Protein AF-A0A0F9U1L2-F1 (afdb_monomer)

Sequence (483 aa):
MANQIILKKDKKVIKPEKSNFRLNKRNLYYIIDVGLVCSFSLLFITGILKLLNIYGNIFYPMEFMGDNLIVHNWSGLIFGIFAIFHTALHLKWFLPKIKKIFLRTRNFKPKHFGKRGRRNLILIINVTIVISLIIVIVTGILKISGVLAQLGLYYQYSFIVTLLHDWNGFIFGLLVFTHFILHWKWFTAVTRKIWTKLKYGKFIIVLSIILVIAFPIVPMVLNTVSPEKPKTEGISIQSVGRFYFNPEDVETIRPDIFTSGHFSIFDILVHLDKIGEIQMQYHFKADLNTYVIDSLNGMQNWWYYAYYDGGWNEENVYRMDHYPFKPKQMIVLFRKSGLEDIYNTYIQEYDRLNKNSGAVIILDVYIVMPSSSLLFHNVLVTVHNLRNDTFQDGIITAIDVILSMGDQGLLTYELKWYDSIGTAETTSYWVHSINGKESYGRCGFVYEEGDNDFISKQNHIHIPSDIRVINSPEYLVYFWVCV

Organism: NCBI:txid412755

pLDDT: mean 86.03, std 15.8, range [39.94, 98.88]

Solvent-accessible surface area (backbone atoms only — not comparable to full-atom values): 27476 Å² total; per-residue (Å²): 139,88,85,86,81,86,84,87,78,86,78,80,80,79,72,83,78,79,78,77,80,70,82,46,71,71,56,53,54,49,53,39,54,50,51,31,52,56,26,44,52,53,23,48,51,45,48,49,53,52,51,48,47,77,76,58,66,76,68,75,90,59,87,58,62,74,59,45,55,54,54,28,53,53,27,43,51,55,24,49,52,34,49,52,53,52,48,61,77,42,39,84,66,45,55,63,51,51,55,57,45,60,72,43,63,79,72,69,74,95,69,79,86,45,85,66,42,57,56,50,52,54,49,50,51,53,50,51,41,55,54,32,49,51,50,29,52,54,33,48,56,54,64,40,90,55,53,33,63,75,68,70,61,70,74,76,61,56,58,60,42,48,53,51,25,54,54,37,43,52,54,35,48,55,46,52,52,50,50,46,62,79,39,39,72,58,51,54,52,52,53,51,57,48,63,75,65,43,87,77,50,55,62,61,55,51,48,51,52,47,47,66,59,42,62,70,47,50,62,61,61,66,71,69,76,64,93,62,78,74,61,79,41,52,40,36,36,68,100,76,50,74,48,65,45,52,76,91,76,45,64,48,88,46,67,83,50,29,28,92,93,35,40,22,53,42,24,52,54,53,43,37,29,77,74,64,80,46,52,67,42,68,49,78,38,81,64,49,72,42,70,44,67,63,24,50,73,88,41,62,43,70,43,61,30,68,27,49,55,90,56,65,93,41,66,49,76,70,60,49,61,56,37,64,61,58,88,72,37,48,37,39,36,40,76,49,85,71,58,64,62,54,48,50,49,32,32,54,20,42,51,50,16,56,76,49,77,69,45,29,44,29,47,37,39,36,41,37,51,98,89,50,73,46,79,45,67,61,46,65,41,53,64,72,49,88,42,59,81,48,26,33,85,75,55,39,28,55,39,26,48,60,54,28,35,35,77,71,66,76,47,50,72,39,77,42,79,34,65,52,60,92,86,28,80,58,70,41,53,41,62,37,23,52,72,84,53,65,47,51,95,58,29,33,60,49,60,35,47,36,50,80,93,36,64,92,60,23,34,50,54,97,60,57,40,53,64,34,66,56,69,20,37,48,32,38,35,41,36,59,48,73,112

Secondary structure (DSSP, 8-state):
------------------------HHHHHHHHHHHHHHHHHHHHHHHHHHHHHHHH-TTTT--THHHHHHHHHHHHHHHHHHHHHHHHHHHHHHHHHHHHHHHHHTT------SHHHHHHHHHHHHHHHHHHHHHHHHHHHHTSTTHHHHTT--SHHHHHHHHHHHHHHHHHHHHHHHHHHHHHHHHHHHHHHHHHHTTSTHHHHHHHHHHHHHHHHHHHHHTT--------EEEEETTTEEEEE-GGGPPPS-TTTBPTT--BHHHHHHHHHHTTSS-EEEEEETTTTEEEEEEETTB--EEEEEE-TT-------S-GGGSB--TT-EEEEEE-S-HHHHHHHHHHHHHHHHHTTT-EEEEEEEEEETTEEEEEEEEEE----TTTTTB-TT--BTTHHHHHHHHTTS--EEEEEEEEETTEEEEEEEEEEETTEE-BTTEEEEEEEE-GGGTTTTS--S--GGG-B-S--SEEEEEEEE-

Foldseek 3Di:
DDDDDDDDDDPPPPDPPPPPPDPDPVNVLVLLVVLLVVLLVQLLVLLVVVVCCVPPVPDVPDPCVVVSLLSNLVSLVSNLVSVVVNCVVCVVVLVVVVVVVVVVVVPDDDDDCDPVVLVVVLSVLVVLLVVLSVLLSVLSVVQPPPPCVVVVNDDPVNVVSVVSNSVSSVVSVVSVVVNCVSCVVVVVVVVVVVVVVVPPCPVVVVVSVCCSVVVSVVVVVVVPPDPPPPLQDWAAEPPQGIDGHDLLQFDAPPVQWWDPSKFFQVSVVVSCCVVPVKPWDWDQDVLLRAIDTCDINNDDAKDKFKDFDVDDTAQALAGRRLHIDD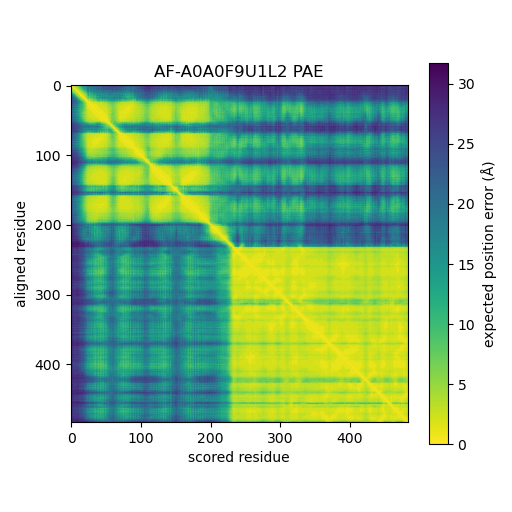GRIYMYIDHDPPVVVSSVQSNVLQVVCVVVVNWAWAQWEWEADPVDIDIDGRQTFFDDCPPVVTTPPRFDFQVSSVVSCVVVVVWDWDKDADCDDPPGRQRDIATQDIRRRGADDQKDKDKFFAEPVCPPGHRRDPHGRRSHTGRHGNYMYIHIDGD

Radius of gyration: 34.24 Å; Cα contacts (8 Å, |Δi|>4): 607; chains: 1; bounding box: 74×67×134 Å

Mean predicted aligned error: 11.82 Å

Nearest PDB structures (foldseek):
  6grj-assembly1_H  TM=2.776E-01  e=2.610E+00  Aeromonas hydrophila
  6grj-assembly1_C  TM=2.251E-01  e=2.471E+00  Aeromonas hydrophila
  7a0g-assembly1_HHH  TM=2.325E-01  e=3.622E+00  Serratia marcescens

Structure (mmCIF, N/CA/C/O backbone):
data_AF-A0A0F9U1L2-F1
#
_entry.id   AF-A0A0F9U1L2-F1
#
loop_
_atom_site.group_PDB
_atom_site.id
_atom_site.type_symbol
_atom_site.label_atom_id
_atom_site.label_alt_id
_atom_site.label_comp_id
_atom_site.label_asym_id
_atom_site.label_entity_id
_atom_site.label_seq_id
_atom_site.pdbx_PDB_ins_code
_atom_site.Cartn_x
_atom_site.Cartn_y
_atom_site.Cartn_z
_atom_site.occupancy
_atom_site.B_iso_or_equiv
_atom_site.auth_seq_id
_atom_site.auth_comp_id
_atom_site.auth_asym_id
_atom_site.auth_atom_id
_atom_site.pdbx_PDB_model_num
ATOM 1 N N . MET A 1 1 ? 0.966 -29.900 -102.099 1.00 41.62 1 MET A N 1
ATOM 2 C CA . MET A 1 1 ? 1.948 -28.794 -102.059 1.00 41.62 1 MET A CA 1
ATOM 3 C C . MET A 1 1 ? 1.850 -28.139 -100.694 1.00 41.62 1 MET A C 1
ATOM 5 O O . MET A 1 1 ? 0.821 -27.556 -100.385 1.00 41.62 1 MET A O 1
ATOM 9 N N . ALA A 1 2 ? 2.851 -28.368 -99.845 1.00 39.94 2 ALA A N 1
ATOM 10 C CA . ALA A 1 2 ? 2.886 -27.925 -98.456 1.00 39.94 2 ALA A CA 1
ATOM 11 C C . ALA A 1 2 ? 3.657 -26.602 -98.354 1.00 39.94 2 ALA A C 1
ATOM 13 O O . ALA A 1 2 ? 4.808 -26.544 -98.778 1.00 39.94 2 ALA A O 1
ATOM 14 N N . ASN A 1 3 ? 3.036 -25.567 -97.782 1.00 42.34 3 ASN A N 1
ATOM 15 C CA . ASN A 1 3 ? 3.690 -24.294 -97.483 1.00 42.34 3 ASN A CA 1
ATOM 16 C C . ASN A 1 3 ? 3.915 -24.169 -95.972 1.00 42.34 3 ASN A C 1
ATOM 18 O O . ASN A 1 3 ? 2.980 -23.956 -95.203 1.00 42.34 3 ASN A O 1
ATOM 22 N N . GLN A 1 4 ? 5.180 -24.292 -95.570 1.00 47.69 4 GLN A N 1
ATOM 23 C CA . GLN A 1 4 ? 5.705 -23.838 -94.285 1.00 47.69 4 GLN A CA 1
ATOM 24 C C . GLN A 1 4 ? 6.123 -22.367 -94.414 1.00 47.69 4 GLN A C 1
ATOM 26 O O . GLN A 1 4 ? 6.998 -22.066 -95.221 1.00 47.69 4 GLN A O 1
ATOM 31 N N . ILE A 1 5 ? 5.583 -21.465 -93.585 1.00 51.78 5 ILE A N 1
ATOM 32 C CA . ILE A 1 5 ? 6.200 -20.150 -93.327 1.00 51.78 5 ILE A CA 1
ATOM 33 C C . ILE A 1 5 ? 6.236 -19.874 -91.814 1.00 51.78 5 ILE A C 1
ATOM 35 O O . ILE A 1 5 ? 5.288 -19.419 -91.186 1.00 51.78 5 ILE A O 1
ATOM 39 N N . ILE A 1 6 ? 7.388 -20.256 -91.270 1.00 48.19 6 ILE A N 1
ATOM 40 C CA . ILE A 1 6 ? 8.218 -19.721 -90.180 1.00 48.19 6 ILE A CA 1
ATOM 41 C C . ILE A 1 6 ? 7.692 -18.459 -89.451 1.00 48.19 6 ILE A C 1
ATOM 43 O O . ILE A 1 6 ? 7.764 -17.340 -89.955 1.00 48.19 6 ILE A O 1
ATOM 47 N N . LEU A 1 7 ? 7.314 -18.642 -88.180 1.00 49.00 7 LEU A N 1
ATOM 48 C CA . LEU A 1 7 ? 7.147 -17.594 -87.162 1.00 49.00 7 LEU A CA 1
ATOM 49 C C . LEU A 1 7 ? 8.512 -17.208 -86.554 1.00 49.00 7 LEU A C 1
ATOM 51 O O . LEU A 1 7 ? 9.123 -17.998 -85.831 1.00 49.00 7 LEU A O 1
ATOM 55 N N . LYS A 1 8 ? 8.981 -15.975 -86.798 1.00 50.69 8 LYS A N 1
ATOM 56 C CA . LYS A 1 8 ? 10.123 -15.367 -86.085 1.00 50.69 8 LYS A CA 1
ATOM 57 C C . LYS A 1 8 ? 9.693 -14.948 -84.674 1.00 50.69 8 LYS A C 1
ATOM 59 O O . LYS A 1 8 ? 8.843 -14.080 -84.507 1.00 50.69 8 LYS A O 1
ATOM 64 N N . LYS A 1 9 ? 10.295 -15.569 -83.658 1.00 54.50 9 LYS A N 1
ATOM 65 C CA . LYS A 1 9 ? 10.053 -15.310 -82.233 1.00 54.50 9 LYS A CA 1
ATOM 66 C C . LYS A 1 9 ? 11.240 -14.534 -81.651 1.00 54.50 9 LYS A C 1
ATOM 68 O O . LYS A 1 9 ? 12.228 -15.140 -81.242 1.00 54.50 9 LYS A O 1
ATOM 73 N N . ASP A 1 10 ? 11.139 -13.207 -81.597 1.00 53.34 10 ASP A N 1
ATOM 74 C CA . ASP A 1 10 ? 12.132 -12.343 -80.945 1.00 53.34 10 ASP A CA 1
ATOM 75 C C . ASP A 1 10 ? 12.028 -12.457 -79.414 1.00 53.34 10 ASP A C 1
ATOM 77 O O . ASP A 1 10 ? 11.295 -11.731 -78.741 1.00 53.34 10 ASP A O 1
ATOM 81 N N . LYS A 1 11 ? 12.783 -13.394 -78.831 1.00 55.09 11 LYS A N 1
ATOM 82 C CA . LYS A 1 11 ? 13.034 -13.440 -77.383 1.00 55.09 11 LYS A CA 1
ATOM 83 C C . LYS A 1 11 ? 14.103 -12.404 -77.022 1.00 55.09 11 LYS A C 1
ATOM 85 O O . LYS A 1 11 ? 15.298 -12.692 -77.057 1.00 55.09 11 LYS A O 1
ATOM 90 N N . LYS A 1 12 ? 13.676 -11.208 -76.603 1.00 59.62 12 LYS A N 1
ATOM 91 C CA . LYS A 1 12 ? 14.534 -10.268 -75.862 1.00 59.62 12 LYS A CA 1
ATOM 92 C C . LYS A 1 12 ? 14.874 -10.888 -74.501 1.00 59.62 12 LYS A C 1
ATOM 94 O O . LYS A 1 12 ? 14.052 -10.909 -73.591 1.00 59.62 12 LYS A O 1
ATOM 99 N N . VAL A 1 13 ? 16.088 -11.418 -74.372 1.00 57.84 13 VAL A N 1
ATOM 100 C CA . VAL A 1 13 ? 16.651 -11.869 -73.094 1.00 57.84 13 VAL A CA 1
ATOM 101 C C . VAL A 1 13 ? 16.913 -10.631 -72.232 1.00 57.84 13 VAL A C 1
ATOM 103 O O . VAL A 1 13 ? 17.901 -9.923 -72.428 1.00 57.84 13 VAL A O 1
ATOM 106 N N . ILE A 1 14 ? 16.007 -10.340 -71.296 1.00 58.84 14 ILE A N 1
ATOM 107 C CA . ILE A 1 14 ? 16.221 -9.332 -70.253 1.00 58.84 14 ILE A CA 1
ATOM 108 C C . ILE A 1 14 ? 17.283 -9.904 -69.310 1.00 58.84 14 ILE A C 1
ATOM 110 O O . ILE A 1 14 ? 17.012 -10.818 -68.533 1.00 58.84 14 ILE A O 1
ATOM 114 N N . LYS A 1 15 ? 18.524 -9.415 -69.419 1.00 56.50 15 LYS A N 1
ATOM 115 C CA . LYS A 1 15 ? 19.582 -9.741 -68.455 1.00 56.50 15 LYS A CA 1
ATOM 116 C C . LYS A 1 15 ? 19.144 -9.232 -67.074 1.00 56.50 15 LYS A C 1
ATOM 118 O O . LYS A 1 15 ? 18.773 -8.063 -66.985 1.00 56.50 15 LYS A O 1
ATOM 123 N N . PRO A 1 16 ? 19.201 -10.051 -66.008 1.00 55.31 16 PRO A N 1
ATOM 124 C CA . PRO A 1 16 ? 18.910 -9.583 -64.661 1.00 55.31 16 PRO A CA 1
ATOM 125 C C . PRO A 1 16 ? 19.929 -8.505 -64.292 1.00 55.31 16 PRO A C 1
ATOM 127 O O . PRO A 1 16 ? 21.135 -8.758 -64.205 1.00 55.31 16 PRO A O 1
ATOM 130 N N . GLU A 1 17 ? 19.442 -7.281 -64.130 1.00 57.19 17 GLU A N 1
ATOM 131 C CA . GLU A 1 17 ? 20.226 -6.156 -63.649 1.00 57.19 17 GLU A CA 1
ATOM 132 C C . GLU A 1 17 ? 20.611 -6.465 -62.197 1.00 57.19 17 GLU A C 1
ATOM 134 O O . GLU A 1 17 ? 19.794 -6.380 -61.282 1.00 57.19 17 GLU A O 1
ATOM 139 N N . LYS A 1 18 ? 21.851 -6.927 -61.980 1.00 52.69 18 LYS A N 1
ATOM 140 C CA . LYS A 1 18 ? 22.397 -7.144 -60.637 1.00 52.69 18 LYS A CA 1
ATOM 141 C C . LYS A 1 18 ? 22.417 -5.798 -59.916 1.00 52.69 18 LYS A C 1
ATOM 143 O O . LYS A 1 18 ? 23.364 -5.026 -60.068 1.00 52.69 18 LYS A O 1
ATOM 148 N N . SER A 1 19 ? 21.388 -5.522 -59.119 1.00 52.34 19 SER A N 1
ATOM 149 C CA . SER A 1 19 ? 21.347 -4.371 -58.225 1.00 52.34 19 SER A CA 1
ATOM 150 C C . SER A 1 19 ? 22.387 -4.568 -57.120 1.00 52.34 19 SER A C 1
ATOM 152 O O . SER A 1 19 ? 22.091 -5.054 -56.030 1.00 52.34 19 SER A O 1
ATOM 154 N N . ASN A 1 20 ? 23.643 -4.222 -57.400 1.00 52.38 20 ASN A N 1
ATOM 155 C CA . ASN A 1 20 ? 24.690 -4.137 -56.389 1.00 52.38 20 ASN A CA 1
ATOM 156 C C . ASN A 1 20 ? 24.379 -2.945 -55.479 1.00 52.38 20 ASN A C 1
ATOM 158 O O . ASN A 1 20 ? 24.908 -1.846 -55.658 1.00 52.38 20 ASN A O 1
ATOM 162 N N . PHE A 1 21 ? 23.501 -3.159 -54.501 1.00 53.31 21 PHE A N 1
ATOM 163 C CA . PHE A 1 21 ? 23.217 -2.196 -53.448 1.00 53.31 21 PHE A CA 1
ATOM 164 C C . PHE A 1 21 ? 24.436 -2.101 -52.522 1.00 53.31 21 PHE A C 1
ATOM 166 O O . PHE A 1 21 ? 24.495 -2.685 -51.444 1.00 53.31 21 PHE A O 1
ATOM 173 N N . ARG A 1 22 ? 25.472 -1.383 -52.962 1.00 64.19 22 ARG A N 1
ATOM 174 C CA . ARG A 1 22 ? 26.584 -1.001 -52.092 1.00 64.19 22 ARG A CA 1
ATOM 175 C C . ARG A 1 22 ? 26.122 0.174 -51.242 1.00 64.19 22 ARG A C 1
ATOM 177 O O . ARG A 1 22 ? 26.033 1.302 -51.728 1.00 64.19 22 ARG A O 1
ATOM 184 N N . LEU A 1 23 ? 25.850 -0.091 -49.965 1.00 66.06 23 LEU A N 1
ATOM 185 C CA . LEU A 1 23 ? 25.650 0.941 -48.950 1.00 66.06 23 LEU A CA 1
ATOM 186 C C . LEU A 1 23 ? 26.890 1.840 -48.911 1.00 66.06 23 LEU A C 1
ATOM 188 O O . LEU A 1 23 ? 27.937 1.492 -48.370 1.00 66.06 23 LEU A O 1
ATOM 192 N N . ASN A 1 24 ? 26.790 3.014 -49.531 1.00 81.50 24 ASN A N 1
ATOM 193 C CA . ASN A 1 24 ? 27.838 4.015 -49.430 1.00 81.50 24 ASN A CA 1
ATOM 194 C C . ASN A 1 24 ? 27.896 4.494 -47.975 1.00 81.50 24 ASN A C 1
ATOM 196 O O . ASN A 1 24 ? 26.860 4.773 -47.373 1.00 81.50 24 ASN A O 1
ATOM 200 N N . LYS A 1 25 ? 29.105 4.659 -47.433 1.00 83.44 25 LYS A N 1
ATOM 201 C CA . LYS A 1 25 ? 29.365 5.181 -46.085 1.00 83.44 25 LYS A CA 1
ATOM 202 C C . LYS A 1 25 ? 28.512 6.413 -45.744 1.00 83.44 25 LYS A C 1
ATOM 204 O O . LYS A 1 25 ? 28.031 6.535 -44.627 1.00 83.44 25 LYS A O 1
ATOM 209 N N . ARG A 1 26 ? 28.272 7.305 -46.716 1.00 81.44 26 ARG A N 1
ATOM 210 C CA . ARG A 1 26 ? 27.400 8.489 -46.555 1.00 81.44 26 ARG A CA 1
ATOM 211 C C . ARG A 1 26 ? 25.942 8.148 -46.232 1.00 81.44 26 ARG A C 1
ATOM 213 O O . ARG A 1 26 ? 25.329 8.863 -45.450 1.00 81.44 26 ARG A O 1
ATOM 220 N N . ASN A 1 27 ? 25.406 7.084 -46.820 1.00 79.81 27 ASN A N 1
ATOM 221 C CA . ASN A 1 27 ? 24.041 6.634 -46.558 1.00 79.81 27 ASN A CA 1
ATOM 222 C C . ASN A 1 27 ? 23.941 6.024 -45.156 1.00 79.81 27 ASN A C 1
ATOM 224 O O . ASN A 1 27 ? 22.964 6.275 -44.466 1.00 79.81 27 ASN A O 1
ATOM 228 N N . LEU A 1 28 ? 24.976 5.297 -44.717 1.00 83.56 28 LEU A N 1
ATOM 229 C CA . LEU A 1 28 ? 25.035 4.739 -43.365 1.00 83.56 28 LEU A CA 1
ATOM 230 C C . LEU A 1 28 ? 25.018 5.836 -42.289 1.00 83.56 28 LEU A C 1
ATOM 232 O O . LEU A 1 28 ? 24.227 5.744 -41.358 1.00 83.56 28 LEU A O 1
ATOM 236 N N . TYR A 1 29 ? 25.826 6.895 -42.448 1.00 87.25 29 TYR A N 1
ATOM 237 C CA . TYR A 1 29 ? 25.791 8.058 -41.546 1.00 87.25 29 TYR A CA 1
ATOM 238 C C . TYR A 1 29 ? 24.382 8.637 -41.423 1.00 87.25 29 TYR A C 1
ATOM 240 O O . TYR A 1 29 ? 23.901 8.879 -40.326 1.00 87.25 29 TYR A O 1
ATOM 248 N N . TYR A 1 30 ? 23.704 8.807 -42.557 1.00 83.19 30 TYR A N 1
ATOM 249 C CA . TYR A 1 30 ? 22.369 9.380 -42.564 1.00 83.19 30 TYR A CA 1
ATOM 250 C C . TYR A 1 30 ? 21.327 8.483 -41.887 1.00 83.19 30 TYR A C 1
ATOM 252 O O . TYR A 1 30 ? 20.512 8.983 -41.123 1.00 83.19 30 TYR A O 1
ATOM 260 N N . ILE A 1 31 ? 21.359 7.172 -42.141 1.00 83.56 31 ILE A N 1
ATOM 261 C CA . ILE A 1 31 ? 20.447 6.217 -41.494 1.00 83.56 31 ILE A CA 1
ATOM 262 C C . ILE A 1 31 ? 20.617 6.270 -39.973 1.00 83.56 31 ILE A C 1
ATOM 264 O O . ILE A 1 31 ? 19.625 6.309 -39.253 1.00 83.56 31 ILE A O 1
ATOM 268 N N . ILE A 1 32 ? 21.863 6.325 -39.495 1.00 88.88 32 ILE A N 1
ATOM 269 C CA . ILE A 1 32 ? 22.165 6.436 -38.065 1.00 88.88 32 ILE A CA 1
ATOM 270 C C . ILE A 1 32 ? 21.644 7.761 -37.498 1.00 88.88 32 ILE A C 1
ATOM 272 O O . ILE A 1 32 ? 20.995 7.752 -36.459 1.00 88.88 32 ILE A O 1
ATOM 276 N N . ASP A 1 33 ? 21.872 8.883 -38.183 1.00 89.06 33 ASP A N 1
ATOM 277 C CA . ASP A 1 33 ? 21.413 10.200 -37.723 1.00 89.06 33 ASP A CA 1
ATOM 278 C C . ASP A 1 33 ? 19.877 10.299 -37.684 1.00 89.06 33 ASP A C 1
ATOM 280 O O . ASP A 1 33 ? 19.316 10.883 -36.759 1.00 89.06 33 ASP A O 1
ATOM 284 N N . VAL A 1 34 ? 19.176 9.705 -38.656 1.00 86.06 34 VAL A N 1
ATOM 285 C CA . VAL A 1 34 ? 17.704 9.636 -38.652 1.00 86.06 34 VAL A CA 1
ATOM 286 C C . VAL A 1 34 ? 17.206 8.724 -37.535 1.00 86.06 34 VAL A C 1
ATOM 288 O O . VAL A 1 34 ? 16.311 9.119 -36.791 1.00 86.06 34 VAL A O 1
ATOM 291 N N . GLY A 1 35 ? 17.805 7.539 -37.381 1.00 86.44 35 GLY A N 1
ATOM 292 C CA . GLY A 1 35 ? 17.483 6.608 -36.300 1.00 86.44 35 GLY A CA 1
ATOM 293 C C . GLY A 1 35 ? 17.657 7.251 -34.926 1.00 86.44 35 GLY A C 1
ATOM 294 O O . GLY A 1 35 ? 16.772 7.129 -34.080 1.00 86.44 35 GLY A O 1
ATOM 295 N N . LEU A 1 36 ? 18.734 8.023 -34.739 1.00 91.44 36 LEU A N 1
ATOM 296 C CA . LEU A 1 36 ? 18.971 8.830 -33.544 1.00 91.44 36 LEU A CA 1
ATOM 297 C C . LEU A 1 36 ? 17.845 9.820 -33.275 1.00 91.44 36 LEU A C 1
ATOM 299 O O . LEU A 1 36 ? 17.328 9.842 -32.167 1.00 91.44 36 LEU A O 1
ATOM 303 N N . VAL A 1 37 ? 17.465 10.632 -34.264 1.00 89.62 37 VAL A N 1
ATOM 304 C CA . VAL A 1 37 ? 16.420 11.649 -34.081 1.00 89.62 37 VAL A CA 1
ATOM 305 C C . VAL A 1 37 ? 15.083 10.996 -33.740 1.00 89.62 37 VAL A C 1
ATOM 307 O O . VAL A 1 37 ? 14.444 11.407 -32.778 1.00 89.62 37 VAL A O 1
ATOM 310 N N . CYS A 1 38 ? 14.677 9.960 -34.477 1.00 87.56 38 CYS A N 1
ATOM 311 C CA . CYS A 1 38 ? 13.401 9.284 -34.246 1.00 87.56 38 CYS A CA 1
ATOM 312 C C . CYS A 1 38 ? 13.341 8.614 -32.866 1.00 87.56 38 CYS A C 1
ATOM 314 O O . CYS A 1 38 ? 12.389 8.834 -32.119 1.00 87.56 38 CYS A O 1
ATOM 316 N N . SER A 1 39 ? 14.364 7.828 -32.515 1.00 89.19 39 SER A N 1
ATOM 317 C CA . SER A 1 39 ? 14.412 7.141 -31.218 1.00 89.19 39 SER A CA 1
ATOM 318 C C . SER A 1 39 ? 14.555 8.122 -30.052 1.00 89.19 39 SER A C 1
ATOM 320 O O . SER A 1 39 ? 13.873 7.953 -29.046 1.00 89.19 39 SER A O 1
ATOM 322 N N . PHE A 1 40 ? 15.339 9.198 -30.207 1.00 94.25 40 PHE A N 1
ATOM 323 C CA . PHE A 1 40 ? 15.438 10.272 -29.216 1.00 94.25 40 PHE A CA 1
ATOM 324 C C . PHE A 1 40 ? 14.097 10.965 -28.982 1.00 94.25 40 PHE A C 1
ATOM 326 O O . PHE A 1 40 ? 13.731 11.184 -27.835 1.00 94.25 40 PHE A O 1
ATOM 333 N N . SER A 1 41 ? 13.355 11.314 -30.039 1.00 90.88 41 SER A N 1
ATOM 334 C CA . SER A 1 41 ? 12.054 11.971 -29.887 1.00 90.88 41 SER A CA 1
ATOM 335 C C . SER A 1 41 ? 11.073 11.104 -29.099 1.00 90.88 41 SER A C 1
ATOM 337 O O . SER A 1 41 ? 10.439 11.608 -28.176 1.00 90.88 41 SER A O 1
ATOM 339 N N . LEU A 1 42 ? 10.990 9.806 -29.408 1.00 88.56 42 LEU A N 1
ATOM 340 C CA . LEU A 1 42 ? 10.126 8.873 -28.681 1.00 88.56 42 LEU A CA 1
ATOM 341 C C . LEU A 1 42 ? 10.566 8.713 -27.216 1.00 88.56 42 LEU A C 1
ATOM 343 O O . LEU A 1 42 ? 9.744 8.839 -26.307 1.00 88.56 42 LEU A O 1
ATOM 347 N N . LEU A 1 43 ? 11.866 8.508 -26.985 1.00 92.25 43 LEU A N 1
ATOM 348 C CA . LEU A 1 43 ? 12.460 8.391 -25.651 1.00 92.25 43 LEU A CA 1
ATOM 349 C C . LEU A 1 43 ? 12.222 9.648 -24.802 1.00 92.25 43 LEU A C 1
ATOM 351 O O . LEU A 1 43 ? 11.835 9.560 -23.640 1.00 92.25 43 LEU A O 1
ATOM 355 N N . PHE A 1 44 ? 12.452 10.829 -25.376 1.00 93.50 44 PHE A N 1
ATOM 356 C CA . PHE A 1 44 ? 12.345 12.100 -24.668 1.00 93.50 44 PHE A CA 1
ATOM 357 C C . PHE A 1 44 ? 10.893 12.441 -24.329 1.00 93.50 44 PHE A C 1
ATOM 359 O O . PHE A 1 44 ? 10.619 12.847 -23.204 1.00 93.50 44 PHE A O 1
ATOM 366 N N . ILE A 1 45 ? 9.956 12.232 -25.261 1.00 89.75 45 ILE A N 1
ATOM 367 C CA . ILE A 1 45 ? 8.525 12.465 -25.013 1.00 89.75 45 ILE A CA 1
ATOM 368 C C . ILE A 1 45 ? 8.020 11.526 -23.914 1.00 89.75 45 ILE A C 1
ATOM 370 O O . ILE A 1 45 ? 7.442 11.995 -22.938 1.00 89.75 45 ILE A O 1
ATOM 374 N N . THR A 1 46 ? 8.287 10.221 -24.026 1.00 88.75 46 THR A N 1
ATOM 375 C CA . THR A 1 46 ? 7.880 9.246 -22.995 1.00 88.75 46 THR A CA 1
ATOM 376 C C . THR A 1 46 ? 8.542 9.529 -21.642 1.00 88.75 46 THR A C 1
ATOM 378 O O . THR A 1 46 ? 7.896 9.399 -20.606 1.00 88.75 46 THR A O 1
ATOM 381 N N . GLY A 1 47 ? 9.794 10.000 -21.634 1.00 90.31 47 GLY A N 1
ATOM 382 C CA . GLY A 1 47 ? 10.495 10.425 -20.420 1.00 90.31 47 GLY A CA 1
ATOM 383 C C . GLY A 1 47 ? 9.886 11.667 -19.762 1.00 90.31 47 GLY A C 1
ATOM 384 O O . GLY A 1 47 ? 9.700 11.682 -18.549 1.00 90.31 47 GLY A O 1
ATOM 385 N N . ILE A 1 48 ? 9.520 12.688 -20.548 1.00 87.88 48 ILE A N 1
ATOM 386 C CA . ILE A 1 48 ? 8.828 13.894 -20.056 1.00 87.88 48 ILE A CA 1
ATOM 387 C C . ILE A 1 48 ? 7.461 13.525 -19.477 1.00 87.88 48 ILE A C 1
ATOM 389 O O . ILE A 1 48 ? 7.126 13.985 -18.391 1.00 87.88 48 ILE A O 1
ATOM 393 N N . LEU A 1 49 ? 6.682 12.685 -20.167 1.00 83.69 49 LEU A N 1
ATOM 394 C CA . LEU A 1 49 ? 5.378 12.232 -19.674 1.00 83.69 49 LEU A CA 1
ATOM 395 C C . LEU A 1 49 ? 5.515 11.502 -18.334 1.00 83.69 49 LEU A C 1
ATOM 397 O O . LEU A 1 49 ? 4.772 11.792 -17.399 1.00 83.69 49 LEU A O 1
ATOM 401 N N . LYS A 1 50 ? 6.519 10.624 -18.209 1.00 81.44 50 LYS A N 1
ATOM 402 C CA . LYS A 1 50 ? 6.844 9.949 -16.948 1.00 81.44 50 LYS A CA 1
ATOM 403 C C . LYS A 1 50 ? 7.202 10.946 -15.843 1.00 81.44 50 LYS A C 1
ATOM 405 O O . LYS A 1 50 ? 6.693 10.825 -14.734 1.00 81.44 50 LYS A O 1
ATOM 410 N N . LEU A 1 51 ? 8.033 11.943 -16.148 1.00 81.94 51 LEU A N 1
ATOM 411 C CA . LEU A 1 51 ? 8.427 12.983 -15.196 1.00 81.94 51 LEU A CA 1
ATOM 412 C C . LEU A 1 51 ? 7.222 13.813 -14.722 1.00 81.94 51 LEU A C 1
ATOM 414 O O . LEU A 1 51 ? 7.041 14.004 -13.525 1.00 81.94 51 LEU A O 1
ATOM 418 N N . LEU A 1 52 ? 6.381 14.283 -15.647 1.00 79.94 52 LEU A N 1
ATOM 419 C CA . LEU A 1 52 ? 5.192 15.082 -15.326 1.00 79.94 52 LEU A CA 1
ATOM 420 C C . LEU A 1 52 ? 4.180 14.303 -14.484 1.00 79.94 52 LEU A C 1
ATOM 422 O O . LEU A 1 52 ? 3.540 14.884 -13.609 1.00 79.94 52 LEU A O 1
ATOM 426 N N . ASN A 1 53 ? 4.056 12.998 -14.728 1.00 70.44 53 ASN A N 1
ATOM 427 C CA . ASN A 1 53 ? 3.201 12.137 -13.928 1.00 70.44 53 ASN A CA 1
ATOM 428 C C . ASN A 1 53 ? 3.714 12.000 -12.488 1.00 70.44 53 ASN A C 1
ATOM 430 O O . ASN A 1 53 ? 2.949 12.196 -11.553 1.00 70.44 53 ASN A O 1
ATOM 434 N N . ILE A 1 54 ? 5.017 11.741 -12.318 1.00 68.25 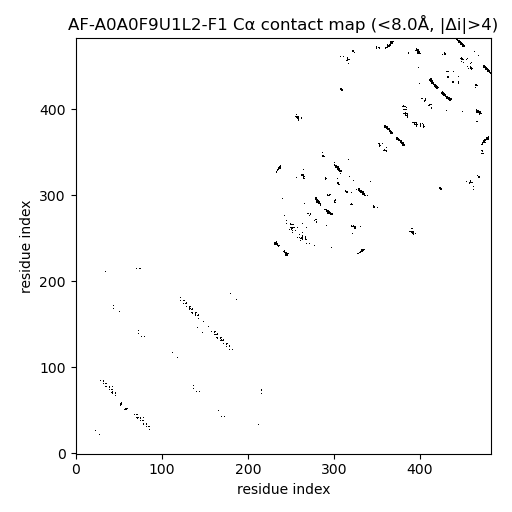54 ILE A N 1
ATOM 435 C CA . ILE A 1 54 ? 5.643 11.582 -10.995 1.00 68.25 54 ILE A CA 1
ATOM 436 C C . ILE A 1 54 ? 5.504 12.851 -10.140 1.00 68.25 54 ILE A C 1
ATOM 438 O O . ILE A 1 54 ? 5.310 12.752 -8.934 1.00 68.25 54 ILE A O 1
ATOM 442 N N . TYR A 1 55 ? 5.632 14.037 -10.741 1.00 63.56 55 TYR A N 1
ATOM 443 C CA . TYR A 1 55 ? 5.760 15.286 -9.982 1.00 63.56 55 TYR A CA 1
ATOM 444 C C . TYR A 1 55 ? 4.489 16.128 -9.873 1.00 63.56 55 TYR A C 1
ATOM 446 O O . TYR A 1 55 ? 4.506 17.120 -9.147 1.00 63.56 55 TYR A O 1
ATOM 454 N N . GLY A 1 56 ? 3.410 15.799 -10.586 1.00 54.78 56 GLY A N 1
ATOM 455 C CA . GLY A 1 56 ? 2.284 16.728 -10.680 1.00 54.78 56 GLY A CA 1
ATOM 456 C C . GLY A 1 56 ? 0.886 16.138 -10.634 1.00 54.78 56 GLY A C 1
ATOM 457 O O . GLY A 1 56 ? -0.056 16.921 -10.563 1.00 54.78 56 GLY A O 1
ATOM 458 N N . ASN A 1 57 ? 0.704 14.820 -10.732 1.00 55.91 57 ASN A N 1
ATOM 459 C CA . ASN A 1 57 ? -0.622 14.214 -10.900 1.00 55.91 57 ASN A CA 1
ATOM 460 C C . ASN A 1 57 ? -1.497 14.881 -11.996 1.00 55.91 57 ASN A C 1
ATOM 462 O O . ASN A 1 57 ? -2.719 14.768 -11.992 1.00 55.91 57 ASN A O 1
ATOM 466 N N . ILE A 1 58 ? -0.884 15.582 -12.963 1.00 53.97 58 ILE A N 1
ATOM 467 C CA . ILE A 1 58 ? -1.591 16.491 -13.890 1.00 53.97 58 ILE A CA 1
ATOM 468 C C . ILE A 1 58 ? -2.348 15.711 -14.983 1.00 53.97 58 ILE A C 1
ATOM 470 O O . ILE A 1 58 ? -3.289 16.230 -15.576 1.00 53.97 58 ILE A O 1
ATOM 474 N N . PHE A 1 59 ? -1.973 14.454 -15.250 1.00 49.88 59 PHE A N 1
ATOM 475 C CA . PHE A 1 59 ? -2.513 13.639 -16.348 1.00 49.88 59 PHE A CA 1
ATOM 476 C C . PHE A 1 59 ? -3.061 12.286 -15.863 1.00 49.88 59 PHE A C 1
ATOM 478 O O . PHE A 1 59 ? -2.671 11.236 -16.364 1.00 49.88 59 PHE A O 1
ATOM 485 N N . TYR A 1 60 ? -3.968 12.309 -14.884 1.00 46.53 60 TYR A N 1
ATOM 486 C CA . TYR A 1 60 ? -4.483 11.100 -14.228 1.00 46.53 60 TYR A CA 1
ATOM 487 C C . TYR A 1 60 ? -5.509 10.217 -14.979 1.00 46.53 60 TYR A C 1
ATOM 489 O O . TYR A 1 60 ? -5.674 9.088 -14.533 1.00 46.53 60 TYR A O 1
ATOM 497 N N . PRO A 1 61 ? -6.176 10.582 -16.099 1.00 48.19 61 PRO A N 1
ATOM 498 C CA . PRO A 1 61 ? -7.171 9.669 -16.674 1.00 48.19 61 PRO A CA 1
ATOM 499 C C . PRO A 1 61 ? -6.624 8.741 -17.772 1.00 48.19 61 PRO A C 1
ATOM 501 O O . PRO A 1 61 ? -7.406 8.063 -18.428 1.00 48.19 61 PRO A O 1
ATOM 504 N N . MET A 1 62 ? -5.312 8.701 -18.029 1.00 45.66 62 MET A N 1
ATOM 505 C CA . MET A 1 62 ? -4.750 7.753 -18.997 1.00 45.66 62 MET A CA 1
ATOM 506 C C . MET A 1 62 ? -4.063 6.592 -18.271 1.00 45.66 62 MET A C 1
ATOM 508 O O . MET A 1 62 ? -2.905 6.710 -17.878 1.00 45.66 62 MET A O 1
ATOM 512 N N . GLU A 1 63 ? -4.734 5.434 -18.224 1.00 46.12 63 GLU A N 1
ATOM 513 C CA . GLU A 1 63 ? -4.220 4.072 -17.923 1.00 46.12 63 GLU A CA 1
ATOM 514 C C . GLU A 1 63 ? -3.011 3.633 -18.788 1.00 46.12 63 GLU A C 1
ATOM 516 O O . GLU A 1 63 ? -2.573 2.488 -18.787 1.00 46.12 63 GLU A O 1
ATOM 521 N N . PHE A 1 64 ? -2.392 4.562 -19.507 1.00 50.09 64 PHE A N 1
ATOM 522 C CA . PHE A 1 64 ? -1.263 4.388 -20.409 1.00 50.09 64 PHE A CA 1
ATOM 523 C C . PHE A 1 64 ? 0.065 4.078 -19.674 1.00 50.09 64 PHE A C 1
ATOM 525 O O . PHE A 1 64 ? 1.136 4.092 -20.279 1.00 50.09 64 PHE A O 1
ATOM 532 N N . MET A 1 65 ? 0.044 3.841 -18.355 1.00 49.62 65 MET A N 1
ATOM 533 C CA . MET A 1 65 ? 1.248 3.736 -17.516 1.00 49.62 65 MET A CA 1
ATOM 534 C C . MET A 1 65 ? 1.958 2.380 -17.588 1.00 49.62 65 MET A C 1
ATOM 536 O O . MET A 1 65 ? 3.189 2.361 -17.512 1.00 49.62 65 MET A O 1
ATOM 540 N N . GLY A 1 66 ? 1.231 1.275 -17.785 1.00 54.62 66 GLY A N 1
ATOM 541 C CA . GLY A 1 66 ? 1.847 -0.047 -17.962 1.00 54.62 66 GLY A CA 1
ATOM 542 C C . GLY A 1 66 ? 2.696 -0.112 -19.237 1.00 54.62 66 GLY A C 1
ATOM 543 O O . GLY A 1 66 ? 3.878 -0.466 -19.200 1.00 54.62 66 GLY A O 1
ATOM 544 N N . ASP A 1 67 ? 2.129 0.354 -20.350 1.00 54.97 67 ASP A N 1
ATOM 545 C CA . ASP A 1 67 ? 2.757 0.279 -21.673 1.00 54.97 67 ASP A CA 1
ATOM 546 C C . ASP A 1 67 ? 3.846 1.342 -21.892 1.00 54.97 67 ASP A C 1
ATOM 548 O O . ASP A 1 67 ? 4.855 1.089 -22.560 1.00 54.97 67 ASP A O 1
ATOM 552 N N . ASN A 1 68 ? 3.716 2.525 -21.281 1.00 62.81 68 ASN A N 1
ATOM 553 C CA . ASN A 1 68 ? 4.710 3.597 -21.399 1.00 62.81 68 ASN A CA 1
ATOM 554 C C . ASN A 1 68 ? 6.097 3.204 -20.882 1.00 62.81 68 ASN A C 1
ATOM 556 O O . ASN A 1 68 ? 7.107 3.648 -21.436 1.00 62.81 68 ASN A O 1
ATOM 560 N N . LEU A 1 69 ? 6.168 2.382 -19.828 1.00 71.44 69 LEU A N 1
ATOM 561 C CA . LEU A 1 69 ? 7.446 1.914 -19.294 1.00 71.44 69 LEU A CA 1
ATOM 562 C C . LEU A 1 69 ? 8.177 1.046 -20.324 1.00 71.44 69 LEU A C 1
ATOM 564 O O . LEU A 1 69 ? 9.384 1.195 -20.521 1.00 71.44 69 LEU A O 1
ATOM 568 N N . ILE A 1 70 ? 7.432 0.190 -21.022 1.00 79.75 70 ILE A N 1
ATOM 569 C CA . ILE A 1 70 ? 7.956 -0.689 -22.065 1.00 79.75 70 ILE A CA 1
ATOM 570 C C . ILE A 1 70 ? 8.476 0.162 -23.228 1.00 79.75 70 ILE A C 1
ATOM 572 O O . ILE A 1 70 ? 9.646 0.046 -23.602 1.00 79.75 70 ILE A O 1
ATOM 576 N N . VAL A 1 71 ? 7.660 1.082 -23.752 1.00 82.38 71 VAL A N 1
ATOM 577 C CA . VAL A 1 71 ? 8.051 1.944 -24.881 1.00 82.38 71 VAL A CA 1
ATOM 578 C C . VAL A 1 71 ? 9.274 2.800 -24.539 1.00 82.38 71 VAL A C 1
ATOM 580 O O . VAL A 1 71 ? 10.203 2.899 -25.347 1.00 82.38 71 VAL A O 1
ATOM 583 N N . HIS A 1 72 ? 9.322 3.389 -23.343 1.00 89.38 72 HIS A N 1
ATOM 584 C CA . HIS A 1 72 ? 10.458 4.193 -22.895 1.00 89.38 72 HIS A CA 1
ATOM 585 C C . HIS A 1 72 ? 11.750 3.366 -22.816 1.00 89.38 72 HIS A C 1
ATOM 587 O O . HIS A 1 72 ? 12.778 3.765 -23.363 1.00 89.38 72 HIS A O 1
ATOM 593 N N . ASN A 1 73 ? 11.696 2.177 -22.209 1.00 86.69 73 ASN A N 1
ATOM 594 C CA . ASN A 1 73 ? 12.870 1.319 -22.046 1.00 86.69 73 ASN A CA 1
ATOM 595 C C . ASN A 1 73 ? 13.423 0.847 -23.401 1.00 86.69 73 ASN A C 1
ATOM 597 O O . ASN A 1 73 ? 14.625 0.952 -23.659 1.00 86.69 73 ASN A O 1
ATOM 601 N N . TRP A 1 74 ? 12.551 0.380 -24.300 1.00 86.62 74 TRP A N 1
ATOM 602 C CA . TRP A 1 74 ? 12.965 -0.099 -25.622 1.00 86.62 74 TRP A CA 1
ATOM 603 C C . TRP A 1 74 ? 13.454 1.027 -26.529 1.00 86.62 74 TRP A C 1
ATOM 605 O O . TRP A 1 74 ? 14.490 0.883 -27.183 1.00 86.62 74 TRP A O 1
ATOM 615 N N . SER A 1 75 ? 12.758 2.167 -26.548 1.00 88.62 75 SER A N 1
ATOM 616 C CA . SER A 1 75 ? 13.222 3.339 -27.299 1.00 88.62 75 SER A CA 1
ATOM 617 C C . SER A 1 75 ? 14.569 3.844 -26.774 1.00 88.62 75 SER A C 1
ATOM 619 O O . SER A 1 75 ? 15.433 4.192 -27.579 1.00 88.62 75 SER A O 1
ATOM 621 N N . GLY A 1 76 ? 14.797 3.783 -25.458 1.00 91.75 76 GLY A N 1
ATOM 622 C CA . GLY A 1 76 ? 16.072 4.098 -24.814 1.00 91.75 76 GLY A CA 1
ATOM 623 C C . GLY A 1 76 ? 17.211 3.181 -25.241 1.00 91.75 76 GLY A C 1
ATOM 624 O O . GLY A 1 76 ? 18.294 3.659 -25.584 1.00 91.75 76 GLY A O 1
ATOM 625 N N . LEU A 1 77 ? 16.963 1.872 -25.297 1.00 90.19 77 LEU A N 1
ATOM 626 C CA . LEU A 1 77 ? 17.951 0.887 -25.735 1.00 90.19 77 LEU A CA 1
ATOM 627 C C . LEU A 1 77 ? 18.311 1.070 -27.217 1.00 90.19 77 LEU A C 1
ATOM 629 O O . LEU A 1 77 ? 19.492 1.134 -27.567 1.00 90.19 77 LEU A O 1
ATOM 633 N N . ILE A 1 78 ? 17.304 1.227 -28.082 1.00 89.31 78 ILE A N 1
ATOM 634 C CA . ILE A 1 78 ? 17.496 1.493 -29.516 1.00 89.31 78 ILE A CA 1
ATOM 635 C C . ILE A 1 78 ? 18.285 2.794 -29.717 1.00 89.31 78 ILE A C 1
ATOM 637 O O . ILE A 1 78 ? 19.252 2.827 -30.485 1.00 89.31 78 ILE A O 1
ATOM 641 N N . PHE A 1 79 ? 17.912 3.854 -28.997 1.00 94.44 79 PHE A N 1
ATOM 642 C CA . PHE A 1 79 ? 18.615 5.131 -29.020 1.00 94.44 79 PHE A CA 1
ATOM 643 C C . PHE A 1 79 ? 20.083 4.981 -28.595 1.00 94.44 79 PHE A C 1
ATOM 645 O O . PHE A 1 79 ? 20.977 5.468 -29.290 1.00 94.44 79 PHE A O 1
ATOM 652 N N . GLY A 1 80 ? 20.347 4.255 -27.504 1.00 92.81 80 GLY A N 1
ATOM 653 C CA . GLY A 1 80 ? 21.697 3.981 -27.013 1.00 92.81 80 GLY A CA 1
ATOM 654 C C . GLY A 1 80 ? 22.576 3.295 -28.061 1.00 92.81 80 GLY A C 1
ATOM 655 O O . GLY A 1 80 ? 23.705 3.733 -28.296 1.00 92.81 80 GLY A O 1
ATOM 656 N N . ILE A 1 81 ? 22.043 2.289 -28.765 1.00 91.69 81 ILE A N 1
ATOM 657 C CA . ILE A 1 81 ? 22.744 1.605 -29.863 1.00 91.69 81 ILE A CA 1
ATOM 658 C C . ILE A 1 81 ? 23.119 2.599 -30.969 1.00 91.69 81 ILE A C 1
ATOM 660 O O . ILE A 1 81 ? 24.290 2.693 -31.353 1.00 91.69 81 ILE A O 1
ATOM 664 N N . PHE A 1 82 ? 22.152 3.377 -31.466 1.00 92.94 82 PHE A N 1
ATOM 665 C CA . PHE A 1 82 ? 22.417 4.372 -32.506 1.00 92.94 82 PHE A CA 1
ATOM 666 C C . PHE A 1 82 ? 23.440 5.421 -32.056 1.00 92.94 82 PHE A C 1
ATOM 668 O O . PHE A 1 82 ? 24.309 5.811 -32.842 1.00 92.94 82 PHE A O 1
ATOM 675 N N . ALA A 1 83 ? 23.392 5.841 -30.792 1.00 94.19 83 ALA A N 1
ATOM 676 C CA . ALA A 1 83 ? 24.299 6.839 -30.243 1.00 94.19 83 ALA A CA 1
ATOM 677 C C . ALA A 1 83 ? 25.735 6.322 -30.114 1.00 94.19 83 ALA A C 1
ATOM 679 O O . ALA A 1 83 ? 26.678 7.049 -30.447 1.00 94.19 83 ALA A O 1
ATOM 680 N N . ILE A 1 84 ? 25.919 5.057 -29.726 1.00 92.75 84 ILE A N 1
ATOM 681 C CA . ILE A 1 84 ? 27.230 4.395 -29.720 1.00 92.75 84 ILE A CA 1
ATOM 682 C C . ILE A 1 84 ? 27.808 4.354 -31.138 1.00 92.75 84 ILE A C 1
ATOM 684 O O . ILE A 1 84 ? 28.946 4.786 -31.348 1.00 92.75 84 ILE A O 1
ATOM 688 N N . PHE A 1 85 ? 27.027 3.912 -32.131 1.00 93.19 85 PHE A N 1
ATOM 689 C CA . PHE A 1 85 ? 27.481 3.869 -33.525 1.00 93.19 85 PHE A CA 1
ATOM 690 C C . PHE A 1 85 ? 27.819 5.257 -34.073 1.00 93.19 85 PHE A C 1
ATOM 692 O O . PHE A 1 85 ? 28.886 5.439 -34.667 1.00 93.19 85 PHE A O 1
ATOM 699 N N . HIS A 1 86 ? 26.958 6.250 -33.844 1.00 93.12 86 HIS A N 1
ATOM 700 C CA . HIS A 1 86 ? 27.217 7.632 -34.238 1.00 93.12 86 HIS A CA 1
ATOM 701 C C . HIS A 1 86 ? 28.534 8.136 -33.627 1.00 93.12 86 HIS A C 1
ATOM 703 O O . HIS A 1 86 ? 29.418 8.625 -34.335 1.00 93.12 86 HIS A O 1
ATOM 709 N N . THR A 1 87 ? 28.724 7.931 -32.323 1.00 91.50 87 THR A N 1
ATOM 710 C CA . THR A 1 87 ? 29.926 8.370 -31.603 1.00 91.50 87 THR A CA 1
ATOM 711 C C . THR A 1 87 ? 31.181 7.681 -32.139 1.00 91.50 87 THR A C 1
ATOM 713 O O . THR A 1 87 ? 32.175 8.351 -32.429 1.00 91.50 87 THR A O 1
ATOM 716 N N . ALA A 1 88 ? 31.132 6.365 -32.366 1.00 92.88 88 ALA A N 1
ATOM 717 C CA . ALA A 1 88 ? 32.239 5.589 -32.923 1.00 92.88 88 ALA A CA 1
ATOM 718 C C . ALA A 1 88 ? 32.645 6.082 -34.322 1.00 92.88 88 ALA A C 1
ATOM 720 O O . ALA A 1 88 ? 33.833 6.266 -34.610 1.00 92.88 88 ALA A O 1
ATOM 721 N N . LEU A 1 89 ? 31.669 6.377 -35.186 1.00 91.31 89 LEU A N 1
ATOM 722 C CA . LEU A 1 89 ? 31.935 6.881 -36.532 1.00 91.31 89 LEU A CA 1
ATOM 723 C C . LEU A 1 89 ? 32.548 8.290 -36.544 1.00 91.31 89 LEU A C 1
ATOM 725 O O . LEU A 1 89 ? 33.264 8.640 -37.491 1.00 91.31 89 LEU A O 1
ATOM 729 N N . HIS A 1 90 ? 32.295 9.082 -35.501 1.00 89.06 90 HIS A N 1
ATOM 730 C CA . HIS A 1 90 ? 32.838 10.428 -35.322 1.00 89.06 90 HIS A CA 1
ATOM 731 C C . HIS A 1 90 ? 34.085 10.484 -34.421 1.00 89.06 90 HIS A C 1
ATOM 733 O O . HIS A 1 90 ? 34.747 11.526 -34.355 1.00 89.06 90 HIS A O 1
ATOM 739 N N . LEU A 1 91 ? 34.486 9.366 -33.809 1.00 90.25 91 LEU A N 1
ATOM 740 C CA . LEU A 1 91 ? 35.559 9.297 -32.812 1.00 90.25 91 LEU A CA 1
ATOM 741 C C . LEU A 1 91 ? 36.901 9.835 -33.333 1.00 90.25 91 LEU A C 1
ATOM 743 O O . LEU A 1 91 ? 37.568 10.621 -32.657 1.00 90.25 91 LEU A O 1
ATOM 747 N N . LYS A 1 92 ? 37.263 9.497 -34.580 1.00 91.44 92 LYS A N 1
ATOM 748 C CA . LYS A 1 92 ? 38.513 9.958 -35.223 1.00 91.44 92 LYS A CA 1
ATOM 749 C C . LYS A 1 92 ? 38.592 11.478 -35.370 1.00 91.44 92 LYS A C 1
ATOM 751 O O . LYS A 1 92 ? 39.679 12.045 -35.360 1.00 91.44 92 LYS A O 1
ATOM 756 N N . TRP A 1 93 ? 37.451 12.143 -35.524 1.00 88.44 93 TRP A N 1
ATOM 757 C CA . TRP A 1 93 ? 37.379 13.602 -35.586 1.00 88.44 93 TRP A CA 1
ATOM 758 C C . T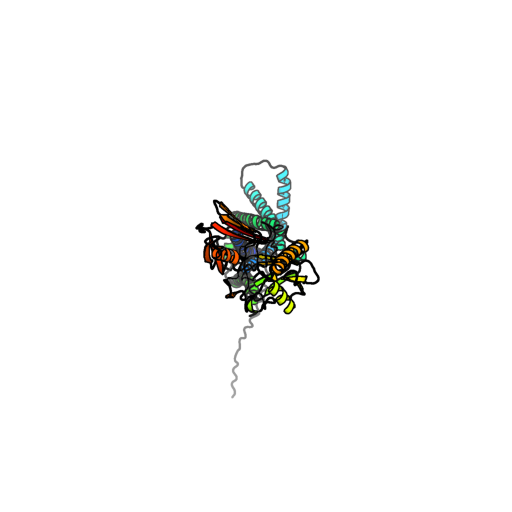RP A 1 93 ? 37.318 14.229 -34.190 1.00 88.44 93 TRP A C 1
ATOM 760 O O . TRP A 1 93 ? 37.833 15.328 -33.974 1.00 88.44 93 TRP A O 1
ATOM 770 N N . PHE A 1 94 ? 36.692 13.528 -33.248 1.00 84.31 94 PHE A N 1
ATOM 771 C CA . PHE A 1 94 ? 36.400 14.017 -31.909 1.00 84.31 94 PHE A CA 1
ATOM 772 C C . PHE A 1 94 ? 37.632 14.020 -30.991 1.00 84.31 94 PHE A C 1
ATOM 774 O O . PHE A 1 94 ? 37.952 15.056 -30.403 1.00 84.31 94 PHE A O 1
ATOM 781 N N . LEU A 1 95 ? 38.392 12.918 -30.937 1.00 89.44 95 LEU A N 1
ATOM 782 C CA . LEU A 1 95 ? 39.544 12.775 -30.032 1.00 89.44 95 LEU A CA 1
ATOM 783 C C . LEU A 1 95 ? 40.635 13.847 -30.236 1.00 89.44 95 LEU A C 1
ATOM 785 O O . LEU A 1 95 ? 41.045 14.473 -29.251 1.00 89.44 95 LEU A O 1
ATOM 789 N N . PRO A 1 96 ? 41.082 14.163 -31.473 1.00 91.44 96 PRO A N 1
ATOM 790 C CA . PRO A 1 96 ? 42.092 15.203 -31.674 1.00 91.44 96 PRO A CA 1
ATOM 791 C C . PRO A 1 96 ? 41.608 16.590 -31.236 1.00 91.44 96 PRO A C 1
ATOM 793 O O . PRO A 1 96 ? 42.402 17.428 -30.803 1.00 91.44 96 PRO A O 1
ATOM 796 N N . LYS A 1 97 ? 40.298 16.850 -31.335 1.00 87.00 97 LYS A N 1
ATOM 797 C CA . LYS A 1 97 ? 39.700 18.127 -30.939 1.00 87.00 97 LYS A CA 1
ATOM 798 C C . LYS A 1 97 ? 39.632 18.30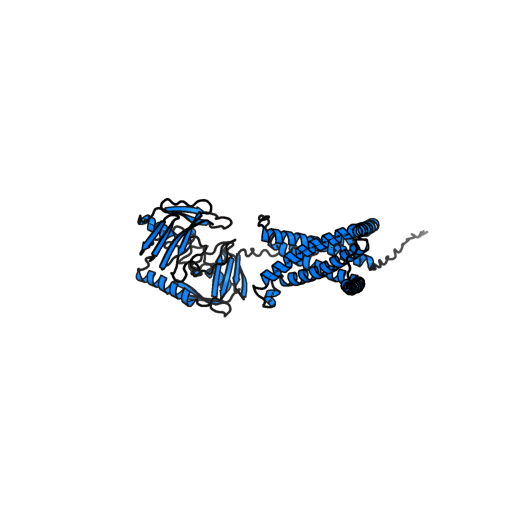0 -29.429 1.00 87.00 97 LYS A C 1
ATOM 800 O O . LYS A 1 97 ? 39.962 19.389 -28.960 1.00 87.00 97 LYS A O 1
ATOM 805 N N . ILE A 1 98 ? 39.273 17.251 -28.689 1.00 84.75 98 ILE A N 1
ATOM 806 C CA . ILE A 1 98 ? 39.314 17.262 -27.219 1.00 84.75 98 ILE A CA 1
ATOM 807 C C . ILE A 1 98 ? 40.740 17.520 -26.744 1.00 84.75 98 ILE A C 1
ATOM 809 O O . ILE A 1 98 ? 40.969 18.464 -25.990 1.00 84.75 98 ILE A O 1
ATOM 813 N N . LYS A 1 99 ? 41.718 16.759 -27.260 1.00 88.25 99 LYS A N 1
ATOM 814 C CA . LYS A 1 99 ? 43.136 16.929 -26.903 1.00 88.25 99 LYS A CA 1
ATOM 815 C C . LYS A 1 99 ? 43.608 18.365 -27.147 1.00 88.25 99 LYS A C 1
ATOM 817 O O . LYS A 1 99 ? 44.272 18.962 -26.303 1.00 88.25 99 LYS A O 1
ATOM 822 N N . LYS A 1 100 ? 43.214 18.955 -28.281 1.00 84.31 100 LYS A N 1
ATOM 823 C CA . LYS A 1 100 ? 43.546 20.343 -28.631 1.00 84.31 100 LYS A CA 1
ATOM 824 C C . LYS A 1 100 ? 42.882 21.377 -27.718 1.00 84.31 100 LYS A C 1
ATOM 826 O O . LYS A 1 100 ? 43.467 22.438 -27.522 1.00 84.31 100 LYS A O 1
ATOM 831 N N . ILE A 1 101 ? 41.683 21.112 -27.195 1.00 79.12 101 ILE A N 1
ATOM 832 C CA . ILE A 1 101 ? 41.053 21.979 -26.191 1.00 79.12 101 ILE A CA 1
ATOM 833 C C . ILE A 1 101 ? 41.767 21.853 -24.854 1.00 79.12 101 ILE A C 1
ATOM 835 O O . ILE A 1 101 ? 42.141 22.883 -24.308 1.00 79.12 101 ILE A O 1
ATOM 839 N N . PHE A 1 102 ? 42.006 20.633 -24.372 1.00 82.88 102 PHE A N 1
ATOM 840 C CA . PHE A 1 102 ? 42.593 20.394 -23.052 1.00 82.88 102 PHE A CA 1
ATOM 841 C C . PHE A 1 102 ? 43.973 21.048 -22.901 1.00 82.88 102 PHE A C 1
ATOM 843 O O . PHE A 1 102 ? 44.253 21.737 -21.922 1.00 82.88 102 PHE A O 1
ATOM 850 N N . LEU A 1 103 ? 44.811 20.933 -23.937 1.00 82.25 103 LEU A N 1
ATOM 851 C CA . LEU A 1 103 ? 46.115 21.603 -23.986 1.00 82.25 103 LEU A CA 1
ATOM 852 C C . LEU A 1 103 ? 46.010 23.137 -23.993 1.00 82.25 103 LEU A C 1
ATOM 854 O O . LEU A 1 103 ? 46.974 23.829 -23.682 1.00 82.25 103 LEU A O 1
ATOM 858 N N . ARG A 1 104 ? 44.852 23.686 -24.368 1.00 72.62 104 ARG A N 1
ATOM 859 C CA . ARG A 1 104 ? 44.637 25.121 -24.569 1.00 72.62 104 ARG A CA 1
ATOM 860 C C . ARG A 1 104 ? 43.891 25.785 -23.416 1.00 72.62 104 ARG A C 1
ATOM 862 O O . ARG A 1 104 ? 44.126 26.963 -23.161 1.00 72.62 104 ARG A O 1
ATOM 869 N N . THR A 1 105 ? 43.033 25.052 -22.711 1.00 69.19 105 THR A N 1
ATOM 870 C CA . THR A 1 105 ? 42.353 25.511 -21.490 1.00 69.19 105 THR A CA 1
ATOM 871 C C . THR A 1 105 ? 43.335 25.807 -20.360 1.00 69.19 105 THR A C 1
ATOM 873 O O . THR A 1 105 ? 43.050 26.671 -19.542 1.00 69.19 105 THR A O 1
ATOM 876 N N . ARG A 1 106 ? 44.536 25.213 -20.378 1.00 73.38 106 ARG A N 1
ATOM 877 C CA . ARG A 1 106 ? 45.607 25.504 -19.410 1.00 73.38 106 ARG A CA 1
ATOM 878 C C . ARG A 1 106 ? 46.154 26.947 -19.483 1.00 73.38 106 ARG A C 1
ATOM 880 O O . ARG A 1 106 ? 46.739 27.399 -18.514 1.00 73.38 106 ARG A O 1
ATOM 887 N N . ASN A 1 107 ? 45.923 27.680 -20.584 1.00 65.00 107 ASN A N 1
ATOM 888 C CA . ASN A 1 107 ? 46.406 29.060 -20.807 1.00 65.00 107 ASN A CA 1
ATOM 889 C C . ASN A 1 107 ? 45.282 30.026 -21.253 1.00 65.00 107 ASN A C 1
ATOM 891 O O . ASN A 1 107 ? 45.494 30.912 -22.089 1.00 65.00 107 ASN A O 1
ATOM 895 N N . PHE A 1 108 ? 44.049 29.829 -20.780 1.00 61.78 108 PHE A N 1
ATOM 896 C CA . PHE A 1 108 ? 42.888 30.550 -21.308 1.00 61.78 108 PHE A CA 1
ATOM 897 C C . PHE A 1 108 ? 42.812 32.006 -20.806 1.00 61.78 108 PHE A C 1
ATOM 899 O O . PHE A 1 108 ? 42.460 32.257 -19.660 1.00 61.78 108 PHE A O 1
ATOM 906 N N . LYS A 1 109 ? 43.083 32.983 -21.686 1.00 63.56 109 LYS A N 1
ATOM 907 C CA . LYS A 1 109 ? 42.688 34.391 -21.487 1.00 63.56 109 LYS A CA 1
ATOM 908 C C . LYS A 1 109 ? 41.357 34.647 -22.214 1.00 63.56 109 LYS A C 1
ATOM 910 O O . LYS A 1 109 ? 41.315 34.440 -23.434 1.00 63.56 109 LYS A O 1
ATOM 915 N N . PRO A 1 110 ? 40.280 35.083 -21.533 1.00 57.59 110 PRO A N 1
ATOM 916 C CA . PRO A 1 110 ? 39.000 35.354 -22.181 1.00 57.59 110 PRO A CA 1
ATOM 917 C C . PRO A 1 110 ? 39.144 36.549 -23.136 1.00 57.59 110 PRO A C 1
ATOM 919 O O . PRO A 1 110 ? 39.376 37.678 -22.719 1.00 57.59 110 PRO A O 1
ATOM 922 N N . LYS A 1 111 ? 39.041 36.302 -24.446 1.00 58.09 111 LYS A N 1
ATOM 923 C CA . LYS A 1 111 ? 38.895 37.343 -25.480 1.00 58.09 111 LYS A CA 1
ATOM 924 C C . LYS A 1 111 ? 37.538 37.189 -26.169 1.00 58.09 111 LYS A C 1
ATOM 926 O O . LYS A 1 111 ? 37.026 36.074 -26.258 1.00 58.09 111 LYS A O 1
ATOM 931 N N . HIS A 1 112 ? 37.007 38.311 -26.667 1.00 60.62 112 HIS A N 1
ATOM 932 C CA . HIS A 1 112 ? 35.694 38.487 -27.305 1.00 60.62 112 HIS A CA 1
ATOM 933 C C . HIS A 1 112 ? 35.142 37.282 -28.092 1.00 60.62 112 HIS A C 1
ATOM 935 O O . HIS A 1 112 ? 35.851 36.603 -28.843 1.00 60.62 112 HIS A O 1
ATOM 941 N N . PHE A 1 113 ? 33.824 37.089 -27.967 1.00 62.31 113 PHE A N 1
ATOM 942 C CA . PHE A 1 113 ? 33.009 36.002 -28.523 1.00 62.31 113 PHE A CA 1
ATOM 943 C C . PHE A 1 113 ? 32.885 36.060 -30.067 1.00 62.31 113 PHE A C 1
ATOM 945 O O . PHE A 1 113 ? 31.822 36.265 -30.637 1.00 62.31 113 PHE A O 1
ATOM 952 N N . GLY A 1 114 ? 33.996 35.883 -30.786 1.00 79.06 114 GLY A N 1
ATOM 953 C CA . GLY A 1 114 ? 34.012 35.813 -32.254 1.00 79.06 114 GLY A CA 1
ATOM 954 C C . GLY A 1 114 ? 33.694 34.415 -32.813 1.00 79.06 114 GLY A C 1
ATOM 955 O O . GLY A 1 114 ? 33.371 33.478 -32.081 1.00 79.06 114 GLY A O 1
ATOM 956 N N . LYS A 1 115 ? 33.914 34.205 -34.126 1.00 80.25 115 LYS A N 1
ATOM 957 C CA . LYS A 1 115 ? 33.788 32.889 -34.819 1.00 80.25 115 LYS A CA 1
ATOM 958 C C . LYS A 1 115 ? 34.515 31.736 -34.103 1.00 80.25 115 LYS A C 1
ATOM 960 O O . LYS A 1 115 ? 34.160 30.569 -34.269 1.00 80.25 115 LYS A O 1
ATOM 965 N N . ARG A 1 116 ? 35.554 32.057 -33.327 1.00 78.12 116 ARG A N 1
ATOM 966 C CA . ARG A 1 116 ? 36.338 31.114 -32.523 1.00 78.12 116 ARG A CA 1
ATOM 967 C C . ARG A 1 116 ? 35.596 30.669 -31.250 1.00 78.12 116 ARG A C 1
ATOM 969 O O . ARG A 1 116 ? 35.658 29.487 -30.935 1.00 78.12 116 ARG A O 1
ATOM 976 N N . GLY A 1 117 ? 34.842 31.560 -30.600 1.00 82.75 117 GLY A N 1
ATOM 977 C CA . GLY A 1 117 ? 34.010 31.248 -29.430 1.00 82.75 117 GLY A CA 1
ATOM 978 C C . GLY A 1 117 ? 32.899 30.251 -29.760 1.00 82.75 117 GLY A C 1
ATOM 979 O O . GLY A 1 117 ? 32.791 29.220 -29.105 1.00 82.75 117 GLY A O 1
ATOM 980 N N . ARG A 1 118 ? 32.180 30.459 -30.874 1.00 86.50 118 ARG A N 1
ATOM 981 C CA . ARG A 1 118 ? 31.139 29.522 -31.343 1.00 86.50 118 ARG A CA 1
ATOM 982 C C . ARG A 1 118 ? 31.656 28.091 -31.538 1.00 86.50 118 ARG A C 1
ATOM 984 O O . ARG A 1 118 ? 30.960 27.139 -31.212 1.00 86.50 118 ARG A O 1
ATOM 991 N N . ARG A 1 119 ? 32.874 27.915 -32.069 1.00 86.44 119 ARG A N 1
ATOM 992 C CA . ARG A 1 119 ? 33.469 26.577 -32.272 1.00 86.44 119 ARG A CA 1
ATOM 993 C C . ARG A 1 119 ? 33.804 25.883 -30.953 1.00 86.44 119 ARG A C 1
ATOM 995 O O . ARG A 1 119 ? 33.648 24.669 -30.873 1.00 86.44 119 ARG A O 1
ATOM 1002 N N . ASN A 1 120 ? 34.267 26.641 -29.961 1.00 85.50 120 ASN A N 1
ATOM 1003 C CA . ASN A 1 120 ? 34.533 26.108 -28.629 1.00 85.50 120 ASN A CA 1
ATOM 1004 C C . ASN A 1 120 ? 33.222 25.732 -27.931 1.00 85.50 120 ASN A C 1
ATOM 1006 O O . ASN A 1 120 ? 33.142 24.637 -27.395 1.00 85.50 120 ASN A O 1
ATOM 1010 N N . LEU A 1 121 ? 32.189 26.577 -28.026 1.00 87.88 121 LEU A N 1
ATOM 1011 C CA . LEU A 1 121 ? 30.862 26.297 -27.472 1.00 87.88 121 LEU A CA 1
ATOM 1012 C C . LEU A 1 121 ? 30.261 25.007 -28.047 1.00 87.88 121 LEU A C 1
ATOM 1014 O O . LEU A 1 121 ? 29.847 24.143 -27.287 1.00 87.88 121 LEU A O 1
ATOM 1018 N N . ILE A 1 122 ? 30.285 24.837 -29.375 1.00 90.94 122 ILE A N 1
ATOM 1019 C CA . ILE A 1 122 ? 29.817 23.599 -30.026 1.00 90.94 122 ILE A CA 1
ATOM 1020 C C . ILE A 1 122 ? 30.571 22.377 -29.491 1.00 90.94 122 ILE A C 1
ATOM 1022 O O . ILE A 1 122 ? 29.977 21.331 -29.262 1.00 90.94 122 ILE A O 1
ATOM 1026 N N . LEU A 1 123 ? 31.886 22.492 -29.296 1.00 88.88 123 LEU A N 1
ATOM 1027 C CA . LEU A 1 123 ? 32.679 21.374 -28.801 1.00 88.88 123 LEU A CA 1
ATOM 1028 C C . LEU A 1 123 ? 32.381 21.060 -27.330 1.00 88.88 123 LEU A C 1
ATOM 1030 O O . LEU A 1 123 ? 32.270 19.887 -27.000 1.00 88.88 123 LEU A O 1
ATOM 1034 N N . ILE A 1 124 ? 32.203 22.079 -26.483 1.00 90.81 124 ILE A N 1
ATOM 1035 C CA . ILE A 1 124 ? 31.773 21.903 -25.088 1.00 90.81 124 ILE A CA 1
ATOM 1036 C C . ILE A 1 124 ? 30.425 21.184 -25.056 1.00 90.81 124 ILE A C 1
ATOM 1038 O O . ILE A 1 124 ? 30.328 20.137 -24.431 1.00 90.81 124 ILE A O 1
ATOM 1042 N N . ILE A 1 125 ? 29.436 21.673 -25.809 1.00 93.75 125 ILE A N 1
ATOM 1043 C CA . ILE A 1 125 ? 28.108 21.051 -25.896 1.00 93.75 125 ILE A CA 1
ATOM 1044 C C . ILE A 1 125 ? 28.221 19.587 -26.328 1.00 93.75 125 ILE A C 1
ATOM 1046 O O . ILE A 1 125 ? 27.656 18.722 -25.674 1.00 93.75 125 ILE A O 1
ATOM 1050 N N . ASN A 1 126 ? 28.997 19.280 -27.371 1.00 92.75 126 ASN A N 1
ATOM 1051 C CA . ASN A 1 126 ? 29.157 17.900 -27.834 1.00 92.75 126 ASN A CA 1
ATOM 1052 C C . ASN A 1 126 ? 29.808 16.991 -26.780 1.00 92.75 126 ASN A C 1
ATOM 1054 O O . ASN A 1 126 ? 29.430 15.830 -26.666 1.00 92.75 126 ASN A O 1
ATOM 1058 N N . VAL A 1 127 ? 30.782 17.494 -26.015 1.00 92.44 127 VAL A N 1
ATOM 1059 C CA . VAL A 1 127 ? 31.398 16.734 -24.916 1.00 92.44 127 VAL A CA 1
ATOM 1060 C C . VAL A 1 127 ? 30.390 16.499 -23.794 1.00 92.44 127 VAL A C 1
ATOM 1062 O O . VAL A 1 127 ? 30.249 15.365 -23.344 1.00 92.44 127 VAL A O 1
ATOM 1065 N N . THR A 1 128 ? 29.645 17.529 -23.390 1.00 94.88 128 THR A N 1
ATOM 1066 C CA . THR A 1 128 ? 28.621 17.407 -22.346 1.00 94.88 128 THR A CA 1
ATOM 1067 C C . THR A 1 128 ? 27.494 16.462 -22.764 1.00 94.88 128 THR A C 1
ATOM 1069 O O . THR A 1 128 ? 27.047 15.671 -21.940 1.00 94.88 128 THR A O 1
ATOM 1072 N N . ILE A 1 129 ? 27.083 16.465 -24.040 1.00 95.75 129 ILE A N 1
ATOM 1073 C CA . ILE A 1 129 ? 26.123 15.497 -24.604 1.00 95.75 129 ILE A CA 1
ATOM 1074 C C . ILE A 1 129 ? 26.633 14.070 -24.427 1.00 95.75 129 ILE A C 1
ATOM 1076 O O . ILE A 1 129 ? 25.885 13.233 -23.941 1.00 95.75 129 ILE A O 1
ATOM 1080 N N . VAL A 1 130 ? 27.891 13.784 -24.784 1.00 94.88 130 VAL A N 1
ATOM 1081 C CA . VAL A 1 130 ? 28.456 12.427 -24.665 1.00 94.88 130 VAL A CA 1
ATOM 1082 C C . VAL A 1 130 ? 28.517 11.975 -23.204 1.00 94.88 130 VAL A C 1
ATOM 1084 O O . VAL A 1 130 ? 28.144 10.845 -22.906 1.00 94.88 130 VAL A O 1
ATOM 1087 N N . ILE A 1 131 ? 28.941 12.848 -22.286 1.00 95.50 131 ILE A N 1
ATOM 1088 C CA . ILE A 1 131 ? 28.980 12.531 -20.849 1.00 95.50 131 ILE A CA 1
ATOM 1089 C C . ILE A 1 131 ? 27.567 12.268 -20.319 1.00 95.50 131 ILE A C 1
ATOM 1091 O O . ILE A 1 131 ? 27.329 11.244 -19.682 1.00 95.50 131 ILE A O 1
ATOM 1095 N N . SER A 1 132 ? 26.624 13.160 -20.628 1.00 96.19 132 SER A N 1
ATOM 1096 C CA . SER A 1 132 ? 25.236 13.032 -20.176 1.00 96.19 132 SER A CA 1
ATOM 1097 C C . SER A 1 132 ? 24.606 11.757 -20.740 1.00 96.19 132 SER A C 1
ATOM 1099 O O . SER A 1 132 ? 24.001 11.003 -19.991 1.00 96.19 132 SER A O 1
ATOM 1101 N N . LEU A 1 133 ? 24.822 11.452 -22.023 1.00 95.75 133 LEU A N 1
ATOM 1102 C CA . LEU A 1 133 ? 24.362 10.223 -22.668 1.00 95.75 133 LEU A CA 1
ATOM 1103 C C . LEU A 1 133 ? 24.847 8.966 -21.934 1.00 95.75 133 LEU A C 1
ATOM 1105 O O . LEU A 1 133 ? 24.048 8.071 -21.682 1.00 95.75 133 LEU A O 1
ATOM 1109 N N . ILE A 1 134 ? 26.136 8.897 -21.583 1.00 96.06 134 ILE A N 1
ATOM 1110 C CA . ILE A 1 134 ? 26.697 7.750 -20.854 1.00 96.06 134 ILE A CA 1
ATOM 1111 C C . ILE A 1 134 ? 25.991 7.585 -19.507 1.00 96.06 134 ILE A C 1
ATOM 1113 O O . ILE A 1 134 ? 25.567 6.481 -19.177 1.00 96.06 134 ILE A O 1
ATOM 1117 N N . ILE A 1 135 ? 25.812 8.677 -18.758 1.00 96.19 135 ILE A N 1
ATOM 1118 C CA . ILE A 1 135 ? 25.120 8.646 -17.465 1.00 96.19 135 ILE A CA 1
ATOM 1119 C C . ILE A 1 135 ? 23.666 8.176 -17.642 1.00 96.19 135 ILE A C 1
ATOM 1121 O O . ILE A 1 135 ? 23.241 7.291 -16.903 1.00 96.19 135 ILE A O 1
ATOM 1125 N N . VAL A 1 136 ? 22.915 8.695 -18.627 1.00 96.31 136 VAL A N 1
ATOM 1126 C CA . VAL A 1 136 ? 21.524 8.264 -18.898 1.00 96.31 136 VAL A CA 1
ATOM 1127 C C . VAL A 1 136 ? 21.462 6.783 -19.273 1.00 96.31 136 VAL A C 1
ATOM 1129 O O . VAL A 1 136 ? 20.621 6.070 -18.737 1.00 96.31 136 VAL A O 1
ATOM 1132 N N . ILE A 1 137 ? 22.347 6.296 -20.151 1.00 94.81 137 ILE A N 1
ATOM 1133 C CA . ILE A 1 137 ? 22.359 4.883 -20.567 1.00 94.81 137 ILE A CA 1
ATOM 1134 C C . ILE A 1 137 ? 22.654 3.976 -19.371 1.00 94.81 137 ILE A C 1
ATOM 1136 O O . ILE A 1 137 ? 21.916 3.024 -19.135 1.00 94.81 137 ILE A O 1
ATOM 1140 N N . VAL A 1 138 ? 23.704 4.275 -18.600 1.00 93.81 138 VAL A N 1
ATOM 1141 C CA . VAL A 1 138 ? 24.100 3.448 -17.451 1.00 93.81 138 VAL A CA 1
ATOM 1142 C C . VAL A 1 138 ? 22.995 3.429 -16.397 1.00 93.81 138 VAL A C 1
ATOM 1144 O O . VAL A 1 138 ? 22.556 2.360 -15.986 1.00 93.81 138 VAL A O 1
ATOM 1147 N N . THR A 1 139 ? 22.495 4.600 -15.997 1.00 93.38 139 THR A N 1
ATOM 1148 C CA . THR A 1 139 ? 21.406 4.688 -15.011 1.00 93.38 139 THR A CA 1
ATOM 1149 C C . THR A 1 139 ? 20.102 4.081 -15.532 1.00 93.38 139 THR A C 1
ATOM 1151 O O . THR A 1 139 ? 19.375 3.469 -14.759 1.00 93.38 139 THR A O 1
ATOM 1154 N N . GLY A 1 140 ? 19.824 4.175 -16.835 1.00 91.25 140 GLY A N 1
ATOM 1155 C CA . GLY A 1 140 ? 18.651 3.571 -17.467 1.00 91.25 140 GLY A CA 1
ATOM 1156 C C . GLY A 1 140 ? 18.690 2.046 -17.432 1.00 91.25 140 GLY A C 1
ATOM 1157 O O . GLY A 1 140 ? 17.702 1.431 -17.050 1.00 91.25 140 GLY A O 1
ATOM 1158 N N . ILE A 1 141 ? 19.843 1.441 -17.742 1.00 88.62 141 ILE A N 1
ATOM 1159 C CA . ILE A 1 141 ? 20.049 -0.013 -17.631 1.00 88.62 141 ILE A CA 1
ATOM 1160 C C . ILE A 1 141 ? 19.864 -0.474 -16.182 1.00 88.62 141 ILE A C 1
ATOM 1162 O O . ILE A 1 141 ? 19.194 -1.474 -15.941 1.00 88.62 141 ILE A O 1
ATOM 1166 N N . LEU A 1 142 ? 20.403 0.275 -15.214 1.00 85.44 142 LEU A N 1
ATOM 1167 C CA . LEU A 1 142 ? 20.214 -0.027 -13.793 1.00 85.44 142 LEU A CA 1
ATOM 1168 C C . LEU A 1 142 ? 18.738 0.087 -13.366 1.00 85.44 142 LEU A C 1
ATOM 1170 O O . LEU A 1 142 ? 18.301 -0.672 -12.512 1.00 85.44 142 LEU A O 1
ATOM 1174 N N . LYS A 1 143 ? 17.939 0.977 -13.968 1.00 83.19 143 LYS A N 1
ATOM 1175 C CA . LYS A 1 143 ? 16.497 1.105 -13.669 1.00 83.19 143 LYS A CA 1
ATOM 1176 C C . LYS A 1 143 ? 15.635 -0.035 -14.230 1.00 83.19 143 LYS A C 1
ATOM 1178 O O . LYS A 1 143 ? 14.466 -0.113 -13.856 1.00 83.19 143 LYS A O 1
ATOM 1183 N N . ILE A 1 144 ? 16.150 -0.902 -15.107 1.00 80.44 144 ILE A N 1
ATOM 1184 C CA . ILE A 1 144 ? 15.373 -2.035 -15.633 1.00 80.44 144 ILE A CA 1
ATOM 1185 C C . ILE A 1 144 ? 15.130 -3.034 -14.492 1.00 80.44 144 ILE A C 1
ATOM 1187 O O . ILE A 1 144 ? 16.065 -3.657 -13.978 1.00 80.44 144 ILE A O 1
ATOM 1191 N N . SER A 1 145 ? 13.860 -3.177 -14.096 1.00 63.97 145 SER A N 1
ATOM 1192 C CA . SER A 1 145 ? 13.399 -4.105 -13.060 1.00 63.97 145 SER A CA 1
ATOM 1193 C C . SER A 1 145 ? 13.856 -5.524 -13.397 1.00 63.97 145 SER A C 1
ATOM 1195 O O . SER A 1 145 ? 13.445 -6.086 -14.409 1.00 63.97 145 SER A O 1
ATOM 1197 N N . GLY A 1 146 ? 14.754 -6.073 -12.583 1.00 59.31 146 GLY A N 1
ATOM 1198 C CA . GLY A 1 146 ? 15.401 -7.363 -12.823 1.00 59.31 146 GLY A CA 1
ATOM 1199 C C . GLY A 1 146 ? 16.924 -7.276 -12.773 1.00 59.31 146 GLY A C 1
ATOM 1200 O O . GLY A 1 146 ? 17.542 -8.115 -12.133 1.00 59.31 146 GLY A O 1
ATOM 1201 N N . VAL A 1 147 ? 17.538 -6.224 -13.328 1.00 62.44 147 VAL A N 1
ATOM 1202 C CA . VAL A 1 147 ? 19.010 -6.091 -13.339 1.00 62.44 147 VAL A CA 1
ATOM 1203 C C . VAL A 1 147 ? 19.548 -5.836 -11.930 1.00 62.44 147 VAL A C 1
ATOM 1205 O O . VAL A 1 147 ? 20.437 -6.545 -11.471 1.00 62.44 147 VAL A O 1
ATOM 1208 N N . LEU A 1 148 ? 18.982 -4.871 -11.198 1.00 63.59 148 LEU A N 1
ATOM 1209 C CA . LEU A 1 148 ? 19.390 -4.609 -9.808 1.00 63.59 148 LEU A CA 1
ATOM 1210 C C . LEU A 1 148 ? 19.020 -5.753 -8.857 1.00 63.59 148 LEU A C 1
ATOM 1212 O O . LEU A 1 148 ? 19.781 -6.047 -7.937 1.00 63.59 148 LEU A O 1
ATOM 1216 N N . ALA A 1 149 ? 17.891 -6.421 -9.113 1.00 54.91 149 ALA A N 1
ATOM 1217 C CA . ALA A 1 149 ? 17.455 -7.574 -8.334 1.00 54.91 149 ALA A CA 1
ATOM 1218 C C . ALA A 1 149 ? 18.421 -8.760 -8.496 1.00 54.91 149 ALA A C 1
ATOM 1220 O O . ALA A 1 149 ? 18.846 -9.340 -7.503 1.00 54.91 149 ALA A O 1
ATOM 1221 N N . GLN A 1 150 ? 18.849 -9.057 -9.729 1.00 58.66 150 GLN A N 1
ATOM 1222 C CA . GLN A 1 150 ? 19.846 -10.095 -10.021 1.00 58.66 150 GLN A CA 1
ATOM 1223 C C . GLN A 1 150 ? 21.236 -9.770 -9.459 1.00 58.66 150 GLN A C 1
ATOM 1225 O O . GLN A 1 150 ? 22.005 -10.679 -9.162 1.00 58.66 150 GLN A O 1
ATOM 1230 N N . LEU A 1 151 ? 21.564 -8.485 -9.294 1.00 62.38 151 LEU A N 1
ATOM 1231 C CA . LEU A 1 151 ? 22.826 -8.036 -8.699 1.00 62.38 151 LEU A CA 1
ATOM 1232 C C . LEU A 1 151 ? 22.781 -7.944 -7.162 1.00 62.38 151 LEU A C 1
ATOM 1234 O O . LEU A 1 151 ? 23.782 -7.567 -6.558 1.00 62.38 151 LEU A O 1
ATOM 1238 N N . GLY A 1 152 ? 21.649 -8.261 -6.520 1.00 59.12 152 GLY A N 1
ATOM 1239 C CA . GLY A 1 152 ? 21.497 -8.198 -5.061 1.00 59.12 152 GLY A CA 1
ATOM 1240 C C . GLY A 1 152 ? 21.530 -6.777 -4.479 1.00 59.12 152 GLY A C 1
ATOM 1241 O O . GLY A 1 152 ? 21.687 -6.604 -3.273 1.00 59.12 152 GLY A O 1
ATOM 1242 N N . LEU A 1 153 ? 21.388 -5.745 -5.315 1.00 62.12 153 LEU A N 1
ATOM 1243 C CA . LEU A 1 153 ? 21.454 -4.340 -4.913 1.00 62.12 153 LEU A CA 1
ATOM 1244 C C . LEU A 1 153 ? 20.030 -3.799 -4.713 1.00 62.12 153 LEU A C 1
ATOM 1246 O O . LEU A 1 153 ? 19.477 -3.150 -5.602 1.00 62.12 153 LEU A O 1
ATOM 1250 N N . TYR A 1 154 ? 19.410 -4.090 -3.563 1.00 62.28 154 TYR A N 1
ATOM 1251 C CA . TYR A 1 154 ? 18.018 -3.699 -3.288 1.00 62.28 154 TYR A CA 1
ATOM 1252 C C . TYR A 1 154 ? 17.839 -2.345 -2.561 1.00 62.28 154 TYR A C 1
ATOM 1254 O O . TYR A 1 154 ? 18.636 -1.924 -1.724 1.00 62.28 154 TYR A O 1
ATOM 1262 N N . TYR A 1 155 ? 16.723 -1.691 -2.914 1.00 49.38 155 TYR A N 1
ATOM 1263 C CA . TYR A 1 155 ? 16.029 -0.520 -2.343 1.00 49.38 155 TYR A CA 1
ATOM 1264 C C . TYR A 1 155 ? 16.768 0.830 -2.243 1.00 49.38 155 TYR A C 1
ATOM 1266 O O . TYR A 1 155 ? 16.306 1.802 -2.845 1.00 49.38 155 TYR A O 1
ATOM 1274 N N . GLN A 1 156 ? 17.911 0.936 -1.558 1.00 51.34 156 GLN A N 1
ATOM 1275 C CA . GLN A 1 156 ? 18.513 2.253 -1.256 1.00 51.34 156 GLN A CA 1
ATOM 1276 C C . GLN A 1 156 ? 19.095 2.979 -2.483 1.00 51.34 156 GLN A C 1
ATOM 1278 O O . GLN A 1 156 ? 19.055 4.207 -2.559 1.00 51.34 156 GLN A O 1
ATOM 1283 N N . TYR A 1 157 ? 19.572 2.246 -3.491 1.00 58.44 157 TYR A N 1
ATOM 1284 C CA . TYR A 1 157 ? 20.105 2.851 -4.719 1.00 58.44 157 TYR A CA 1
ATOM 1285 C C . TYR A 1 157 ? 19.016 3.329 -5.689 1.00 58.44 157 TYR A C 1
ATOM 1287 O O . TYR A 1 157 ? 19.306 4.124 -6.583 1.00 58.44 157 TYR A O 1
ATOM 1295 N N . SER A 1 158 ? 17.765 2.886 -5.517 1.00 69.38 158 SER A N 1
ATOM 1296 C CA . SER A 1 158 ? 16.686 3.160 -6.473 1.00 69.38 158 SER A CA 1
ATOM 1297 C C . SER A 1 158 ? 16.370 4.654 -6.584 1.00 69.38 158 SER A C 1
ATOM 1299 O O . SER A 1 158 ? 16.217 5.158 -7.698 1.00 69.38 158 SER A O 1
ATOM 1301 N N . PHE A 1 159 ? 16.360 5.385 -5.464 1.00 79.38 159 PHE A N 1
ATOM 1302 C CA . PHE A 1 159 ? 16.044 6.812 -5.458 1.00 79.38 159 PHE A CA 1
ATOM 1303 C C . PHE A 1 159 ? 17.146 7.648 -6.115 1.00 79.38 159 PHE A C 1
ATOM 1305 O O . PHE A 1 159 ? 16.866 8.408 -7.038 1.00 79.38 159 PHE A O 1
ATOM 1312 N N . ILE A 1 160 ? 18.409 7.476 -5.703 1.00 83.88 160 ILE A N 1
ATOM 1313 C CA . ILE A 1 160 ? 19.538 8.246 -6.254 1.00 83.88 160 ILE A CA 1
ATOM 1314 C C . ILE A 1 160 ? 19.712 7.954 -7.746 1.00 83.88 160 ILE A C 1
ATOM 1316 O O . ILE A 1 160 ? 19.894 8.880 -8.532 1.00 83.88 160 ILE A O 1
ATOM 1320 N N . VAL A 1 161 ? 19.623 6.685 -8.158 1.00 87.12 161 VAL A N 1
ATOM 1321 C CA . VAL A 1 161 ? 19.717 6.310 -9.577 1.00 87.12 161 VAL A CA 1
ATOM 1322 C C . VAL A 1 161 ? 18.550 6.897 -10.370 1.00 87.12 161 VAL A C 1
ATOM 1324 O O . VAL A 1 161 ? 18.764 7.395 -11.473 1.00 87.12 161 VAL A O 1
ATOM 1327 N N . THR A 1 162 ? 17.337 6.896 -9.812 1.00 86.12 162 THR A N 1
ATOM 1328 C CA . THR A 1 162 ? 16.158 7.512 -10.440 1.00 86.12 162 THR A CA 1
ATOM 1329 C C . THR A 1 162 ? 16.346 9.010 -10.615 1.00 86.12 162 THR A C 1
ATOM 1331 O O . THR A 1 162 ? 16.226 9.500 -11.735 1.00 86.12 162 THR A O 1
ATOM 1334 N N . LEU A 1 163 ? 16.736 9.709 -9.550 1.00 88.06 163 LEU A N 1
ATOM 1335 C CA . LEU A 1 163 ? 16.978 11.145 -9.565 1.00 88.06 163 LEU A CA 1
ATOM 1336 C C . LEU A 1 163 ? 18.077 11.513 -10.573 1.00 88.06 163 LEU A C 1
ATOM 1338 O O . LEU A 1 163 ? 17.890 12.411 -11.393 1.00 88.06 163 LEU A O 1
ATOM 1342 N N . LEU A 1 164 ? 19.204 10.792 -10.557 1.00 93.00 164 LEU A N 1
ATOM 1343 C CA . LEU A 1 164 ? 20.295 10.997 -11.510 1.00 93.00 164 LEU A CA 1
ATOM 1344 C C . LEU A 1 164 ? 19.842 10.754 -12.947 1.00 93.00 164 LEU A C 1
ATOM 1346 O O . LEU A 1 164 ? 20.175 11.552 -13.818 1.00 93.00 164 LEU A O 1
ATOM 1350 N N . HIS A 1 165 ? 19.090 9.683 -13.204 1.00 93.88 165 HIS A N 1
ATOM 1351 C CA . HIS A 1 165 ? 18.589 9.375 -14.539 1.00 93.88 165 HIS A CA 1
ATOM 1352 C C . HIS A 1 165 ? 17.673 10.477 -15.068 1.00 93.88 165 HIS A C 1
ATOM 1354 O O . HIS A 1 165 ? 17.876 10.964 -16.178 1.00 93.88 165 HIS A O 1
ATOM 1360 N N . ASP A 1 166 ? 16.691 10.888 -14.269 1.00 91.06 166 ASP A N 1
ATOM 1361 C CA . ASP A 1 166 ? 15.607 11.754 -14.722 1.00 91.06 166 ASP A CA 1
ATOM 1362 C C . ASP A 1 166 ? 16.117 13.188 -14.958 1.00 91.06 166 ASP A C 1
ATOM 1364 O O . ASP A 1 166 ? 15.912 13.760 -16.034 1.00 91.06 166 ASP A O 1
ATOM 1368 N N . TRP A 1 167 ? 16.898 13.740 -14.021 1.00 94.06 167 TRP A N 1
ATOM 1369 C CA . TRP A 1 167 ? 17.499 15.070 -14.182 1.00 94.06 167 TRP A CA 1
ATOM 1370 C C . TRP A 1 167 ? 18.537 15.114 -15.295 1.00 94.06 167 TRP A C 1
ATOM 1372 O O . TRP A 1 167 ? 18.576 16.061 -16.086 1.00 94.06 167 TRP A O 1
ATOM 1382 N N . ASN A 1 168 ? 19.379 14.088 -15.391 1.00 96.06 168 ASN A N 1
ATOM 1383 C CA . ASN A 1 168 ? 20.379 14.041 -16.443 1.00 96.06 168 ASN A CA 1
ATOM 1384 C C . ASN A 1 168 ? 19.741 13.775 -17.817 1.00 96.06 168 ASN A C 1
ATOM 1386 O O . ASN A 1 168 ? 20.227 14.301 -18.815 1.00 96.06 168 ASN A O 1
ATOM 1390 N N . GLY A 1 169 ? 18.621 13.047 -17.879 1.00 94.94 169 GLY A N 1
ATOM 1391 C CA . GLY A 1 169 ? 17.783 12.907 -19.071 1.00 94.94 169 GLY A CA 1
ATOM 1392 C C . GLY A 1 169 ? 17.210 14.245 -19.541 1.00 94.94 169 GLY A C 1
ATOM 1393 O O . GLY A 1 169 ? 17.286 14.571 -20.728 1.00 94.94 169 GLY A O 1
ATOM 1394 N N . PHE A 1 170 ? 16.729 15.074 -18.611 1.00 94.00 170 PHE A N 1
ATOM 1395 C CA . PHE A 1 170 ? 16.257 16.426 -18.912 1.00 94.00 170 PHE A CA 1
ATOM 1396 C C . PHE A 1 170 ? 17.382 17.339 -19.434 1.00 94.00 170 PHE A C 1
ATOM 1398 O O . PHE A 1 170 ? 17.246 17.952 -20.498 1.00 94.00 170 PHE A O 1
ATOM 1405 N N . ILE A 1 171 ? 18.526 17.381 -18.737 1.00 95.44 171 ILE A N 1
ATOM 1406 C CA . ILE A 1 171 ? 19.715 18.147 -19.156 1.00 95.44 171 ILE A CA 1
ATOM 1407 C C . ILE A 1 171 ? 20.192 17.682 -20.534 1.00 95.44 171 ILE A C 1
ATOM 1409 O O . ILE A 1 171 ? 20.463 18.503 -21.416 1.00 95.44 171 ILE A O 1
ATOM 1413 N N . PHE A 1 172 ? 20.267 16.367 -20.741 1.00 96.81 172 PHE A N 1
ATOM 1414 C CA . PHE A 1 172 ? 20.627 15.771 -22.017 1.00 96.81 172 PHE A CA 1
ATOM 1415 C C . PHE A 1 172 ? 19.695 16.246 -23.136 1.00 96.81 172 PHE A C 1
ATOM 1417 O O . PHE A 1 172 ? 20.176 16.690 -24.181 1.00 96.81 172 PHE A O 1
ATOM 1424 N N . GLY A 1 173 ? 18.380 16.241 -22.900 1.00 95.12 173 GLY A N 1
ATOM 1425 C CA . GLY A 1 173 ? 17.403 16.739 -23.860 1.00 95.12 173 GLY A CA 1
ATOM 1426 C C . GLY A 1 173 ? 17.647 18.197 -24.252 1.00 95.12 173 GLY A C 1
ATOM 1427 O O . GLY A 1 173 ? 17.750 18.509 -25.441 1.00 95.12 173 GLY A O 1
ATOM 1428 N N . LEU A 1 174 ? 17.847 19.082 -23.270 1.00 96.19 174 LEU A N 1
ATOM 1429 C CA . LEU A 1 174 ? 18.152 20.498 -23.508 1.00 96.19 174 LEU A CA 1
ATOM 1430 C C . LEU A 1 174 ? 19.432 20.687 -24.344 1.00 96.19 174 LEU A C 1
ATOM 1432 O O . LEU A 1 174 ? 19.483 21.519 -25.259 1.00 96.19 174 LEU A O 1
ATOM 1436 N N . LEU A 1 175 ? 20.470 19.898 -24.056 1.00 96.44 175 LEU A N 1
ATOM 1437 C CA . LEU A 1 175 ? 21.729 19.928 -24.798 1.00 96.44 175 LEU A CA 1
ATOM 1438 C C . LEU A 1 175 ? 21.550 19.458 -26.246 1.00 96.44 175 LEU A C 1
ATOM 1440 O O . LEU A 1 175 ? 22.099 20.090 -27.151 1.00 96.44 175 LEU A O 1
ATOM 1444 N N . VAL A 1 176 ? 20.762 18.404 -26.484 1.00 95.31 176 VAL A N 1
ATOM 1445 C CA . VAL A 1 176 ? 20.437 17.914 -27.833 1.00 95.31 176 VAL A CA 1
ATOM 1446 C C . VAL A 1 176 ? 19.669 18.971 -28.627 1.00 95.31 176 VAL A C 1
ATOM 1448 O O . VAL A 1 176 ? 20.053 19.265 -29.762 1.00 95.31 176 VAL A O 1
ATOM 1451 N N . PHE A 1 177 ? 18.659 19.621 -28.038 1.00 95.06 177 PHE A N 1
ATOM 1452 C CA . PHE A 1 177 ? 17.949 20.727 -28.696 1.00 95.06 177 PHE A CA 1
ATOM 1453 C C . PHE A 1 177 ? 18.888 21.887 -29.036 1.00 95.06 177 PHE A C 1
ATOM 1455 O O . PHE A 1 177 ? 18.881 22.393 -30.161 1.00 95.06 177 PHE A O 1
ATOM 1462 N N . THR A 1 178 ? 19.760 22.272 -28.104 1.00 95.25 178 THR A N 1
ATOM 1463 C CA . THR A 1 178 ? 20.753 23.329 -28.334 1.00 95.25 178 THR A CA 1
ATOM 1464 C C . THR A 1 178 ? 21.715 22.951 -29.462 1.00 95.25 178 THR A C 1
ATOM 1466 O O . THR A 1 178 ? 21.983 23.756 -30.358 1.00 95.25 178 THR A O 1
ATOM 1469 N N . HIS A 1 179 ? 22.218 21.715 -29.460 1.00 94.06 179 HIS A N 1
ATOM 1470 C CA . HIS A 1 179 ? 23.060 21.183 -30.526 1.00 94.06 179 HIS A CA 1
ATOM 1471 C C . HIS A 1 179 ? 22.346 21.254 -31.880 1.00 94.06 179 HIS A C 1
ATOM 1473 O O . HIS A 1 179 ? 22.908 21.763 -32.854 1.00 94.06 179 HIS A O 1
ATOM 1479 N N . PHE A 1 180 ? 21.088 20.824 -31.931 1.00 92.19 180 PHE A N 1
ATOM 1480 C CA . PHE A 1 180 ? 20.275 20.853 -33.137 1.00 92.19 180 PHE A CA 1
ATOM 1481 C C . PHE A 1 180 ? 20.100 22.278 -33.685 1.00 92.19 180 PHE A C 1
ATOM 1483 O O . PHE A 1 180 ? 20.361 22.519 -34.866 1.00 92.19 180 PHE A O 1
ATOM 1490 N N . ILE A 1 181 ? 19.783 23.252 -32.825 1.00 94.56 181 ILE A N 1
ATOM 1491 C CA . ILE A 1 181 ? 19.677 24.675 -33.194 1.00 94.56 181 ILE A CA 1
ATOM 1492 C C . ILE A 1 181 ? 21.008 25.198 -33.756 1.00 94.56 181 ILE A C 1
ATOM 1494 O O . ILE A 1 181 ? 21.047 25.823 -34.822 1.00 94.56 181 ILE A O 1
ATOM 1498 N N . LEU A 1 182 ? 22.131 24.910 -33.089 1.00 93.44 182 LEU A N 1
ATOM 1499 C CA . LEU A 1 182 ? 23.460 25.360 -33.525 1.00 93.44 182 LEU A CA 1
ATOM 1500 C C . LEU A 1 182 ? 23.869 24.791 -34.891 1.00 93.44 182 LEU A C 1
ATOM 1502 O O . LEU A 1 182 ? 24.633 25.443 -35.623 1.00 93.44 182 LEU A O 1
ATOM 1506 N N . HIS A 1 183 ? 23.346 23.611 -35.226 1.00 90.69 183 HIS A N 1
ATOM 1507 C CA . HIS A 1 183 ? 23.598 22.871 -36.458 1.00 90.69 183 HIS A CA 1
ATOM 1508 C C . HIS A 1 183 ? 22.454 22.946 -37.490 1.00 90.69 183 HIS A C 1
ATOM 1510 O O . HIS A 1 183 ? 22.577 22.362 -38.568 1.00 90.69 183 HIS A O 1
ATOM 1516 N N . TRP A 1 184 ? 21.410 23.749 -37.254 1.00 92.62 184 TRP A N 1
ATOM 1517 C CA . TRP A 1 184 ? 20.204 23.834 -38.092 1.00 92.62 184 TRP A CA 1
ATOM 1518 C C . TRP A 1 184 ? 20.479 24.068 -39.587 1.00 92.62 184 TRP A C 1
ATOM 1520 O O . TRP A 1 184 ? 19.879 23.440 -40.461 1.00 92.62 184 TRP A O 1
ATOM 1530 N N . LYS A 1 185 ? 21.445 24.938 -39.916 1.00 92.81 185 LYS A N 1
ATOM 1531 C CA . LYS A 1 185 ? 21.835 25.205 -41.317 1.00 92.81 185 LYS A CA 1
ATOM 1532 C C . LYS A 1 185 ? 22.417 23.974 -42.013 1.00 92.81 185 LYS A C 1
ATOM 1534 O O . LYS A 1 185 ? 22.183 23.768 -43.199 1.00 92.81 185 LYS A O 1
ATOM 1539 N N . TRP A 1 186 ? 23.206 23.180 -41.292 1.00 89.56 186 TRP A N 1
ATOM 1540 C CA . TRP A 1 186 ? 23.752 21.937 -41.830 1.00 89.56 186 TRP A CA 1
ATOM 1541 C C . TRP A 1 186 ? 22.638 20.905 -41.996 1.00 89.56 186 TRP A C 1
ATOM 1543 O O . TRP A 1 186 ? 22.523 20.317 -43.068 1.00 89.56 186 TRP A O 1
ATOM 1553 N N . PHE A 1 187 ? 21.782 20.768 -40.982 1.00 83.69 187 PHE A N 1
ATOM 1554 C CA . PHE A 1 187 ? 20.655 19.842 -40.998 1.00 83.69 187 PHE A CA 1
ATOM 1555 C C . PHE A 1 187 ? 19.726 20.105 -42.191 1.00 83.69 187 PHE A C 1
ATOM 1557 O O . PHE A 1 187 ? 19.553 19.241 -43.044 1.00 83.69 187 PHE A O 1
ATOM 1564 N N . THR A 1 188 ? 19.229 21.335 -42.341 1.00 88.25 188 THR A N 1
ATOM 1565 C CA . THR A 1 188 ? 18.361 21.729 -43.467 1.00 88.25 188 THR A CA 1
ATOM 1566 C C . THR A 1 188 ? 19.017 21.516 -44.835 1.00 88.25 188 THR A C 1
ATOM 1568 O O . THR A 1 188 ? 18.346 21.090 -45.776 1.00 88.25 188 THR A O 1
ATOM 1571 N N . ALA A 1 189 ? 20.327 21.752 -44.964 1.00 88.44 189 ALA A N 1
ATOM 1572 C CA . ALA A 1 189 ? 21.060 21.496 -46.204 1.00 88.44 189 ALA A CA 1
ATOM 1573 C C . ALA A 1 189 ? 21.162 19.996 -46.530 1.00 88.44 189 ALA A C 1
ATOM 1575 O O . ALA A 1 189 ? 20.991 19.606 -47.689 1.00 88.44 189 ALA A O 1
ATOM 1576 N N . VAL A 1 190 ? 21.421 19.152 -45.526 1.00 81.31 190 VAL A N 1
ATOM 1577 C CA . VAL A 1 190 ? 21.464 17.691 -45.679 1.00 81.31 190 VAL A CA 1
ATOM 1578 C C . VAL A 1 190 ? 20.078 17.152 -46.028 1.00 81.31 190 VAL A C 1
ATOM 1580 O O . VAL A 1 190 ? 19.944 16.459 -47.037 1.00 81.31 190 VAL A O 1
ATOM 1583 N N . THR A 1 191 ? 19.043 17.550 -45.286 1.00 80.06 191 THR A N 1
ATOM 1584 C CA . THR A 1 191 ? 17.650 17.147 -45.528 1.00 80.06 191 THR A CA 1
ATOM 1585 C C . THR A 1 191 ? 17.193 17.542 -46.928 1.00 80.06 191 THR A C 1
ATOM 1587 O O . THR A 1 191 ? 16.683 16.703 -47.669 1.00 80.06 191 THR A O 1
ATOM 1590 N N . ARG A 1 192 ? 17.466 18.781 -47.361 1.00 84.25 192 ARG A N 1
ATOM 1591 C CA . ARG A 1 192 ? 17.139 19.245 -48.718 1.00 84.25 192 ARG A CA 1
ATOM 1592 C C . ARG A 1 192 ? 17.850 18.425 -49.794 1.00 84.25 192 ARG A C 1
ATOM 1594 O O . ARG A 1 192 ? 17.229 18.047 -50.781 1.00 84.25 192 ARG A O 1
ATOM 1601 N N . LYS A 1 193 ? 19.144 18.140 -49.614 1.00 80.12 193 LYS A N 1
ATOM 1602 C CA . LYS A 1 193 ? 19.949 17.359 -50.571 1.00 80.12 193 LYS A CA 1
ATOM 1603 C C . LYS A 1 193 ? 19.459 15.918 -50.714 1.00 80.12 193 LYS A C 1
ATOM 1605 O O . LYS A 1 193 ? 19.641 15.307 -51.764 1.00 80.12 193 LYS A O 1
ATOM 1610 N N . ILE A 1 194 ? 18.891 15.371 -49.650 1.00 71.12 194 ILE A N 1
ATOM 1611 C CA . ILE A 1 194 ? 18.337 14.023 -49.630 1.00 71.12 194 ILE A CA 1
ATOM 1612 C C . ILE A 1 194 ? 16.959 14.026 -50.281 1.00 71.12 194 ILE A C 1
ATOM 1614 O O . ILE A 1 194 ? 16.740 13.254 -51.212 1.00 71.12 194 ILE A O 1
ATOM 1618 N N . TRP A 1 195 ? 16.095 14.971 -49.903 1.00 73.75 195 TRP A N 1
ATOM 1619 C CA . TRP A 1 195 ? 14.773 15.164 -50.502 1.00 73.75 195 TRP A CA 1
ATOM 1620 C C . TRP A 1 195 ? 14.825 15.271 -52.030 1.00 73.75 195 TRP A C 1
ATOM 1622 O O . TRP A 1 195 ? 14.061 14.615 -52.734 1.00 73.75 195 TRP A O 1
ATOM 1632 N N . THR A 1 196 ? 15.787 16.022 -52.573 1.00 76.88 196 THR A N 1
ATOM 1633 C CA . THR A 1 196 ? 15.926 16.192 -54.028 1.00 76.88 196 THR A CA 1
ATOM 1634 C C . THR A 1 196 ? 16.473 14.961 -54.754 1.00 76.88 196 THR A C 1
ATOM 1636 O O . THR A 1 196 ? 16.234 14.808 -55.950 1.00 76.88 196 THR A O 1
ATOM 1639 N N . LYS A 1 197 ? 17.173 14.051 -54.063 1.00 68.81 197 LYS A N 1
ATOM 1640 C CA . LYS A 1 197 ? 17.696 12.798 -54.643 1.00 68.81 197 LYS A CA 1
ATOM 1641 C C . LYS A 1 197 ? 16.727 11.614 -54.538 1.00 68.81 197 LYS A C 1
ATOM 1643 O O . LYS A 1 197 ? 16.983 10.561 -55.118 1.00 68.81 197 LYS A O 1
ATOM 1648 N N . LEU A 1 198 ? 15.606 11.774 -53.839 1.00 62.59 198 LEU A N 1
ATOM 1649 C CA . LEU A 1 198 ? 14.676 10.705 -53.466 1.00 62.59 198 LEU A CA 1
ATOM 1650 C C . LEU A 1 198 ? 13.598 10.375 -54.522 1.00 62.59 198 LEU A C 1
ATOM 1652 O O . LEU A 1 198 ? 12.455 10.095 -54.171 1.00 62.59 198 LEU A O 1
ATOM 1656 N N . LYS A 1 199 ? 13.928 10.339 -55.824 1.00 60.28 199 LYS A N 1
ATOM 1657 C CA . LYS A 1 199 ? 12.969 9.855 -56.849 1.00 60.28 199 LYS A CA 1
ATOM 1658 C C . LYS A 1 199 ? 12.791 8.321 -56.877 1.00 60.28 199 LYS A C 1
ATOM 1660 O O . LYS A 1 199 ? 11.737 7.878 -57.304 1.00 60.28 199 LYS A O 1
ATOM 1665 N N . TYR A 1 200 ? 13.737 7.530 -56.346 1.00 56.34 200 TYR A N 1
ATOM 1666 C CA . TYR A 1 200 ? 13.638 6.053 -56.221 1.00 56.34 200 TYR A CA 1
ATOM 1667 C C . TYR A 1 200 ? 13.883 5.504 -54.795 1.00 56.34 200 TYR A C 1
ATOM 1669 O O . TYR A 1 200 ? 13.608 4.343 -54.520 1.00 56.34 200 TYR A O 1
ATOM 1677 N N . GLY A 1 201 ? 14.351 6.327 -53.847 1.00 54.22 201 GLY A N 1
ATOM 1678 C CA . GLY A 1 201 ? 14.612 5.912 -52.455 1.00 54.22 201 GLY A CA 1
ATOM 1679 C C . GLY A 1 201 ? 13.419 6.045 -51.496 1.00 54.22 201 GLY A C 1
ATOM 1680 O O . GLY A 1 201 ? 13.593 5.870 -50.292 1.00 54.22 201 GLY A O 1
ATOM 1681 N N . LYS A 1 202 ? 12.218 6.349 -52.014 1.00 58.00 202 LYS A N 1
ATOM 1682 C CA . LYS A 1 202 ? 10.980 6.474 -51.221 1.00 58.00 202 LYS A CA 1
ATOM 1683 C C . LYS A 1 202 ? 10.642 5.183 -50.474 1.00 58.00 202 LYS A C 1
ATOM 1685 O O . LYS A 1 202 ? 10.229 5.250 -49.328 1.00 58.00 202 LYS A O 1
ATOM 1690 N N . PHE A 1 203 ? 10.892 4.026 -51.085 1.00 58.56 203 PHE A N 1
ATOM 1691 C CA . PHE A 1 203 ? 10.568 2.728 -50.495 1.00 58.56 203 PHE A CA 1
ATOM 1692 C C . PHE A 1 203 ? 11.448 2.386 -49.284 1.00 58.56 203 PHE A C 1
ATOM 1694 O O . PHE A 1 203 ? 10.925 1.999 -48.253 1.00 58.56 203 PHE A O 1
ATOM 1701 N N . ILE A 1 204 ? 12.769 2.598 -49.357 1.00 61.03 204 ILE A N 1
ATOM 1702 C CA . ILE A 1 204 ? 13.691 2.216 -48.269 1.00 61.03 204 ILE A CA 1
ATOM 1703 C C . ILE A 1 204 ? 13.543 3.129 -47.049 1.00 61.03 204 ILE A C 1
ATOM 1705 O O . ILE A 1 204 ? 13.592 2.641 -45.926 1.00 61.03 204 ILE A O 1
ATOM 1709 N N . ILE A 1 205 ? 13.339 4.437 -47.244 1.00 64.38 205 ILE A N 1
ATOM 1710 C CA . ILE A 1 205 ? 13.149 5.368 -46.120 1.00 64.38 205 ILE A CA 1
ATOM 1711 C C . ILE A 1 205 ? 11.793 5.140 -45.453 1.00 64.38 205 ILE A C 1
ATOM 1713 O O . ILE A 1 205 ? 11.738 5.079 -44.230 1.00 64.38 205 ILE A O 1
ATOM 1717 N N . VAL A 1 206 ? 10.726 4.943 -46.233 1.00 64.75 206 VAL A N 1
ATOM 1718 C CA . VAL A 1 206 ? 9.413 4.575 -45.684 1.00 64.75 206 VAL A CA 1
ATOM 1719 C C . VAL A 1 206 ? 9.495 3.223 -44.973 1.00 64.75 206 VAL A C 1
ATOM 1721 O O . VAL A 1 206 ? 9.016 3.119 -43.857 1.00 64.75 206 VAL A O 1
ATOM 1724 N N . LEU A 1 207 ? 10.195 2.230 -45.530 1.00 65.69 207 LEU A N 1
ATOM 1725 C CA . LEU A 1 207 ? 10.405 0.923 -44.899 1.00 65.69 207 LEU A CA 1
ATOM 1726 C C . LEU A 1 207 ? 11.261 1.005 -43.626 1.00 65.69 207 LEU A C 1
ATOM 1728 O O . LEU A 1 207 ? 10.982 0.295 -42.675 1.00 65.69 207 LEU A O 1
ATOM 1732 N N . SER A 1 208 ? 12.276 1.873 -43.573 1.00 62.44 208 SER A N 1
ATOM 1733 C CA . SER A 1 208 ? 13.085 2.091 -42.363 1.00 62.44 208 SER A CA 1
ATOM 1734 C C . SER A 1 208 ? 12.293 2.812 -41.276 1.00 62.44 208 SER A C 1
ATOM 1736 O O . SER A 1 208 ? 12.401 2.450 -40.113 1.00 62.44 208 SER A O 1
ATOM 1738 N N . ILE A 1 209 ? 11.466 3.794 -41.644 1.00 66.94 209 ILE A N 1
ATOM 1739 C CA . ILE A 1 209 ? 10.554 4.469 -40.712 1.00 66.94 209 ILE A CA 1
ATOM 1740 C C . ILE A 1 209 ? 9.492 3.480 -40.213 1.00 66.94 209 ILE A C 1
ATOM 1742 O O . ILE A 1 209 ? 9.276 3.389 -39.011 1.00 66.94 209 ILE A O 1
ATOM 1746 N N . ILE A 1 210 ? 8.897 2.680 -41.104 1.00 66.62 210 ILE A N 1
ATOM 1747 C CA . ILE A 1 210 ? 7.940 1.624 -40.752 1.00 66.62 210 ILE A CA 1
ATOM 1748 C C . ILE A 1 210 ? 8.601 0.566 -39.873 1.00 66.62 210 ILE A C 1
ATOM 1750 O O . ILE A 1 210 ? 8.004 0.196 -38.884 1.00 66.62 210 ILE A O 1
ATOM 1754 N N . LEU A 1 211 ? 9.820 0.106 -40.158 1.00 67.56 211 LEU A N 1
ATOM 1755 C CA . LEU A 1 211 ? 10.515 -0.873 -39.315 1.00 67.56 211 LEU A CA 1
ATOM 1756 C C . LEU A 1 211 ? 10.873 -0.293 -37.944 1.00 67.56 211 LEU A C 1
ATOM 1758 O O . LEU A 1 211 ? 10.714 -0.982 -36.950 1.00 67.56 211 LEU A O 1
ATOM 1762 N N . VAL A 1 212 ? 11.301 0.968 -37.857 1.00 63.69 212 VAL A N 1
ATOM 1763 C CA . VAL A 1 212 ? 11.615 1.618 -36.571 1.00 63.69 212 VAL A CA 1
ATOM 1764 C C . VAL A 1 212 ? 10.354 1.879 -35.739 1.00 63.69 212 VAL A C 1
ATOM 1766 O O . VAL A 1 212 ? 10.418 1.799 -34.517 1.00 63.69 212 VAL A O 1
ATOM 1769 N N . ILE A 1 213 ? 9.213 2.151 -36.380 1.00 62.50 213 ILE A N 1
ATOM 1770 C CA . ILE A 1 213 ? 7.918 2.331 -35.706 1.00 62.50 213 ILE A CA 1
ATOM 1771 C C . ILE A 1 213 ? 7.261 0.979 -35.382 1.00 62.50 213 ILE A C 1
ATOM 1773 O O . ILE A 1 213 ? 6.711 0.818 -34.303 1.00 62.50 213 ILE A O 1
ATOM 1777 N N . ALA A 1 214 ? 7.334 -0.008 -36.276 1.00 60.78 214 ALA A N 1
ATOM 1778 C CA . ALA A 1 214 ? 6.672 -1.304 -36.134 1.00 60.78 214 ALA A CA 1
ATOM 1779 C C . ALA A 1 214 ? 7.446 -2.279 -35.242 1.00 60.78 214 ALA A C 1
ATOM 1781 O O . ALA A 1 214 ? 6.825 -3.088 -34.565 1.00 60.78 214 ALA A O 1
ATOM 1782 N N . PHE A 1 215 ? 8.780 -2.210 -35.191 1.00 65.69 215 PHE A N 1
ATOM 1783 C CA . PHE A 1 215 ? 9.587 -3.097 -34.347 1.00 65.69 215 PHE A CA 1
ATOM 1784 C C . PHE A 1 215 ? 9.257 -3.009 -32.843 1.00 65.69 215 PHE A C 1
ATOM 1786 O O . PHE A 1 215 ? 9.236 -4.060 -32.214 1.00 65.69 215 PHE A O 1
ATOM 1793 N N . PRO A 1 216 ? 8.938 -1.839 -32.249 1.00 58.00 216 PRO A N 1
ATOM 1794 C CA . PRO A 1 216 ? 8.412 -1.791 -30.882 1.00 58.00 216 PRO A CA 1
ATOM 1795 C C . PRO A 1 216 ? 6.922 -2.171 -30.767 1.00 58.00 216 PRO A C 1
ATOM 1797 O O . PRO A 1 216 ? 6.502 -2.611 -29.703 1.00 58.00 216 PRO A O 1
ATOM 1800 N N . ILE A 1 217 ? 6.128 -2.058 -31.840 1.00 59.72 217 ILE A N 1
ATOM 1801 C CA . ILE A 1 217 ? 4.694 -2.417 -31.841 1.00 59.72 217 ILE A CA 1
ATOM 1802 C C . ILE A 1 217 ? 4.492 -3.939 -31.943 1.00 59.72 217 ILE A C 1
ATOM 1804 O O . ILE A 1 217 ? 3.553 -4.481 -31.375 1.00 59.72 217 ILE A O 1
ATOM 1808 N N . VAL A 1 218 ? 5.373 -4.665 -32.635 1.00 58.91 218 VAL A N 1
ATOM 1809 C CA . VAL A 1 218 ? 5.233 -6.120 -32.830 1.00 58.91 218 VAL A CA 1
ATOM 1810 C C . VAL A 1 218 ? 5.290 -6.913 -31.509 1.00 58.91 218 VAL A C 1
ATOM 1812 O O . VAL A 1 218 ? 4.413 -7.748 -31.313 1.00 58.91 218 VAL A O 1
ATOM 1815 N N . PRO A 1 219 ? 6.215 -6.653 -30.563 1.00 56.91 219 PRO A N 1
ATOM 1816 C CA . PRO A 1 219 ? 6.173 -7.266 -29.232 1.00 56.91 219 PRO A CA 1
ATOM 1817 C C . PRO A 1 219 ? 4.919 -6.885 -28.434 1.00 56.91 219 PRO A C 1
ATOM 1819 O O . PRO A 1 219 ? 4.388 -7.718 -27.710 1.00 56.91 219 PRO A O 1
ATOM 1822 N N . MET A 1 220 ? 4.422 -5.653 -28.601 1.00 55.62 220 MET A N 1
ATOM 1823 C CA . MET A 1 220 ? 3.190 -5.176 -27.961 1.00 55.62 220 MET A CA 1
ATOM 1824 C C . MET A 1 220 ? 1.958 -5.949 -28.459 1.00 55.62 220 MET A C 1
ATOM 1826 O O . MET A 1 220 ? 1.105 -6.303 -27.661 1.00 55.62 220 MET A O 1
ATOM 1830 N N . VAL A 1 221 ? 1.885 -6.269 -29.756 1.00 54.97 221 VAL A N 1
ATOM 1831 C CA . VAL A 1 221 ? 0.769 -7.031 -30.354 1.00 54.97 221 VAL A CA 1
ATOM 1832 C C . VAL A 1 221 ? 0.923 -8.547 -30.171 1.00 54.97 221 VAL A C 1
ATOM 1834 O O . VAL A 1 221 ? -0.069 -9.261 -30.112 1.00 54.97 221 VAL A O 1
ATOM 1837 N N . LEU A 1 222 ? 2.147 -9.073 -30.079 1.00 53.22 222 LEU A N 1
ATOM 1838 C CA . LEU A 1 222 ? 2.360 -10.509 -29.852 1.00 53.22 222 LEU A CA 1
ATOM 1839 C C . LEU A 1 222 ? 2.152 -10.920 -28.387 1.00 53.22 222 LEU A C 1
ATOM 1841 O O . LEU A 1 222 ? 1.827 -12.076 -28.137 1.00 53.22 222 LEU A O 1
ATOM 1845 N N . ASN A 1 223 ? 2.269 -9.989 -27.436 1.00 54.41 223 ASN A N 1
ATOM 1846 C CA . ASN A 1 223 ? 1.987 -10.244 -26.019 1.00 54.41 223 ASN A CA 1
ATOM 1847 C C . ASN A 1 223 ? 0.499 -10.106 -25.636 1.00 54.41 223 ASN A C 1
ATOM 1849 O O . ASN A 1 223 ? 0.163 -10.357 -24.484 1.00 54.41 223 ASN A O 1
ATOM 1853 N N . THR A 1 224 ? -0.404 -9.745 -26.557 1.00 51.75 224 THR A N 1
ATOM 1854 C CA . THR A 1 224 ? -1.850 -9.616 -26.271 1.00 51.75 224 THR A CA 1
ATOM 1855 C C . THR A 1 224 ? -2.668 -10.878 -26.562 1.00 51.75 224 THR A C 1
ATOM 1857 O O . THR A 1 224 ? -3.893 -10.842 -26.469 1.00 51.75 224 THR A O 1
ATOM 1860 N N . VAL A 1 225 ? -2.035 -12.011 -26.894 1.00 42.44 225 VAL A N 1
ATOM 1861 C CA . VAL A 1 225 ? -2.746 -13.267 -27.203 1.00 42.44 225 VAL A CA 1
ATOM 1862 C C . VAL A 1 225 ? -2.435 -14.346 -26.166 1.00 42.44 225 VAL A C 1
ATOM 1864 O O . VAL A 1 225 ? -1.749 -15.325 -26.437 1.00 42.44 225 VAL A O 1
ATOM 1867 N N . SER A 1 226 ? -2.989 -14.171 -24.970 1.00 45.41 226 SER A N 1
ATOM 1868 C CA . SER A 1 226 ? -3.452 -15.287 -24.145 1.00 45.41 226 SER A CA 1
ATOM 1869 C C . SER A 1 226 ? -4.681 -14.804 -23.369 1.00 45.41 226 SER A C 1
ATOM 1871 O O . SER A 1 226 ? -4.556 -13.839 -22.617 1.00 45.41 226 SER A O 1
ATOM 1873 N N . PRO A 1 227 ? -5.877 -15.396 -23.554 1.00 44.81 227 PRO A N 1
ATOM 1874 C CA . PRO A 1 227 ? -7.073 -15.037 -22.802 1.00 44.81 227 PRO A CA 1
ATOM 1875 C C . PRO A 1 227 ? -7.038 -15.734 -21.436 1.00 44.81 227 PRO A C 1
ATOM 1877 O O . PRO A 1 227 ? -7.976 -16.427 -21.051 1.00 44.81 227 PRO A O 1
ATOM 1880 N N . GLU A 1 228 ? -5.926 -15.613 -20.719 1.00 47.09 228 GLU A N 1
ATOM 1881 C CA . GLU A 1 228 ? -5.950 -15.868 -19.287 1.00 47.09 228 GLU A CA 1
ATOM 1882 C C . GLU A 1 228 ? -6.748 -14.703 -18.696 1.00 47.09 228 GLU A C 1
ATOM 1884 O O . GLU A 1 228 ? -6.460 -13.547 -19.029 1.00 47.09 228 GLU A O 1
ATOM 1889 N N . LYS A 1 229 ? -7.806 -14.981 -17.913 1.00 49.66 229 LYS A N 1
ATOM 1890 C CA . LYS A 1 229 ? -8.509 -13.926 -17.161 1.00 49.66 229 LYS A CA 1
ATOM 1891 C C . LYS A 1 229 ? -7.409 -13.077 -16.509 1.00 49.66 229 LYS A C 1
ATOM 1893 O O . LYS A 1 229 ? -6.566 -13.668 -15.830 1.00 49.66 229 LYS A O 1
ATOM 1898 N N . PRO A 1 230 ? -7.328 -11.761 -16.781 1.00 55.72 230 PRO A N 1
ATOM 1899 C CA . PRO A 1 230 ? -6.208 -10.967 -16.306 1.00 55.72 230 PRO A CA 1
ATOM 1900 C C . PRO A 1 230 ? -6.154 -11.138 -14.795 1.00 55.72 230 PRO A C 1
ATOM 1902 O O . PRO A 1 230 ? -7.135 -10.845 -14.121 1.00 55.72 230 PRO A O 1
ATOM 1905 N N . LYS A 1 231 ? -5.053 -11.685 -14.270 1.00 59.47 231 LYS A N 1
ATOM 1906 C CA . LYS A 1 231 ? -4.850 -11.738 -12.824 1.00 59.47 231 LYS A CA 1
ATOM 1907 C C . LYS A 1 231 ? -4.807 -10.275 -12.364 1.00 59.47 231 LYS A C 1
ATOM 1909 O O . LYS A 1 231 ? -3.857 -9.564 -12.695 1.00 59.47 231 LYS A O 1
ATOM 1914 N N . THR A 1 232 ? -5.890 -9.798 -11.752 1.00 79.62 232 THR A N 1
ATOM 1915 C CA . THR A 1 232 ? -6.128 -8.360 -11.547 1.00 79.62 232 THR A CA 1
ATOM 1916 C C . THR A 1 232 ? -5.407 -7.827 -10.320 1.00 79.62 232 THR A C 1
ATOM 1918 O O . THR A 1 232 ? -5.018 -6.664 -10.305 1.00 79.62 232 THR A O 1
ATOM 1921 N N . GLU A 1 233 ? -5.188 -8.682 -9.321 1.00 92.25 233 GLU A N 1
ATOM 1922 C CA . GLU A 1 233 ? -4.678 -8.293 -8.010 1.00 92.25 233 GLU A CA 1
ATOM 1923 C C . GLU A 1 233 ? -3.345 -8.981 -7.721 1.00 92.25 233 GLU A C 1
ATOM 1925 O O . GLU A 1 233 ? -3.047 -10.056 -8.253 1.00 92.25 233 GLU A O 1
ATOM 1930 N N . GLY A 1 234 ? -2.496 -8.340 -6.916 1.00 93.38 234 GLY A N 1
ATOM 1931 C CA . GLY A 1 234 ? -1.128 -8.805 -6.721 1.00 93.38 234 GLY A CA 1
ATOM 1932 C C . GLY A 1 234 ? -0.593 -8.619 -5.311 1.00 93.38 234 GLY A C 1
ATOM 1933 O O . GLY A 1 234 ? -0.823 -7.605 -4.662 1.00 93.38 234 GLY A O 1
ATOM 1934 N N . ILE A 1 235 ? 0.214 -9.587 -4.892 1.00 95.94 235 ILE A N 1
ATOM 1935 C CA . ILE A 1 235 ? 0.903 -9.624 -3.605 1.00 95.94 235 ILE A CA 1
ATOM 1936 C C . ILE A 1 235 ? 2.407 -9.758 -3.839 1.00 95.94 235 ILE A C 1
ATOM 1938 O O . ILE A 1 235 ? 2.865 -10.519 -4.695 1.00 95.94 235 ILE A O 1
ATOM 1942 N N . SER A 1 236 ? 3.200 -8.976 -3.113 1.00 95.31 236 SER A N 1
ATOM 1943 C CA . SER A 1 236 ? 4.659 -9.018 -3.196 1.00 95.31 236 SER A CA 1
ATOM 1944 C C . SER A 1 236 ? 5.225 -9.712 -1.969 1.00 95.31 236 SER A C 1
ATOM 1946 O O . SER A 1 236 ? 5.010 -9.255 -0.857 1.00 95.31 236 SER A O 1
ATOM 1948 N N . ILE A 1 237 ? 6.015 -10.762 -2.151 1.00 95.44 237 ILE A N 1
ATOM 1949 C CA . ILE A 1 237 ? 6.681 -11.477 -1.061 1.00 95.44 237 ILE A CA 1
ATOM 1950 C C . ILE A 1 237 ? 8.179 -11.196 -1.155 1.00 95.44 237 ILE A C 1
ATOM 1952 O O . ILE A 1 237 ? 8.850 -11.584 -2.117 1.00 95.44 237 ILE A O 1
ATOM 1956 N N . GLN A 1 238 ? 8.716 -10.476 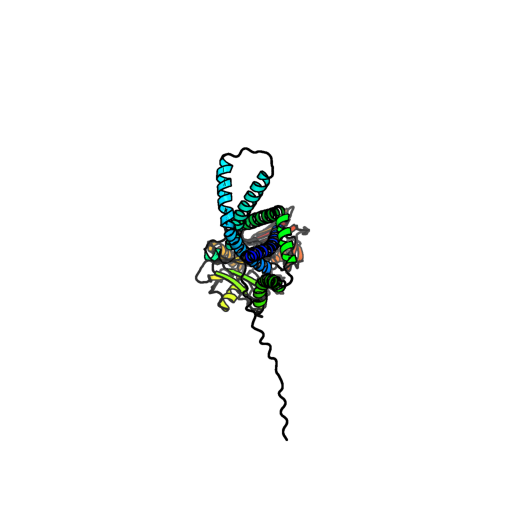-0.169 1.00 92.94 238 GLN A N 1
ATOM 1957 C CA . GLN A 1 238 ? 10.103 -10.024 -0.174 1.00 92.94 238 GLN A CA 1
ATOM 1958 C C . GLN A 1 238 ? 11.066 -11.212 -0.289 1.00 92.94 238 GLN A C 1
ATOM 1960 O O . GLN A 1 238 ? 10.968 -12.176 0.455 1.00 92.94 238 GLN A O 1
ATOM 1965 N N . SER A 1 239 ? 12.045 -11.132 -1.191 1.00 88.94 239 SER A N 1
ATOM 1966 C CA . SER A 1 239 ? 13.013 -12.213 -1.482 1.00 88.94 239 SER A CA 1
ATOM 1967 C C . SER A 1 239 ? 12.443 -13.455 -2.180 1.00 88.94 239 SER A C 1
ATOM 1969 O O . SER A 1 239 ? 13.219 -14.346 -2.511 1.00 88.94 239 SER A O 1
ATOM 1971 N N . VAL A 1 240 ? 11.134 -13.512 -2.441 1.00 89.75 240 VAL A N 1
ATOM 1972 C CA . VAL A 1 240 ? 10.500 -14.618 -3.171 1.00 89.75 240 VAL A CA 1
ATOM 1973 C C . VAL A 1 240 ? 10.045 -14.159 -4.557 1.00 89.75 240 VAL A C 1
ATOM 1975 O O . VAL A 1 240 ? 10.464 -14.732 -5.558 1.00 89.75 240 VAL A O 1
ATOM 1978 N N . GLY A 1 241 ? 9.236 -13.101 -4.643 1.00 91.12 241 GLY A N 1
ATOM 1979 C CA . GLY A 1 241 ? 8.705 -12.627 -5.919 1.00 91.12 241 GLY A CA 1
ATOM 1980 C C . GLY A 1 241 ? 7.397 -11.858 -5.787 1.00 91.12 241 GLY A C 1
ATOM 1981 O O . GLY A 1 241 ? 6.940 -11.563 -4.685 1.00 91.12 241 GLY A O 1
ATOM 1982 N N . ARG A 1 242 ? 6.800 -11.518 -6.931 1.00 94.12 242 ARG A N 1
ATOM 1983 C CA . ARG A 1 242 ? 5.455 -10.943 -7.009 1.00 94.12 242 ARG A CA 1
ATOM 1984 C C . ARG A 1 242 ? 4.519 -11.973 -7.616 1.00 94.12 242 ARG A C 1
ATOM 1986 O O . ARG A 1 242 ? 4.818 -12.507 -8.681 1.00 94.12 242 ARG A O 1
ATOM 1993 N N . PHE A 1 243 ? 3.401 -12.189 -6.948 1.00 94.25 243 PHE A N 1
ATOM 1994 C CA . PHE A 1 243 ? 2.374 -13.142 -7.328 1.00 94.25 243 PHE A CA 1
ATOM 1995 C C . PHE A 1 243 ? 1.090 -12.401 -7.646 1.00 94.25 243 PHE A C 1
ATOM 1997 O O . PHE A 1 243 ? 0.871 -11.282 -7.174 1.00 94.25 243 PHE A O 1
ATOM 2004 N N . TYR A 1 244 ? 0.257 -13.037 -8.455 1.00 94.62 244 TYR A N 1
ATOM 2005 C CA . TYR A 1 244 ? -1.038 -12.507 -8.832 1.00 94.62 244 TYR A CA 1
ATOM 2006 C C . TYR A 1 244 ? -2.092 -13.583 -8.641 1.00 94.62 244 TYR A C 1
ATOM 2008 O O . TYR A 1 244 ? -1.821 -14.764 -8.871 1.00 94.62 244 TYR A O 1
ATOM 2016 N N . PHE A 1 245 ? -3.281 -13.158 -8.249 1.00 94.88 245 PHE A N 1
ATOM 2017 C CA . PHE A 1 245 ? -4.418 -14.026 -7.988 1.00 94.88 245 PHE A CA 1
ATOM 2018 C C . PHE A 1 245 ? -5.691 -13.364 -8.516 1.00 94.88 245 PHE A C 1
ATOM 2020 O O . PHE A 1 245 ? -5.721 -12.164 -8.806 1.00 94.88 245 PHE A O 1
ATOM 2027 N N . ASN A 1 246 ? -6.733 -14.168 -8.676 1.00 95.25 246 ASN A N 1
ATOM 2028 C CA . ASN A 1 246 ? -8.073 -13.689 -8.967 1.00 95.25 246 ASN A CA 1
ATOM 2029 C C . ASN A 1 246 ? -8.891 -13.789 -7.670 1.00 95.25 246 ASN A C 1
ATOM 2031 O O . ASN A 1 246 ? -9.000 -14.894 -7.137 1.00 95.25 246 ASN A O 1
ATOM 2035 N N . PRO A 1 247 ? -9.449 -12.682 -7.148 1.00 95.81 247 PRO A N 1
ATOM 2036 C CA . PRO A 1 247 ? -10.232 -12.700 -5.912 1.00 95.81 247 PRO A CA 1
ATOM 2037 C C . PRO A 1 247 ? -11.374 -13.726 -5.902 1.00 95.81 247 PRO A C 1
ATOM 2039 O O . PRO A 1 247 ? -11.649 -14.301 -4.858 1.00 95.81 247 PRO A O 1
ATOM 2042 N N . GLU A 1 248 ? -11.997 -14.006 -7.054 1.00 95.62 248 GLU A N 1
ATOM 2043 C CA . GLU A 1 248 ? -13.086 -14.996 -7.166 1.00 95.62 248 GLU A CA 1
ATOM 2044 C C . GLU A 1 248 ? -12.641 -16.436 -6.855 1.00 95.62 248 GLU A C 1
ATOM 2046 O O . GLU A 1 248 ? -13.477 -17.277 -6.533 1.00 95.62 248 GLU A O 1
ATOM 2051 N N . ASP A 1 249 ? -11.342 -16.727 -6.968 1.00 96.56 249 ASP A N 1
ATOM 2052 C CA . ASP A 1 249 ? -10.781 -18.069 -6.784 1.00 96.56 249 ASP A CA 1
ATOM 2053 C C . ASP A 1 249 ? -10.238 -18.289 -5.352 1.00 96.56 249 ASP A C 1
ATOM 2055 O O . ASP A 1 249 ? -9.736 -19.374 -5.030 1.00 96.56 249 ASP A O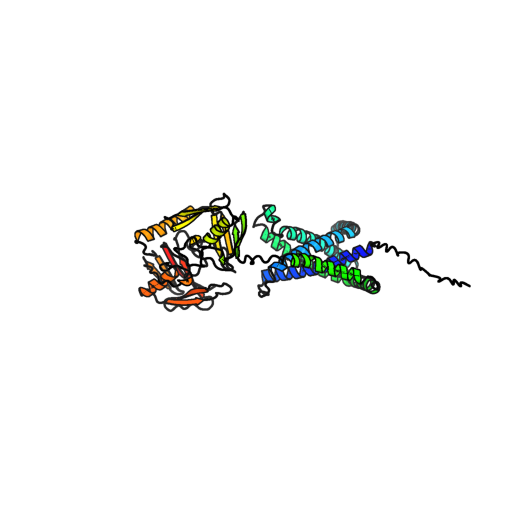 1
ATOM 2059 N N . VAL A 1 250 ? -10.303 -17.268 -4.487 1.00 97.94 250 VAL A N 1
ATOM 2060 C CA . VAL A 1 250 ? -9.827 -17.333 -3.097 1.00 97.94 250 VAL A CA 1
ATOM 2061 C C . VAL A 1 250 ? -10.968 -17.767 -2.176 1.00 97.94 250 VAL A C 1
ATOM 2063 O O . VAL A 1 250 ? -12.011 -17.124 -2.093 1.00 97.94 250 VAL A O 1
ATOM 2066 N N . GLU A 1 251 ? -10.753 -18.866 -1.458 1.00 98.12 251 GLU A N 1
ATOM 2067 C CA . GLU A 1 251 ? -11.674 -19.388 -0.445 1.00 98.12 251 GLU A CA 1
ATOM 2068 C C . GLU A 1 251 ? -11.165 -19.000 0.946 1.00 98.12 251 GLU A C 1
ATOM 2070 O O . GLU A 1 251 ? -9.971 -19.135 1.221 1.00 98.12 251 GLU A O 1
ATOM 2075 N N . THR A 1 252 ? -12.056 -18.555 1.835 1.00 98.56 252 THR A N 1
ATOM 2076 C CA . THR A 1 252 ? -11.659 -18.236 3.210 1.00 98.56 252 THR A CA 1
ATOM 2077 C C . THR A 1 252 ? -11.412 -19.491 4.050 1.00 98.56 252 THR A C 1
ATOM 2079 O O . THR A 1 252 ? -12.193 -20.444 4.013 1.00 98.56 252 THR A O 1
ATOM 2082 N N . ILE A 1 253 ? -10.352 -19.475 4.861 1.00 98.56 253 ILE A N 1
ATOM 2083 C CA . ILE A 1 253 ? -10.100 -20.457 5.924 1.00 98.56 253 ILE A CA 1
ATOM 2084 C C . ILE A 1 253 ? -10.624 -20.005 7.295 1.00 98.56 253 ILE A C 1
ATOM 2086 O O . ILE A 1 253 ? -10.448 -20.720 8.287 1.00 98.56 253 ILE A O 1
ATOM 2090 N N . ARG A 1 254 ? -11.290 -18.843 7.350 1.00 98.31 254 ARG A N 1
ATOM 2091 C CA . ARG A 1 254 ? -12.023 -18.313 8.509 1.00 98.31 254 ARG A CA 1
ATOM 2092 C C . ARG A 1 254 ? -13.524 -18.204 8.207 1.00 98.31 254 ARG A C 1
ATOM 2094 O O . ARG A 1 254 ? -14.074 -17.101 8.229 1.00 98.31 254 ARG A O 1
ATOM 2101 N N . PRO A 1 255 ? -14.221 -19.327 7.932 1.00 98.44 255 PRO A N 1
ATOM 2102 C CA . PRO A 1 255 ? -15.667 -19.312 7.699 1.00 98.44 255 PRO A CA 1
ATOM 2103 C C . PRO A 1 255 ? -16.468 -18.918 8.949 1.00 98.44 255 PRO A C 1
ATOM 2105 O O . PRO A 1 255 ? -17.664 -18.675 8.849 1.00 98.44 255 PRO A O 1
ATOM 2108 N N . ASP A 1 256 ? -15.823 -18.876 10.118 1.00 98.50 256 ASP A N 1
ATOM 2109 C CA . ASP A 1 256 ? -16.355 -18.315 11.356 1.00 98.50 256 ASP A CA 1
ATOM 2110 C C . ASP A 1 256 ? -16.375 -16.778 11.357 1.00 98.50 256 ASP A C 1
ATOM 2112 O O . ASP A 1 256 ? -17.203 -16.204 12.054 1.00 98.50 256 ASP A O 1
ATOM 2116 N N . ILE A 1 257 ? -15.515 -16.118 10.566 1.00 98.62 257 ILE A N 1
ATOM 2117 C CA . ILE A 1 257 ? -15.463 -14.654 10.432 1.00 98.62 257 ILE A CA 1
ATOM 2118 C C . ILE A 1 257 ? -16.161 -14.181 9.158 1.00 98.62 257 ILE A C 1
ATOM 2120 O O . ILE A 1 257 ? -17.000 -13.288 9.228 1.00 98.62 257 ILE A O 1
ATOM 2124 N N . PHE A 1 258 ? -15.811 -14.733 7.994 1.00 98.69 258 PHE A N 1
ATOM 2125 C CA . PHE A 1 258 ? -16.219 -14.185 6.696 1.00 98.69 258 PHE A CA 1
ATOM 2126 C C . PHE A 1 258 ? -17.399 -14.935 6.079 1.00 98.69 258 PHE A C 1
ATOM 2128 O O . PHE A 1 258 ? -17.511 -16.160 6.185 1.00 98.69 258 PHE A O 1
ATOM 2135 N N . THR A 1 259 ? -18.268 -14.195 5.389 1.00 98.38 259 THR A N 1
ATOM 2136 C CA . THR A 1 259 ? -19.311 -14.756 4.519 1.00 98.38 259 THR A CA 1
ATOM 2137 C C . THR A 1 259 ? -18.716 -15.295 3.214 1.00 98.38 259 THR A C 1
ATOM 2139 O O . THR A 1 259 ? -17.562 -15.048 2.860 1.00 98.38 259 THR A O 1
ATOM 2142 N N . SER A 1 260 ? -19.508 -16.066 2.463 1.00 97.31 260 SER A N 1
ATOM 2143 C CA . SER A 1 260 ? -19.080 -16.581 1.158 1.00 97.31 260 SER A CA 1
ATOM 2144 C C . SER A 1 260 ? -18.767 -15.437 0.186 1.00 97.31 260 SER A C 1
ATOM 2146 O O . SER A 1 260 ? -19.561 -14.511 0.041 1.00 97.31 260 SER A O 1
ATOM 2148 N N . GLY A 1 261 ? -17.620 -15.520 -0.493 1.00 96.94 261 GLY A N 1
ATOM 2149 C CA . GLY A 1 261 ? -17.129 -14.479 -1.404 1.00 96.94 261 GLY A CA 1
ATOM 2150 C C . GLY A 1 261 ? -16.251 -13.417 -0.735 1.00 96.94 261 GLY A C 1
ATOM 2151 O O . GLY A 1 261 ? -15.641 -12.616 -1.439 1.00 96.94 261 GLY A O 1
ATOM 2152 N N . HIS A 1 262 ? -16.133 -13.439 0.595 1.00 98.12 262 HIS A N 1
ATOM 2153 C CA . HIS A 1 262 ? -15.234 -12.580 1.359 1.00 98.12 262 HIS A CA 1
ATOM 2154 C C . HIS A 1 262 ? -14.108 -13.405 1.986 1.00 98.12 262 HIS A C 1
ATOM 2156 O O . HIS A 1 262 ? -14.279 -14.579 2.313 1.00 98.12 262 HIS A O 1
ATOM 2162 N N . PHE A 1 263 ? -12.932 -12.794 2.111 1.00 98.44 263 PHE A N 1
ATOM 2163 C CA . PHE A 1 263 ? -11.732 -13.453 2.610 1.00 98.44 263 PHE A CA 1
ATOM 2164 C C . PHE A 1 263 ? -10.723 -12.429 3.147 1.00 98.44 263 PHE A C 1
ATOM 2166 O O . PHE A 1 263 ? -10.820 -11.221 2.907 1.00 98.44 263 PHE A O 1
ATOM 2173 N N . SER A 1 264 ? -9.744 -12.930 3.886 1.00 98.25 264 SER A N 1
ATOM 2174 C CA . SER A 1 264 ? -8.662 -12.178 4.503 1.00 98.25 264 SER A CA 1
ATOM 2175 C C . SER A 1 264 ? -7.394 -12.139 3.649 1.00 98.25 264 SER A C 1
ATOM 2177 O O . SER A 1 264 ? -7.206 -12.917 2.716 1.00 98.25 264 SER A O 1
ATOM 2179 N N . ILE A 1 265 ? -6.443 -11.283 4.014 1.00 97.81 265 ILE A N 1
ATOM 2180 C CA . ILE A 1 265 ? -5.114 -11.281 3.390 1.00 97.81 265 ILE A CA 1
ATOM 2181 C C . ILE A 1 265 ? -4.397 -12.626 3.574 1.00 97.81 265 ILE A C 1
ATOM 2183 O O . ILE A 1 265 ? -3.679 -13.065 2.674 1.00 97.81 265 ILE A O 1
ATOM 2187 N N . PHE A 1 266 ? -4.608 -13.304 4.704 1.00 98.62 266 PHE A N 1
ATOM 2188 C CA . PHE A 1 266 ? -4.028 -14.624 4.946 1.00 98.62 266 PHE A CA 1
ATOM 2189 C C . PHE A 1 266 ? -4.546 -15.674 3.950 1.00 98.62 266 PHE A C 1
ATOM 2191 O O . PHE A 1 266 ? -3.765 -16.478 3.438 1.00 98.62 266 PHE A O 1
ATOM 2198 N N . ASP A 1 267 ? -5.835 -15.620 3.606 1.00 98.75 267 ASP A N 1
ATOM 2199 C CA . ASP A 1 267 ? -6.472 -16.545 2.657 1.00 98.75 267 ASP A CA 1
ATOM 2200 C C . ASP A 1 267 ? -5.826 -16.488 1.261 1.00 98.75 267 ASP A C 1
ATOM 2202 O O . ASP A 1 267 ? -5.729 -17.503 0.570 1.00 98.75 267 ASP A O 1
ATOM 2206 N N . ILE A 1 268 ? -5.288 -15.328 0.866 1.00 98.50 268 ILE A N 1
ATOM 2207 C CA . ILE A 1 268 ? -4.528 -15.172 -0.385 1.00 98.50 268 ILE A CA 1
ATOM 2208 C C . ILE A 1 268 ? -3.277 -16.054 -0.369 1.00 98.50 268 ILE A C 1
ATOM 2210 O O . ILE A 1 268 ? -2.960 -16.700 -1.368 1.00 98.50 268 ILE A O 1
ATOM 2214 N N . LEU A 1 269 ? -2.554 -16.101 0.753 1.00 98.56 269 LEU A N 1
ATOM 2215 C CA . LEU A 1 269 ? -1.346 -16.920 0.875 1.00 98.56 269 LEU A CA 1
ATOM 2216 C C . LEU A 1 269 ? -1.685 -18.409 0.823 1.00 98.56 269 LEU A C 1
ATOM 2218 O O . LEU A 1 269 ? -0.999 -19.170 0.144 1.00 98.56 269 LEU A O 1
ATOM 2222 N N . VAL A 1 270 ? -2.774 -18.811 1.478 1.00 98.75 270 VAL A N 1
ATOM 2223 C CA . VAL A 1 270 ? -3.277 -20.190 1.427 1.00 98.75 270 VAL A CA 1
ATOM 2224 C C . VAL A 1 270 ? -3.657 -20.572 0.001 1.00 98.75 270 VAL A C 1
ATOM 2226 O O . VAL A 1 270 ? -3.303 -21.652 -0.467 1.00 98.75 270 VAL A O 1
ATOM 2229 N N . HIS A 1 271 ? -4.333 -19.676 -0.720 1.00 98.44 271 HIS A N 1
ATOM 2230 C CA . HIS A 1 271 ? -4.665 -19.891 -2.122 1.00 98.44 271 HIS A CA 1
ATOM 2231 C C . HIS A 1 271 ? -3.403 -20.071 -2.980 1.00 98.44 271 HIS A C 1
ATOM 2233 O O . HIS A 1 271 ? -3.329 -21.025 -3.753 1.00 98.44 271 HIS A O 1
ATOM 2239 N N . LEU A 1 272 ? -2.393 -19.206 -2.820 1.00 98.31 272 LEU A N 1
ATOM 2240 C CA . LEU A 1 272 ? -1.128 -19.304 -3.561 1.00 98.31 272 LEU A CA 1
ATOM 2241 C C . LEU A 1 272 ? -0.362 -20.605 -3.269 1.00 98.31 272 LEU A C 1
ATOM 2243 O O . LEU A 1 272 ? 0.237 -21.174 -4.183 1.00 98.31 272 LEU A O 1
ATOM 2247 N N . ASP A 1 273 ? -0.392 -21.085 -2.025 1.00 98.56 273 ASP A N 1
ATOM 2248 C CA . ASP A 1 273 ? 0.170 -22.385 -1.645 1.00 98.56 273 ASP A CA 1
ATOM 2249 C C . ASP A 1 273 ? -0.601 -23.543 -2.301 1.00 98.56 273 ASP A C 1
ATOM 2251 O O . ASP A 1 273 ? -0.008 -24.405 -2.952 1.00 98.56 273 ASP A O 1
ATOM 2255 N N . LYS A 1 274 ? -1.941 -23.503 -2.251 1.00 98.31 274 LYS A N 1
ATOM 2256 C CA . LYS A 1 274 ? -2.836 -24.505 -2.861 1.00 98.31 274 LYS A CA 1
ATOM 2257 C C . LYS A 1 274 ? -2.596 -24.677 -4.364 1.00 98.31 274 LYS A C 1
ATOM 2259 O O . LYS A 1 274 ? -2.702 -25.795 -4.869 1.00 98.31 274 LYS A O 1
ATOM 2264 N N . ILE A 1 275 ? -2.270 -23.599 -5.083 1.00 97.69 275 ILE A N 1
ATOM 2265 C CA . ILE A 1 275 ? -1.960 -23.645 -6.525 1.00 97.69 275 ILE A CA 1
ATOM 2266 C C . ILE A 1 275 ? -0.470 -23.883 -6.833 1.00 97.69 275 ILE A C 1
ATOM 2268 O O . ILE A 1 275 ? -0.092 -23.941 -8.002 1.00 97.69 275 ILE A O 1
ATOM 2272 N N . GLY A 1 276 ? 0.375 -24.057 -5.810 1.00 97.25 276 GLY A N 1
ATOM 2273 C CA . GLY A 1 276 ? 1.794 -24.393 -5.949 1.00 97.25 276 GLY A CA 1
ATOM 2274 C C . GLY A 1 276 ? 2.709 -23.231 -6.346 1.00 97.25 276 GLY A C 1
ATOM 2275 O O . GLY A 1 276 ? 3.833 -23.474 -6.786 1.00 97.25 276 GLY A O 1
ATOM 2276 N N . GLU A 1 277 ? 2.255 -21.982 -6.208 1.00 96.62 277 GLU A N 1
ATOM 2277 C CA . GLU A 1 277 ? 3.061 -20.780 -6.488 1.00 96.62 277 GLU A CA 1
ATOM 2278 C C . GLU A 1 277 ? 4.023 -20.455 -5.330 1.00 96.62 277 GLU A C 1
ATOM 2280 O O . GLU A 1 277 ? 5.112 -19.913 -5.538 1.00 96.62 277 GLU A O 1
ATOM 2285 N N . ILE A 1 278 ? 3.647 -20.822 -4.102 1.00 97.69 278 ILE A N 1
ATOM 2286 C CA . ILE A 1 278 ? 4.499 -20.772 -2.907 1.00 97.69 278 ILE A CA 1
ATOM 2287 C C . ILE A 1 278 ? 4.421 -22.100 -2.144 1.00 97.69 278 ILE A C 1
ATOM 2289 O O . ILE A 1 278 ? 3.586 -22.942 -2.446 1.00 97.69 278 ILE A O 1
ATOM 2293 N N . GLN A 1 279 ? 5.315 -22.290 -1.176 1.00 98.19 279 GLN A N 1
ATOM 2294 C CA . GLN A 1 279 ? 5.284 -23.388 -0.211 1.00 98.19 279 GLN A CA 1
ATOM 2295 C C . GLN A 1 279 ? 5.116 -22.794 1.183 1.00 98.19 279 GLN A C 1
ATOM 2297 O O . GLN A 1 279 ? 6.057 -22.203 1.718 1.00 98.19 279 GLN A O 1
ATOM 2302 N N . MET A 1 280 ? 3.936 -22.930 1.770 1.00 98.50 280 MET A N 1
ATOM 2303 C CA . MET A 1 280 ? 3.602 -22.366 3.070 1.00 98.50 280 MET A CA 1
ATOM 2304 C C . MET A 1 280 ? 3.293 -23.471 4.081 1.00 98.50 280 MET A C 1
ATOM 2306 O O . MET A 1 280 ? 2.546 -24.404 3.814 1.00 98.50 280 MET A O 1
ATOM 2310 N N . GLN A 1 281 ? 3.862 -23.350 5.276 1.00 98.69 281 GLN A N 1
ATOM 2311 C CA . GLN A 1 281 ? 3.455 -24.114 6.451 1.00 98.69 281 GLN A CA 1
ATOM 2312 C C . GLN A 1 281 ? 2.830 -23.147 7.442 1.00 98.69 281 GLN A C 1
ATOM 2314 O O . GLN A 1 281 ? 3.396 -22.085 7.713 1.00 98.69 281 GLN A O 1
ATOM 2319 N N . TYR A 1 282 ? 1.661 -23.508 7.950 1.00 98.75 282 TYR A N 1
ATOM 2320 C CA . TYR A 1 282 ? 0.897 -22.677 8.862 1.00 98.75 282 TYR A CA 1
ATOM 2321 C C . TYR A 1 282 ? -0.020 -23.533 9.736 1.00 98.75 282 TYR A C 1
ATOM 2323 O O . TYR A 1 282 ? -0.374 -24.658 9.373 1.00 98.75 282 TYR A O 1
ATOM 2331 N N . HIS A 1 283 ? -0.441 -22.983 10.872 1.00 98.56 283 HIS A N 1
ATOM 2332 C CA . HIS A 1 283 ? -1.412 -23.613 11.762 1.00 98.56 283 HIS A CA 1
ATOM 2333 C C . HIS A 1 283 ? -2.291 -22.566 12.449 1.00 98.56 283 HIS A C 1
ATOM 2335 O O . HIS A 1 283 ? -1.903 -21.407 12.597 1.00 98.56 283 HIS A O 1
ATOM 2341 N N . PHE A 1 284 ? -3.488 -22.973 12.875 1.00 98.62 284 PHE A N 1
ATOM 2342 C CA . PHE A 1 284 ? -4.331 -22.139 13.727 1.00 98.62 284 PHE A CA 1
ATOM 2343 C C . PHE A 1 284 ? -3.849 -22.236 15.170 1.00 98.62 284 PHE A C 1
ATOM 2345 O O . PHE A 1 284 ? -3.712 -23.344 15.700 1.00 98.62 284 PHE A O 1
ATOM 2352 N N . LYS A 1 285 ? -3.633 -21.096 15.824 1.00 98.44 285 LYS A N 1
ATOM 2353 C CA . LYS A 1 285 ? -3.235 -21.052 17.228 1.00 98.44 285 LYS A CA 1
ATOM 2354 C C . LYS A 1 285 ? -4.386 -20.505 18.070 1.00 98.44 285 LYS A C 1
ATOM 2356 O O . LYS A 1 285 ? -4.675 -19.310 18.065 1.00 98.44 285 LYS A O 1
ATOM 2361 N N . ALA A 1 286 ? -5.074 -21.409 18.769 1.00 98.06 286 ALA A N 1
ATOM 2362 C CA . ALA A 1 286 ? -6.328 -21.105 19.459 1.00 98.06 286 ALA A CA 1
ATOM 2363 C C . ALA A 1 286 ? -6.184 -20.065 20.583 1.00 98.06 286 ALA A C 1
ATOM 2365 O O . ALA A 1 286 ? -7.120 -19.317 20.821 1.00 98.06 286 ALA A O 1
ATOM 2366 N N . ASP A 1 287 ? -5.026 -19.989 21.241 1.00 97.50 287 ASP A N 1
ATOM 2367 C CA . ASP A 1 287 ? -4.705 -18.985 22.268 1.00 97.50 287 ASP A CA 1
ATOM 2368 C C . ASP A 1 287 ? -4.480 -17.575 21.693 1.00 97.50 287 ASP A C 1
ATOM 2370 O O . ASP A 1 287 ? -4.598 -16.597 22.422 1.00 97.50 287 ASP A O 1
ATOM 2374 N N . LEU A 1 288 ? -4.179 -17.458 20.395 1.00 98.00 288 LEU A N 1
ATOM 2375 C CA . LEU A 1 288 ? -4.060 -16.174 19.691 1.00 98.00 288 LEU A CA 1
ATOM 2376 C C . LEU A 1 288 ? -5.337 -15.790 18.929 1.00 98.00 288 LEU A C 1
ATOM 2378 O O . LEU A 1 288 ? -5.476 -14.638 18.499 1.00 98.00 288 LEU A O 1
ATOM 2382 N N . ASN A 1 289 ? -6.227 -16.766 18.721 1.00 98.00 289 ASN A N 1
ATOM 2383 C CA . ASN A 1 289 ? -7.358 -16.702 17.799 1.00 98.00 289 ASN A CA 1
ATOM 2384 C C . ASN A 1 289 ? -6.942 -16.240 16.386 1.00 98.00 289 ASN A C 1
ATOM 2386 O O . ASN A 1 289 ? -7.546 -15.334 15.820 1.00 98.00 289 ASN A O 1
ATOM 2390 N N . THR A 1 290 ? -5.854 -16.800 15.846 1.00 98.62 290 THR A N 1
ATOM 2391 C CA . THR A 1 290 ? -5.351 -16.464 14.501 1.00 98.62 290 THR A CA 1
ATOM 2392 C C . THR A 1 290 ? -4.515 -17.597 13.908 1.00 98.62 290 THR A C 1
ATOM 2394 O O . THR A 1 290 ? -3.959 -18.433 14.632 1.00 98.62 290 THR A O 1
ATOM 2397 N N . TYR A 1 291 ? -4.414 -17.629 12.581 1.00 98.69 291 TYR A N 1
ATOM 2398 C CA . TYR A 1 291 ? -3.433 -18.445 11.874 1.00 98.69 291 TYR A CA 1
ATOM 2399 C C . TYR A 1 291 ? -2.027 -17.829 11.903 1.00 98.69 291 TYR A C 1
ATOM 2401 O O . TYR A 1 291 ? -1.825 -16.652 11.607 1.00 98.69 291 TYR A O 1
ATOM 2409 N N . VAL A 1 292 ? -1.032 -18.664 12.207 1.00 98.44 292 VAL A N 1
ATOM 2410 C CA . VAL A 1 292 ? 0.389 -18.296 12.256 1.00 98.44 292 VAL A CA 1
ATOM 2411 C C . VAL A 1 292 ? 1.132 -18.941 11.090 1.00 98.44 292 VAL A C 1
ATOM 2413 O O . VAL A 1 292 ? 0.966 -20.130 10.822 1.00 98.44 292 VAL A O 1
ATOM 2416 N N . ILE A 1 293 ? 1.978 -18.159 10.411 1.00 98.56 293 ILE A N 1
ATOM 2417 C CA . ILE A 1 293 ? 2.882 -18.658 9.365 1.00 98.56 293 ILE A CA 1
ATOM 2418 C C . ILE A 1 293 ? 4.122 -19.260 10.034 1.00 98.56 293 ILE A C 1
ATOM 2420 O O . ILE A 1 293 ? 4.979 -18.527 10.531 1.00 98.56 293 ILE A O 1
ATOM 2424 N N . ASP A 1 294 ? 4.252 -20.585 9.990 1.00 98.38 294 ASP A N 1
ATOM 2425 C CA . ASP A 1 294 ? 5.438 -21.294 10.480 1.00 98.38 294 ASP A CA 1
ATOM 2426 C C . ASP A 1 294 ? 6.615 -21.106 9.526 1.00 98.38 294 ASP A C 1
ATOM 2428 O O . ASP A 1 294 ? 7.738 -20.803 9.935 1.00 98.38 294 ASP A O 1
ATOM 2432 N N . SER A 1 295 ? 6.361 -21.275 8.225 1.00 98.31 295 SER A N 1
ATOM 2433 C CA . SER A 1 295 ? 7.345 -20.983 7.190 1.00 98.31 295 SER A CA 1
ATOM 2434 C C . SER A 1 295 ? 6.706 -20.657 5.844 1.00 98.31 295 SER A C 1
ATOM 2436 O O . SER A 1 295 ? 5.633 -21.146 5.508 1.00 98.31 295 SER A O 1
ATOM 2438 N N . LEU A 1 296 ? 7.404 -19.847 5.051 1.00 97.81 296 LEU A N 1
ATOM 2439 C CA . LEU A 1 296 ? 7.092 -19.576 3.651 1.00 97.81 296 LEU A CA 1
ATOM 2440 C C . LEU A 1 296 ? 8.379 -19.750 2.844 1.00 97.81 296 LEU A C 1
ATOM 2442 O O . LEU A 1 296 ? 9.384 -19.081 3.100 1.00 97.81 296 LEU A O 1
ATOM 2446 N N . ASN A 1 297 ? 8.367 -20.707 1.917 1.00 96.44 297 ASN A N 1
ATOM 2447 C CA . ASN A 1 297 ? 9.517 -21.188 1.151 1.00 96.44 297 ASN A CA 1
ATOM 2448 C C . ASN A 1 297 ? 10.725 -21.523 2.044 1.00 96.44 297 ASN A C 1
ATOM 2450 O O . ASN A 1 297 ? 11.862 -21.152 1.750 1.00 96.44 297 ASN A O 1
ATOM 2454 N N . GLY A 1 298 ? 10.465 -22.179 3.180 1.00 96.38 298 GLY A N 1
ATOM 2455 C CA . GLY A 1 298 ? 11.482 -22.574 4.160 1.00 96.38 298 GLY A CA 1
ATOM 2456 C C . GLY A 1 298 ? 12.052 -21.430 5.009 1.00 96.38 298 GLY A C 1
ATOM 2457 O O . GLY A 1 298 ? 12.948 -21.662 5.818 1.00 96.38 298 GLY A O 1
ATOM 2458 N N . MET A 1 299 ? 11.556 -20.200 4.853 1.00 96.88 299 MET A N 1
ATOM 2459 C CA . MET A 1 299 ? 11.938 -19.053 5.680 1.00 96.88 299 MET A CA 1
ATOM 2460 C C . MET A 1 299 ? 10.881 -18.771 6.745 1.00 96.88 299 MET A C 1
ATOM 2462 O O . MET A 1 299 ? 9.694 -18.934 6.486 1.00 96.88 299 MET A O 1
ATOM 2466 N N . GLN A 1 300 ? 11.311 -18.289 7.909 1.00 97.81 300 GLN A N 1
ATOM 2467 C CA . GLN A 1 300 ? 10.447 -17.986 9.055 1.00 97.81 300 GLN A CA 1
ATOM 2468 C C . GLN A 1 300 ? 10.296 -16.477 9.299 1.00 97.81 300 GLN A C 1
ATOM 2470 O O . GLN A 1 300 ? 11.050 -15.658 8.747 1.00 97.81 300 GLN A O 1
ATOM 2475 N N . ASN A 1 301 ? 9.388 -16.160 10.225 1.00 97.69 301 ASN A N 1
ATOM 2476 C CA . ASN A 1 301 ? 9.104 -14.835 10.771 1.00 97.69 301 ASN A CA 1
ATOM 2477 C C . ASN A 1 301 ? 8.536 -13.868 9.734 1.00 97.69 301 ASN A C 1
ATOM 2479 O O . ASN A 1 301 ? 9.094 -12.797 9.489 1.00 97.69 301 ASN A O 1
ATOM 2483 N N . TRP A 1 302 ? 7.447 -14.281 9.094 1.00 98.00 302 TRP A N 1
ATOM 2484 C CA . TRP A 1 302 ? 6.755 -13.488 8.088 1.00 98.00 302 TRP A CA 1
ATOM 2485 C C . TRP A 1 302 ? 5.701 -12.588 8.712 1.00 98.00 302 TRP A C 1
ATOM 2487 O O . TRP A 1 302 ? 4.922 -13.012 9.559 1.00 98.00 302 TRP A O 1
ATOM 2497 N N . TRP A 1 303 ? 5.681 -11.348 8.246 1.00 97.88 303 TRP A N 1
ATOM 2498 C CA . TRP A 1 303 ? 4.662 -10.357 8.541 1.00 97.88 303 TRP A CA 1
ATOM 2499 C C . TRP A 1 303 ? 4.283 -9.607 7.271 1.00 97.88 303 TRP A C 1
ATOM 2501 O O . TRP A 1 303 ? 4.860 -9.853 6.209 1.00 97.88 303 TRP A O 1
ATOM 2511 N N . TYR A 1 304 ? 3.319 -8.699 7.362 1.00 97.50 304 TYR A N 1
ATOM 2512 C CA . TYR A 1 304 ? 2.738 -8.056 6.196 1.00 97.50 304 TYR A CA 1
ATOM 2513 C C . TYR A 1 304 ? 2.505 -6.561 6.381 1.00 97.50 304 TYR A C 1
ATOM 2515 O O . TYR A 1 304 ? 2.305 -6.047 7.480 1.00 97.50 304 TYR A O 1
ATOM 2523 N N . TYR A 1 305 ? 2.526 -5.881 5.247 1.00 95.06 305 TYR A N 1
ATOM 2524 C CA . TYR A 1 305 ? 2.011 -4.543 5.054 1.00 95.06 305 TYR A CA 1
ATOM 2525 C C . TYR A 1 305 ? 0.810 -4.636 4.128 1.00 95.06 305 TYR A C 1
ATOM 2527 O O . TYR A 1 305 ? 0.845 -5.378 3.141 1.00 95.06 305 TYR A O 1
ATOM 2535 N N . ALA A 1 306 ? -0.226 -3.867 4.428 1.00 94.06 306 ALA A N 1
ATOM 2536 C CA . ALA A 1 306 ? -1.428 -3.816 3.621 1.00 94.06 306 ALA A CA 1
ATOM 2537 C C . ALA A 1 306 ? -2.007 -2.407 3.640 1.00 94.06 306 ALA A C 1
ATOM 2539 O O . ALA A 1 306 ? -2.269 -1.858 4.708 1.00 94.06 306 ALA A O 1
ATOM 2540 N N . TYR A 1 307 ? -2.193 -1.825 2.460 1.00 90.25 307 TYR A N 1
ATOM 2541 C CA . TYR A 1 307 ? -2.736 -0.479 2.313 1.00 90.25 307 TYR A CA 1
ATOM 2542 C C . TYR A 1 307 ? -3.487 -0.333 0.994 1.00 90.25 307 TYR A C 1
ATOM 2544 O O . TYR A 1 307 ? -3.183 -0.999 0.006 1.00 90.25 307 TYR A O 1
ATOM 2552 N N . TYR A 1 308 ? -4.502 0.525 0.997 1.00 86.06 308 TYR A N 1
ATOM 2553 C CA . TYR A 1 308 ? -5.349 0.803 -0.160 1.00 86.06 308 TYR A CA 1
ATOM 2554 C C . TYR A 1 308 ? -4.591 1.568 -1.260 1.00 86.06 308 TYR A C 1
ATOM 2556 O O . TYR A 1 308 ? -3.480 2.064 -1.049 1.00 86.06 308 TYR A O 1
ATOM 2564 N N . ASP A 1 309 ? -5.205 1.692 -2.436 1.00 80.75 309 ASP A N 1
ATOM 2565 C CA . ASP A 1 309 ? -4.630 2.431 -3.561 1.00 80.75 309 ASP A CA 1
ATOM 2566 C C . ASP A 1 309 ? -4.423 3.923 -3.232 1.00 80.75 309 ASP A C 1
ATOM 2568 O O . ASP A 1 309 ? -5.358 4.657 -2.908 1.00 80.75 309 ASP A O 1
ATOM 2572 N N . GLY A 1 310 ? -3.171 4.378 -3.295 1.00 78.00 310 GLY A N 1
ATOM 2573 C CA . GLY A 1 310 ? -2.757 5.717 -2.861 1.00 78.00 310 GLY A CA 1
ATOM 2574 C C . GLY A 1 310 ? -2.442 5.850 -1.364 1.00 78.00 310 GLY A C 1
ATOM 2575 O O . GLY A 1 310 ? -1.995 6.918 -0.943 1.00 78.00 310 GLY A O 1
ATOM 2576 N N . GLY A 1 311 ? -2.621 4.786 -0.577 1.00 83.19 311 GLY A N 1
ATOM 2577 C CA . GLY A 1 311 ? -2.152 4.699 0.805 1.00 83.19 311 GLY A CA 1
ATOM 2578 C C . GLY A 1 311 ? -0.629 4.554 0.907 1.00 83.19 311 GLY A C 1
ATOM 2579 O O . GLY A 1 311 ? 0.088 4.452 -0.093 1.00 83.19 311 GLY A O 1
ATOM 2580 N N . TRP A 1 312 ? -0.118 4.538 2.137 1.00 83.69 312 TRP A N 1
ATOM 2581 C CA . TRP A 1 312 ? 1.299 4.317 2.428 1.00 83.69 312 TRP A CA 1
ATOM 2582 C C . TRP A 1 312 ? 1.514 3.024 3.206 1.00 83.69 312 TRP A C 1
ATOM 2584 O O . TRP A 1 312 ? 0.589 2.441 3.756 1.00 83.69 312 TRP A O 1
ATOM 2594 N N . ASN A 1 313 ? 2.768 2.583 3.243 1.00 86.62 313 ASN A N 1
ATOM 2595 C CA . ASN A 1 313 ? 3.165 1.421 4.016 1.00 86.62 313 ASN A CA 1
ATOM 2596 C C . ASN A 1 313 ? 2.971 1.679 5.522 1.00 86.62 313 ASN A C 1
ATOM 2598 O O . ASN A 1 313 ? 3.575 2.604 6.068 1.00 86.62 313 ASN A O 1
ATOM 2602 N N . GLU A 1 314 ? 2.177 0.827 6.168 1.00 84.56 314 GLU A N 1
ATOM 2603 C CA . GLU A 1 314 ? 1.933 0.844 7.607 1.00 84.56 314 GLU A CA 1
ATOM 2604 C C . GLU A 1 314 ? 2.363 -0.467 8.238 1.00 84.56 314 GLU A C 1
ATOM 2606 O O . GLU A 1 314 ? 1.831 -1.537 7.922 1.00 84.56 314 GLU A O 1
ATOM 2611 N N . GLU A 1 315 ? 3.311 -0.369 9.166 1.00 89.06 315 GLU A N 1
ATOM 2612 C CA . GLU A 1 315 ? 3.719 -1.485 10.005 1.00 89.06 315 GLU A CA 1
ATOM 2613 C C . GLU A 1 315 ? 2.627 -1.773 11.029 1.00 89.06 315 GLU A C 1
ATOM 2615 O O . GLU A 1 315 ? 2.699 -1.318 12.159 1.00 89.06 315 GLU A O 1
ATOM 2620 N N . ASN A 1 316 ? 1.594 -2.498 10.611 1.00 94.50 316 ASN A N 1
ATOM 2621 C CA . ASN A 1 316 ? 0.489 -2.870 11.480 1.00 94.50 316 ASN A CA 1
ATOM 2622 C C . ASN A 1 316 ? 0.858 -4.044 12.396 1.00 94.50 316 ASN A C 1
ATOM 2624 O O . ASN A 1 316 ? 1.715 -4.855 12.051 1.00 94.50 316 ASN A O 1
ATOM 2628 N N . VAL A 1 317 ? 0.160 -4.173 13.521 1.00 97.06 317 VAL A N 1
ATOM 2629 C CA . VAL A 1 317 ? 0.159 -5.379 14.375 1.00 97.06 317 VAL A CA 1
ATOM 2630 C C . VAL A 1 317 ? -1.195 -6.083 14.345 1.00 97.06 317 VAL A C 1
ATOM 2632 O O . VAL A 1 317 ? -1.611 -6.691 15.326 1.00 97.06 317 VAL A O 1
ATOM 2635 N N . TYR A 1 318 ? -1.924 -6.002 13.233 1.00 97.88 318 TYR A N 1
ATOM 2636 C CA . TYR A 1 318 ? -3.264 -6.574 13.125 1.00 97.88 318 TYR A CA 1
ATOM 2637 C C . TYR A 1 318 ? -3.216 -8.015 12.603 1.00 97.88 318 TYR A C 1
ATOM 2639 O O . TYR A 1 318 ? -2.392 -8.339 11.744 1.00 97.88 318 TYR A O 1
ATOM 2647 N N . ARG A 1 319 ? -4.101 -8.888 13.101 1.00 98.19 319 ARG A N 1
ATOM 2648 C CA . ARG A 1 319 ? -4.151 -10.308 12.711 1.00 98.19 319 ARG A CA 1
ATOM 2649 C C . ARG A 1 319 ? -4.399 -10.424 11.208 1.00 98.19 319 ARG A C 1
ATOM 2651 O O . ARG A 1 319 ? -5.406 -9.938 10.700 1.00 98.19 319 ARG A O 1
ATOM 2658 N N . MET A 1 320 ? -3.481 -11.070 10.492 1.00 98.19 320 MET A N 1
ATOM 2659 C CA . MET A 1 320 ? -3.523 -11.136 9.025 1.00 98.19 320 MET A CA 1
ATOM 2660 C C . MET A 1 320 ? -4.779 -11.849 8.504 1.00 98.19 320 MET A C 1
ATOM 2662 O O . MET A 1 320 ? -5.328 -11.462 7.474 1.00 98.19 320 MET A O 1
ATOM 2666 N N . ASP A 1 321 ? -5.256 -12.861 9.231 1.00 98.69 321 ASP A N 1
ATOM 2667 C CA . ASP A 1 321 ? -6.477 -13.612 8.923 1.00 98.69 321 ASP A CA 1
ATOM 2668 C C . ASP A 1 321 ? -7.765 -12.912 9.396 1.00 98.69 321 ASP A C 1
ATOM 2670 O O . ASP A 1 321 ? -8.857 -13.395 9.127 1.00 98.69 321 ASP A O 1
ATOM 2674 N N . HIS A 1 322 ? -7.653 -11.757 10.061 1.00 98.38 322 HIS A N 1
ATOM 2675 C CA . HIS A 1 322 ? -8.767 -10.852 10.358 1.00 98.38 322 HIS A CA 1
ATOM 2676 C C . HIS A 1 322 ? -8.783 -9.627 9.425 1.00 98.38 322 HIS A C 1
ATOM 2678 O O . HIS A 1 322 ? -9.705 -8.814 9.502 1.00 98.38 322 HIS A O 1
ATOM 2684 N N . TYR A 1 323 ? -7.762 -9.444 8.575 1.00 97.75 323 TYR A N 1
ATOM 2685 C CA . TYR A 1 323 ? -7.661 -8.311 7.651 1.00 97.75 323 TYR A CA 1
ATOM 2686 C C . TYR A 1 323 ? -8.437 -8.609 6.367 1.00 97.75 323 TYR A C 1
ATOM 2688 O O . TYR A 1 323 ? -7.910 -9.344 5.531 1.00 97.75 323 TYR A O 1
ATOM 2696 N N . PRO A 1 324 ? -9.637 -8.027 6.154 1.00 96.94 324 PRO A N 1
ATOM 2697 C CA . PRO A 1 324 ? -10.411 -8.250 4.936 1.00 96.94 324 PRO A CA 1
ATOM 2698 C C . PRO A 1 324 ? -9.655 -7.744 3.708 1.00 96.94 324 PRO A C 1
ATOM 2700 O O . PRO A 1 324 ? -9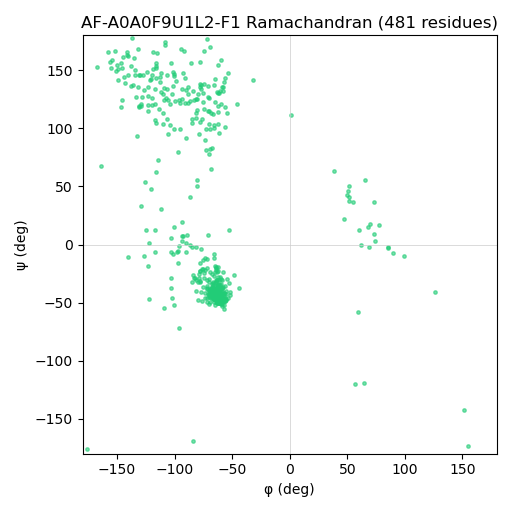.195 -6.598 3.672 1.00 96.94 324 PRO A O 1
ATOM 2703 N N . PHE A 1 325 ? -9.561 -8.581 2.682 1.00 96.06 325 PHE A N 1
ATOM 2704 C CA . PHE A 1 325 ? -9.021 -8.164 1.397 1.00 96.06 325 PHE A CA 1
ATOM 2705 C C . PHE A 1 325 ? -9.919 -7.102 0.739 1.00 96.06 325 PHE A C 1
ATOM 2707 O O . PHE A 1 325 ? -11.148 -7.188 0.794 1.00 96.06 325 PHE A O 1
ATOM 2714 N N . LYS A 1 326 ? -9.301 -6.121 0.068 1.00 93.00 326 LYS A N 1
ATOM 2715 C CA . LYS A 1 326 ? -9.994 -5.154 -0.794 1.00 93.00 326 LYS A CA 1
ATOM 2716 C C . LYS A 1 326 ? -9.368 -5.097 -2.191 1.00 93.00 326 LYS A C 1
ATOM 2718 O O . LYS A 1 326 ? -8.145 -5.190 -2.301 1.00 93.00 326 LYS A O 1
ATOM 2723 N N . PRO A 1 327 ? -10.163 -4.866 -3.252 1.00 91.06 327 PRO A N 1
ATOM 2724 C CA . PRO A 1 327 ? -9.625 -4.608 -4.585 1.00 91.06 327 PRO A CA 1
ATOM 2725 C C . PRO A 1 327 ? -8.598 -3.470 -4.592 1.00 91.06 327 PRO A C 1
ATOM 2727 O O . PRO A 1 327 ? -8.714 -2.513 -3.822 1.00 91.06 327 PRO A O 1
ATOM 2730 N N . LYS A 1 328 ? -7.599 -3.565 -5.479 1.00 89.00 328 LYS A N 1
ATOM 2731 C CA . LYS A 1 328 ? -6.501 -2.594 -5.653 1.00 89.00 328 LYS A CA 1
ATOM 2732 C C . LYS A 1 328 ? -5.622 -2.377 -4.415 1.00 89.00 328 LYS A C 1
ATOM 2734 O O . LYS A 1 328 ? -4.829 -1.434 -4.373 1.00 89.00 328 LYS A O 1
ATOM 2739 N N . GLN A 1 329 ? -5.740 -3.224 -3.397 1.00 90.94 329 GLN A N 1
ATOM 2740 C CA . GLN A 1 329 ? -4.905 -3.143 -2.209 1.00 90.94 329 GLN A CA 1
ATOM 2741 C C . GLN A 1 329 ? -3.469 -3.571 -2.530 1.00 90.94 329 GLN A C 1
ATOM 2743 O O . GLN A 1 329 ? -3.229 -4.580 -3.194 1.00 90.94 329 GLN A O 1
ATOM 2748 N N . MET A 1 330 ? -2.487 -2.828 -2.021 1.00 92.62 330 MET A N 1
ATOM 2749 C CA . MET A 1 330 ? -1.097 -3.253 -2.070 1.00 92.62 330 MET A CA 1
ATOM 2750 C C . MET A 1 330 ? -0.777 -4.103 -0.847 1.00 92.62 330 MET A C 1
ATOM 2752 O O . MET A 1 330 ? -0.889 -3.639 0.287 1.00 92.62 330 MET A O 1
ATOM 2756 N N . ILE A 1 331 ? -0.340 -5.337 -1.096 1.00 95.81 331 ILE A N 1
ATOM 2757 C CA . ILE A 1 331 ? 0.022 -6.295 -0.053 1.00 95.81 331 ILE A CA 1
ATOM 2758 C C . ILE A 1 331 ? 1.490 -6.673 -0.220 1.00 95.81 331 ILE A C 1
ATOM 2760 O O . ILE A 1 331 ? 1.924 -7.097 -1.299 1.00 95.81 331 ILE A O 1
ATOM 2764 N N . VAL A 1 332 ? 2.265 -6.515 0.851 1.00 96.12 332 VAL A N 1
ATOM 2765 C CA . VAL A 1 332 ? 3.694 -6.838 0.870 1.00 96.12 332 VAL A CA 1
ATOM 2766 C C . VAL A 1 332 ? 4.023 -7.695 2.083 1.00 96.12 332 VAL A C 1
ATOM 2768 O O . VAL A 1 332 ? 3.883 -7.242 3.211 1.00 96.12 332 VAL A O 1
ATOM 2771 N N . LEU A 1 333 ? 4.518 -8.907 1.854 1.00 97.56 333 LEU A N 1
ATOM 2772 C CA . LEU A 1 333 ? 5.041 -9.797 2.887 1.00 97.56 333 LEU A CA 1
ATOM 2773 C C . LEU A 1 333 ? 6.536 -9.547 3.063 1.00 97.56 333 LEU A C 1
ATOM 2775 O O . LEU A 1 333 ? 7.291 -9.492 2.087 1.00 97.56 333 LEU A O 1
ATOM 2779 N N . PHE A 1 334 ? 6.970 -9.426 4.309 1.00 96.88 334 PHE A N 1
ATOM 2780 C CA . PHE A 1 334 ? 8.353 -9.168 4.687 1.00 96.88 334 PHE A CA 1
ATOM 2781 C C . PHE A 1 334 ? 8.726 -9.972 5.930 1.00 96.88 334 PHE A C 1
ATOM 2783 O O . PHE A 1 334 ? 7.866 -10.477 6.648 1.00 96.88 334 PHE A O 1
ATOM 2790 N N . ARG A 1 335 ? 10.028 -10.104 6.190 1.00 96.44 335 ARG A N 1
ATOM 2791 C CA . ARG A 1 335 ? 10.503 -10.775 7.402 1.00 96.44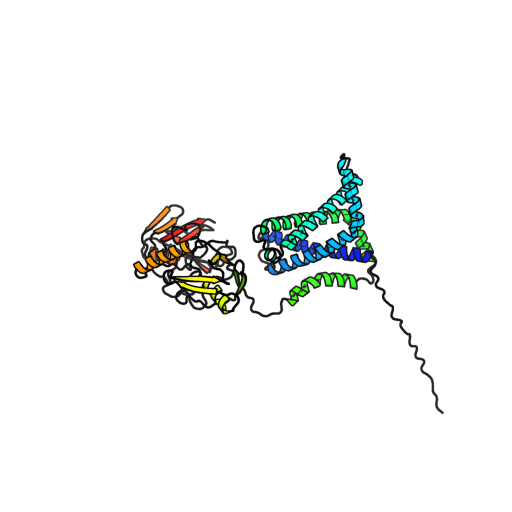 335 ARG A CA 1
ATOM 2792 C C . ARG A 1 335 ? 10.628 -9.775 8.546 1.00 96.44 335 ARG A C 1
ATOM 2794 O O . ARG A 1 335 ? 11.277 -8.744 8.377 1.00 96.44 335 ARG A O 1
ATOM 2801 N N . LYS A 1 336 ? 10.057 -10.101 9.704 1.00 96.44 336 LYS A N 1
ATOM 2802 C CA . LYS A 1 336 ? 10.025 -9.244 10.896 1.00 96.44 336 LYS A CA 1
ATOM 2803 C C . LYS A 1 336 ? 10.569 -9.989 12.109 1.00 96.44 336 LYS A C 1
ATOM 2805 O O . LYS A 1 336 ? 10.203 -11.127 12.354 1.00 96.44 336 LYS A O 1
ATOM 2810 N N . SER A 1 337 ? 11.451 -9.360 12.875 1.00 96.62 337 SER A N 1
ATOM 2811 C CA . SER A 1 337 ? 11.841 -9.845 14.207 1.00 96.62 337 SER A CA 1
ATOM 2812 C C . SER A 1 337 ? 10.869 -9.342 15.277 1.00 96.62 337 SER A C 1
ATOM 2814 O O . SER A 1 337 ? 10.280 -8.278 15.088 1.00 96.62 337 SER A O 1
ATOM 2816 N N . GLY A 1 338 ? 10.772 -10.043 16.411 1.00 95.56 338 GLY A N 1
ATOM 2817 C CA . GLY A 1 338 ? 9.914 -9.633 17.530 1.00 95.56 338 GLY A CA 1
ATOM 2818 C C . GLY A 1 338 ? 8.430 -9.856 17.245 1.00 95.56 338 GLY A C 1
ATOM 2819 O O . GLY A 1 338 ? 7.599 -9.032 17.607 1.00 95.56 338 GLY A O 1
ATOM 2820 N N . LEU A 1 339 ? 8.092 -10.941 16.539 1.00 97.44 339 LEU A N 1
ATOM 2821 C CA . LEU A 1 339 ? 6.690 -11.342 16.372 1.00 97.44 339 LEU A CA 1
ATOM 2822 C C . LEU A 1 339 ? 6.102 -11.846 17.689 1.00 97.44 339 LEU A C 1
ATOM 2824 O O . LEU A 1 339 ? 4.898 -11.781 17.891 1.00 97.44 339 LEU A O 1
ATOM 2828 N N . GLU A 1 340 ? 6.957 -12.310 18.594 1.00 97.69 340 GLU A N 1
ATOM 2829 C CA . GLU A 1 340 ? 6.595 -12.753 19.930 1.00 97.69 340 GLU A CA 1
ATOM 2830 C C . GLU A 1 340 ? 5.909 -11.639 20.726 1.00 97.69 340 GLU A C 1
ATOM 2832 O O . GLU A 1 340 ? 4.927 -11.917 21.404 1.00 97.69 340 GLU A O 1
ATOM 2837 N N . ASP A 1 341 ? 6.359 -10.387 20.592 1.00 97.31 341 ASP A N 1
ATOM 2838 C CA . ASP A 1 341 ? 5.737 -9.241 21.265 1.00 97.31 341 ASP A CA 1
ATOM 2839 C C . ASP A 1 341 ? 4.303 -9.023 20.757 1.00 97.31 341 ASP A C 1
ATOM 2841 O O . ASP A 1 341 ? 3.381 -8.891 21.553 1.00 97.31 341 ASP A O 1
ATOM 2845 N N . ILE A 1 342 ? 4.090 -9.108 19.438 1.00 97.81 342 ILE A N 1
ATOM 2846 C CA . ILE A 1 342 ? 2.755 -9.032 18.818 1.00 97.81 342 ILE A CA 1
ATOM 2847 C C . ILE A 1 342 ? 1.879 -10.208 19.265 1.00 97.81 342 ILE A C 1
ATOM 2849 O O . ILE A 1 342 ? 0.717 -10.043 19.617 1.00 97.81 342 ILE A O 1
ATOM 2853 N N . TYR A 1 343 ? 2.419 -11.425 19.271 1.00 98.31 343 TYR A N 1
ATOM 2854 C CA . TYR A 1 343 ? 1.649 -12.590 19.696 1.00 98.31 343 TYR A CA 1
ATOM 2855 C C . TYR A 1 343 ? 1.303 -12.536 21.184 1.00 98.31 343 TYR A C 1
ATOM 2857 O O . TYR A 1 343 ? 0.218 -12.970 21.561 1.00 98.31 343 TYR A O 1
ATOM 2865 N N . ASN A 1 344 ? 2.161 -11.963 22.027 1.00 98.25 344 ASN A N 1
ATOM 2866 C CA . ASN A 1 344 ? 1.860 -11.773 23.442 1.00 98.25 344 ASN A CA 1
ATOM 2867 C C . ASN A 1 344 ? 0.655 -10.848 23.648 1.00 98.25 344 ASN A C 1
ATOM 2869 O O . ASN A 1 344 ? -0.165 -11.137 24.520 1.00 98.25 344 ASN A O 1
ATOM 2873 N N . THR A 1 345 ? 0.488 -9.796 22.842 1.00 97.81 345 THR A N 1
ATOM 2874 C CA . THR A 1 345 ? -0.708 -8.942 22.939 1.00 97.81 345 THR A CA 1
ATOM 2875 C C . THR A 1 345 ? -1.965 -9.689 22.500 1.00 97.81 345 THR A C 1
ATOM 2877 O O . THR A 1 345 ? -3.005 -9.594 23.152 1.00 97.81 345 THR A O 1
ATOM 2880 N N . TYR A 1 346 ? -1.865 -10.549 21.481 1.00 98.38 346 TYR A N 1
ATOM 2881 C CA . TYR A 1 346 ? -2.987 -11.393 21.061 1.00 98.38 346 TYR A CA 1
ATOM 2882 C C . TYR A 1 346 ? -3.425 -12.390 22.135 1.00 98.38 346 TYR A C 1
ATOM 2884 O O . TYR A 1 346 ? -4.630 -12.586 22.304 1.00 98.38 346 TYR A O 1
ATOM 2892 N N . ILE A 1 347 ? -2.474 -12.983 22.869 1.00 98.50 347 ILE A N 1
ATOM 2893 C CA . ILE A 1 347 ? -2.768 -13.845 24.026 1.00 98.50 347 ILE A CA 1
ATOM 2894 C C . ILE A 1 347 ? -3.541 -13.048 25.073 1.00 98.50 347 ILE A C 1
ATOM 2896 O O . ILE A 1 347 ? -4.576 -13.502 25.549 1.00 98.50 347 ILE A O 1
ATOM 2900 N N . GLN A 1 348 ? -3.076 -11.844 25.415 1.00 98.25 348 GLN A N 1
ATOM 2901 C CA . GLN A 1 348 ? -3.727 -11.016 26.432 1.00 98.25 348 GLN A CA 1
ATOM 2902 C C . GLN A 1 348 ? -5.152 -10.610 26.032 1.00 98.25 348 GLN A C 1
ATOM 2904 O O . GLN A 1 348 ? -6.061 -10.665 26.862 1.00 98.25 348 GLN A O 1
ATOM 2909 N N . GLU A 1 349 ? -5.367 -10.238 24.768 1.00 98.00 349 GLU A N 1
ATOM 2910 C CA . GLU A 1 349 ? -6.699 -9.958 24.221 1.00 98.00 349 GLU A CA 1
ATOM 2911 C C . GLU A 1 349 ? -7.629 -11.165 24.325 1.00 98.00 349 GLU A C 1
ATOM 2913 O O . GLU A 1 349 ? -8.767 -11.040 24.782 1.00 98.00 349 GLU A O 1
ATOM 2918 N N . TYR A 1 350 ? -7.153 -12.341 23.922 1.00 98.12 350 TYR A N 1
ATOM 2919 C CA . TYR A 1 350 ? -7.968 -13.549 23.933 1.00 98.12 350 TYR A CA 1
ATOM 2920 C C . TYR A 1 350 ? -8.228 -14.063 25.358 1.00 98.12 350 TYR A C 1
ATOM 2922 O O . TYR A 1 350 ? -9.334 -14.497 25.678 1.00 98.12 350 TYR A O 1
ATOM 2930 N N . ASP A 1 351 ? -7.259 -13.927 26.263 1.00 98.31 351 ASP A N 1
ATOM 2931 C CA . ASP A 1 351 ? -7.434 -14.206 27.687 1.00 98.31 351 ASP A CA 1
ATOM 2932 C C . ASP A 1 351 ? -8.494 -13.301 28.318 1.00 98.31 351 ASP A C 1
ATOM 2934 O O . ASP A 1 351 ? -9.297 -13.774 29.126 1.00 98.31 351 ASP A O 1
ATOM 2938 N N . ARG A 1 352 ? -8.524 -12.007 27.966 1.00 98.12 352 ARG A N 1
ATOM 2939 C CA . ARG A 1 352 ? -9.588 -11.089 28.408 1.00 98.12 352 ARG A CA 1
ATOM 2940 C C . ARG A 1 352 ? -10.949 -11.546 27.895 1.00 98.12 352 ARG A C 1
ATOM 2942 O O . ARG A 1 352 ? -11.880 -11.647 28.692 1.00 98.12 352 ARG A O 1
ATOM 2949 N N . LEU A 1 353 ? -11.048 -11.888 26.612 1.00 98.00 353 LEU A N 1
ATOM 2950 C CA . LEU A 1 353 ? -12.283 -12.398 26.015 1.00 98.00 353 LEU A CA 1
ATOM 2951 C C . LEU A 1 353 ? -12.793 -13.650 26.754 1.00 98.00 353 LEU A C 1
ATOM 2953 O O . LEU A 1 353 ? -13.951 -13.708 27.169 1.00 98.00 353 LEU A O 1
ATOM 2957 N N . ASN A 1 354 ? -11.912 -14.623 27.005 1.00 98.00 354 ASN A N 1
ATOM 2958 C CA . ASN A 1 354 ? -12.254 -15.863 27.706 1.00 98.00 354 ASN A CA 1
ATOM 2959 C C . ASN A 1 354 ? -12.653 -15.629 29.167 1.00 98.00 354 ASN A C 1
ATOM 2961 O O . ASN A 1 354 ? -13.640 -16.199 29.637 1.00 98.00 354 ASN A O 1
ATOM 2965 N N . LYS A 1 355 ? -11.924 -14.770 29.893 1.00 98.25 355 LYS A N 1
ATOM 2966 C CA . LYS A 1 355 ? -12.256 -14.399 31.282 1.00 98.25 355 LYS A CA 1
ATOM 2967 C C . LYS A 1 355 ? -13.642 -13.768 31.391 1.00 98.25 355 LYS A C 1
ATOM 2969 O O . LYS A 1 355 ? -14.316 -13.962 32.399 1.00 98.25 355 LYS A O 1
ATOM 2974 N N . ASN A 1 356 ? -14.081 -13.079 30.341 1.00 98.06 356 ASN A N 1
ATOM 2975 C CA . ASN A 1 356 ? -15.398 -12.462 30.244 1.00 98.06 356 ASN A CA 1
ATOM 2976 C C . ASN A 1 356 ? -16.438 -13.361 29.552 1.00 98.06 356 ASN A C 1
ATOM 2978 O O . ASN A 1 356 ? -17.470 -12.873 29.101 1.00 98.06 356 ASN A O 1
ATOM 2982 N N . SER A 1 357 ? -16.203 -14.679 29.482 1.00 97.94 357 SER A N 1
ATOM 2983 C CA . SER A 1 357 ? -17.132 -15.654 28.883 1.00 97.94 357 SER A CA 1
ATOM 2984 C C . SER A 1 357 ? -17.534 -15.311 27.440 1.00 97.94 357 SER A C 1
ATOM 2986 O O . SER A 1 357 ? -18.680 -15.513 27.046 1.00 97.94 357 SER A O 1
ATOM 2988 N N . GLY A 1 358 ? -16.595 -14.766 26.662 1.00 97.25 358 GLY A N 1
ATOM 2989 C CA . GLY A 1 358 ? -16.822 -14.339 25.281 1.00 97.25 358 GLY A CA 1
ATOM 2990 C C . GLY A 1 358 ? -17.384 -12.923 25.132 1.00 97.25 358 GLY A C 1
ATOM 2991 O O . GLY A 1 358 ? -17.544 -12.465 24.006 1.00 97.25 358 GLY A O 1
ATOM 2992 N N . ALA A 1 359 ? -17.668 -12.206 26.225 1.00 98.31 359 ALA A N 1
ATOM 2993 C CA . ALA A 1 359 ? -18.054 -10.802 26.145 1.00 98.31 359 ALA A CA 1
ATOM 2994 C C . ALA A 1 359 ? -16.833 -9.916 25.856 1.00 98.31 359 ALA A C 1
ATOM 2996 O O . ALA A 1 359 ? -15.810 -9.995 26.541 1.00 98.31 359 ALA A O 1
ATOM 2997 N N . VAL A 1 360 ? -16.965 -9.041 24.860 1.00 98.62 360 VAL A N 1
ATOM 2998 C CA . VAL A 1 360 ? -15.927 -8.078 24.484 1.00 98.62 360 VAL A CA 1
ATOM 2999 C C . VAL A 1 360 ? -15.992 -6.884 25.427 1.00 98.62 360 VAL A C 1
ATOM 3001 O O . VAL A 1 360 ? -16.984 -6.153 25.453 1.00 98.62 360 VAL A O 1
ATOM 3004 N N . ILE A 1 361 ? -14.929 -6.686 26.207 1.00 98.56 361 ILE A N 1
ATOM 3005 C CA . ILE A 1 361 ? -14.783 -5.539 27.107 1.00 98.56 361 ILE A CA 1
ATOM 3006 C C . ILE A 1 361 ? -13.496 -4.809 26.741 1.00 98.56 361 ILE A C 1
ATOM 3008 O O . ILE A 1 361 ? -12.410 -5.389 26.809 1.00 98.56 361 ILE A O 1
ATOM 3012 N N . ILE A 1 362 ? -13.622 -3.536 26.372 1.00 98.56 362 ILE A N 1
ATOM 3013 C CA . ILE A 1 362 ? -12.474 -2.658 26.125 1.00 98.56 362 ILE A CA 1
ATOM 3014 C C . ILE A 1 362 ? -12.175 -1.909 27.416 1.00 98.56 362 ILE A C 1
ATOM 3016 O O . ILE A 1 362 ? -13.071 -1.281 27.990 1.00 98.56 362 ILE A O 1
ATOM 3020 N N . LEU A 1 363 ? -10.934 -2.006 27.899 1.00 98.38 363 LEU A N 1
ATOM 3021 C CA . LEU A 1 363 ? -10.578 -1.457 29.206 1.00 98.38 363 LEU A CA 1
ATOM 3022 C C . LEU A 1 363 ? -10.667 0.063 29.193 1.00 98.38 363 LEU A C 1
ATOM 3024 O O . LEU A 1 363 ? -11.299 0.609 30.091 1.00 98.38 363 LEU A O 1
ATOM 3028 N N . ASP A 1 364 ? -10.131 0.705 28.154 1.00 98.56 364 ASP A N 1
ATOM 3029 C CA . ASP A 1 364 ? -10.151 2.158 28.004 1.00 98.56 364 ASP A CA 1
ATOM 3030 C C . ASP A 1 364 ? -10.670 2.584 26.624 1.00 98.56 364 ASP A C 1
ATOM 3032 O O . ASP A 1 364 ? -10.092 2.255 25.588 1.00 98.56 364 ASP A O 1
ATOM 3036 N N . VAL A 1 365 ? -11.754 3.365 26.597 1.00 98.75 365 VAL A N 1
ATOM 3037 C CA . VAL A 1 365 ? -12.255 4.002 25.371 1.00 98.75 365 VAL A CA 1
ATOM 3038 C C . VAL A 1 365 ? -12.112 5.515 25.465 1.00 98.75 365 VAL A C 1
ATOM 3040 O O . VAL A 1 365 ? -12.750 6.166 26.297 1.00 98.75 365 VAL A O 1
ATOM 3043 N N . TYR A 1 366 ? -11.299 6.082 24.577 1.00 98.44 366 TYR A N 1
ATOM 3044 C CA . TYR A 1 366 ? -11.041 7.515 24.477 1.00 98.44 366 TYR A CA 1
ATOM 3045 C C . TYR A 1 366 ? -11.819 8.131 23.314 1.00 98.44 366 TYR A C 1
ATOM 3047 O O . TYR A 1 366 ? -11.715 7.682 22.175 1.00 98.44 366 TYR A O 1
ATOM 3055 N N . ILE A 1 367 ? -12.537 9.222 23.572 1.00 98.31 367 ILE A N 1
ATOM 3056 C CA . ILE A 1 367 ? -13.150 10.051 22.527 1.00 98.31 367 ILE A CA 1
ATOM 3057 C C . ILE A 1 367 ? -12.502 11.433 22.569 1.00 98.31 367 ILE A C 1
ATOM 3059 O O . ILE A 1 367 ? -12.794 12.238 23.454 1.00 98.31 367 ILE A O 1
ATOM 3063 N N . VAL A 1 368 ? -11.619 11.719 21.616 1.00 97.56 368 VAL A N 1
ATOM 3064 C CA . VAL A 1 368 ? -10.881 12.983 21.510 1.00 97.56 368 VAL A CA 1
ATOM 3065 C C . VAL A 1 368 ? -11.541 13.872 20.456 1.00 97.56 368 VAL A C 1
ATOM 3067 O O . VAL A 1 368 ? -11.339 13.718 19.252 1.00 97.56 368 VAL A O 1
ATOM 3070 N N . MET A 1 369 ? -12.347 14.825 20.918 1.00 95.88 369 MET A N 1
ATOM 3071 C CA . MET A 1 369 ? -12.994 15.851 20.096 1.00 95.88 369 MET A CA 1
ATOM 3072 C C . MET A 1 369 ? -12.121 17.119 20.014 1.00 95.88 369 MET A C 1
ATOM 3074 O O . MET A 1 369 ? -11.241 17.310 20.854 1.00 95.88 369 MET A O 1
ATOM 3078 N N . PRO A 1 370 ? -12.399 18.062 19.089 1.00 92.69 370 PRO A N 1
ATOM 3079 C CA . PRO A 1 370 ? -11.610 19.294 18.950 1.00 92.69 370 PRO A CA 1
ATOM 3080 C C . PRO A 1 370 ? -11.465 20.142 20.223 1.00 92.69 370 PRO A C 1
ATOM 3082 O O . PRO A 1 370 ? -10.488 20.868 20.374 1.00 92.69 370 PRO A O 1
ATOM 3085 N N . SER A 1 371 ? -12.452 20.095 21.121 1.00 93.56 371 SER A N 1
ATOM 3086 C CA . SER A 1 371 ? -12.528 20.959 22.308 1.00 93.56 371 SER A CA 1
ATOM 3087 C C . SER A 1 371 ? -12.587 20.203 23.635 1.00 93.56 371 SER A C 1
ATOM 3089 O O . SER A 1 371 ? -12.751 20.830 24.678 1.00 93.56 371 SER A O 1
ATOM 3091 N N . SER A 1 372 ? -12.544 18.871 23.616 1.00 96.56 372 SER A N 1
ATOM 3092 C CA . SER A 1 372 ? -12.775 18.048 24.807 1.00 96.56 372 SER A CA 1
ATOM 3093 C C . SER A 1 372 ? -12.358 16.604 24.573 1.00 96.56 372 SER A C 1
ATOM 3095 O O . SER A 1 372 ? -12.458 16.106 23.456 1.00 96.56 372 SER A O 1
ATOM 3097 N N . SER A 1 373 ? -11.990 15.908 25.641 1.00 97.56 373 SER A N 1
ATOM 3098 C CA . SER A 1 373 ? -11.739 14.468 25.636 1.00 97.56 373 SER A CA 1
ATOM 3099 C C . SER A 1 373 ? -12.653 13.769 26.635 1.00 97.56 373 SER A C 1
ATOM 3101 O O . SER A 1 373 ? -12.871 14.287 27.731 1.00 97.56 373 SER A O 1
ATOM 3103 N N . LEU A 1 374 ? -13.154 12.594 26.275 1.00 98.06 374 LEU A N 1
ATOM 3104 C CA . LEU A 1 374 ? -13.894 11.701 27.165 1.00 98.06 374 LEU A CA 1
ATOM 3105 C C . LEU A 1 374 ? -13.105 10.399 27.325 1.00 98.06 374 LEU A C 1
ATOM 3107 O O . LEU A 1 374 ? -12.487 9.945 26.364 1.00 98.06 374 LEU A O 1
ATOM 3111 N N . LEU A 1 375 ? -13.139 9.824 28.525 1.00 98.25 375 LEU A N 1
ATOM 3112 C CA . LEU A 1 375 ? -12.554 8.525 28.847 1.00 98.25 375 LEU A CA 1
ATOM 3113 C C . LEU A 1 375 ? -13.623 7.677 29.527 1.00 98.25 375 LEU A C 1
ATOM 3115 O O . LEU A 1 375 ? -14.238 8.112 30.502 1.00 98.25 375 LEU A O 1
ATOM 3119 N N . PHE A 1 376 ? -13.829 6.481 28.997 1.00 98.62 376 PHE A N 1
ATOM 3120 C CA . PHE A 1 376 ? -14.736 5.480 29.531 1.00 98.62 376 PHE A CA 1
ATOM 3121 C C . PHE A 1 376 ? -13.944 4.222 29.858 1.00 98.62 376 PHE A C 1
ATOM 3123 O O . PHE A 1 376 ? -13.036 3.860 29.114 1.00 98.62 376 PHE A O 1
ATOM 3130 N N . HIS A 1 377 ? -14.308 3.560 30.954 1.00 98.50 377 HIS A N 1
ATOM 3131 C CA . HIS A 1 377 ? -13.627 2.357 31.416 1.00 98.50 377 HIS A CA 1
ATOM 3132 C C . HIS A 1 377 ? -14.527 1.132 31.312 1.00 98.50 377 HIS A C 1
ATOM 3134 O O . HIS A 1 377 ? -15.715 1.224 31.624 1.00 98.50 377 HIS A O 1
ATOM 3140 N N . ASN A 1 378 ? -13.936 -0.015 30.976 1.00 98.31 378 ASN A N 1
ATOM 3141 C CA . ASN A 1 378 ? -14.605 -1.316 30.899 1.00 98.31 378 ASN A CA 1
ATOM 3142 C C . ASN A 1 378 ? -15.880 -1.258 30.046 1.00 98.31 378 ASN A C 1
ATOM 3144 O O . ASN A 1 378 ? -16.959 -1.668 30.478 1.00 98.31 378 ASN A O 1
ATOM 3148 N N . VAL A 1 379 ? -15.756 -0.701 28.842 1.00 98.69 379 VAL A N 1
ATOM 3149 C CA . VAL A 1 379 ? -16.878 -0.562 27.916 1.00 98.69 379 VAL A CA 1
ATOM 3150 C C . VAL A 1 379 ? -17.243 -1.943 27.385 1.00 98.69 379 VAL A C 1
ATOM 3152 O O . VAL A 1 379 ? -16.451 -2.574 26.686 1.00 98.69 379 VAL A O 1
ATOM 3155 N N . LEU A 1 380 ? -18.449 -2.401 27.721 1.00 98.69 380 LEU A N 1
ATOM 3156 C CA . LEU A 1 380 ? -19.044 -3.593 27.125 1.00 98.69 380 LEU A CA 1
ATOM 3157 C C . LEU A 1 380 ? -19.430 -3.285 25.677 1.00 98.69 380 LEU A C 1
ATOM 3159 O O . LEU A 1 380 ? -20.155 -2.319 25.424 1.00 98.69 380 LEU A O 1
ATOM 3163 N N . VAL A 1 381 ? -18.973 -4.122 24.750 1.00 98.75 381 VAL A N 1
ATOM 3164 C CA . VAL A 1 381 ? -19.278 -4.015 23.323 1.00 98.75 381 VAL A CA 1
ATOM 3165 C C . VAL A 1 381 ? -20.219 -5.151 22.936 1.00 98.75 381 VAL A C 1
ATOM 3167 O O . VAL A 1 381 ? -19.934 -6.323 23.181 1.00 98.75 381 VAL A O 1
ATOM 3170 N N . THR A 1 382 ? -21.360 -4.802 22.354 1.00 98.62 382 THR A N 1
ATOM 3171 C CA . THR A 1 382 ? -22.345 -5.739 21.815 1.00 98.62 382 THR A CA 1
ATOM 3172 C C . THR A 1 382 ? -22.241 -5.790 20.300 1.00 98.62 382 THR A C 1
ATOM 3174 O O . THR A 1 382 ? -21.780 -4.844 19.675 1.00 98.62 382 THR A O 1
ATOM 3177 N N . VAL A 1 383 ? -22.685 -6.892 19.704 1.00 98.44 383 VAL A N 1
ATOM 3178 C CA . VAL A 1 383 ? -22.718 -7.038 18.248 1.00 98.44 383 VAL A CA 1
ATOM 3179 C C . VAL A 1 383 ? -23.894 -6.276 17.633 1.00 98.44 383 VAL A C 1
ATOM 3181 O O . VAL A 1 383 ? -25.020 -6.372 18.126 1.00 98.44 383 VAL A O 1
ATOM 3184 N N . HIS A 1 384 ? -23.649 -5.592 16.512 1.00 98.69 384 HIS A N 1
ATOM 3185 C CA . HIS A 1 384 ? -24.691 -4.915 15.727 1.00 98.69 384 HIS A CA 1
ATOM 3186 C C . HIS A 1 384 ? -24.857 -5.468 14.308 1.00 98.69 384 HIS A C 1
ATOM 3188 O O . HIS A 1 384 ? -25.802 -5.078 13.624 1.00 98.69 384 HIS A O 1
ATOM 3194 N N . ASN A 1 385 ? -23.984 -6.384 13.866 1.00 98.38 385 ASN A N 1
ATOM 3195 C CA . ASN A 1 385 ? -24.011 -7.005 12.532 1.00 98.38 385 ASN A CA 1
ATOM 3196 C C . ASN A 1 385 ? -24.096 -5.973 11.388 1.00 98.38 385 ASN A C 1
ATOM 3198 O O . ASN A 1 385 ? -24.779 -6.195 10.387 1.00 98.38 385 ASN A O 1
ATOM 3202 N N . LEU A 1 386 ? -23.409 -4.830 11.530 1.00 98.12 386 LEU A N 1
ATOM 3203 C CA . LEU A 1 386 ? -23.483 -3.727 10.562 1.00 98.12 386 LEU A CA 1
ATOM 3204 C C . LEU A 1 386 ? -23.009 -4.137 9.155 1.00 98.12 386 LEU A C 1
ATOM 3206 O O . LEU A 1 386 ? -23.453 -3.566 8.161 1.00 98.12 386 LEU A O 1
ATOM 3210 N N . ARG A 1 387 ? -22.110 -5.125 9.083 1.00 97.50 387 ARG A N 1
ATOM 3211 C CA . ARG A 1 387 ? -21.478 -5.634 7.859 1.00 97.50 387 ARG A CA 1
ATOM 3212 C C . ARG A 1 387 ? -21.755 -7.118 7.630 1.00 97.50 387 ARG A C 1
ATOM 3214 O O . ARG A 1 387 ? -20.842 -7.886 7.337 1.00 97.50 387 ARG A O 1
ATOM 3221 N N . ASN A 1 388 ? -23.018 -7.525 7.756 1.00 97.25 388 ASN A N 1
ATOM 3222 C CA . ASN A 1 388 ? -23.459 -8.899 7.473 1.00 97.25 388 ASN A CA 1
ATOM 3223 C C . ASN A 1 388 ? -23.325 -9.313 5.991 1.00 97.25 388 ASN A C 1
ATOM 3225 O O . ASN A 1 388 ? -23.517 -10.476 5.645 1.00 97.25 388 ASN A O 1
ATOM 3229 N N . ASP A 1 389 ? -22.988 -8.368 5.109 1.00 97.25 389 ASP A N 1
ATOM 3230 C CA . ASP A 1 389 ? -22.529 -8.636 3.750 1.00 97.25 389 ASP A CA 1
ATOM 3231 C C . ASP A 1 389 ? -21.143 -9.296 3.749 1.00 97.25 389 ASP A C 1
ATOM 3233 O O . ASP A 1 389 ? -20.906 -10.204 2.961 1.00 97.25 389 ASP A O 1
ATOM 3237 N N . THR A 1 390 ? -20.253 -8.873 4.654 1.00 97.75 390 THR A N 1
ATOM 3238 C CA . THR A 1 390 ? -18.839 -9.279 4.704 1.00 97.75 390 THR A CA 1
ATOM 3239 C C . THR A 1 390 ? -18.547 -10.308 5.799 1.00 97.75 390 THR A C 1
ATOM 3241 O O . THR A 1 390 ? -17.727 -11.207 5.600 1.00 97.75 390 THR A O 1
ATOM 3244 N N . PHE A 1 391 ? -19.197 -10.184 6.957 1.00 98.56 391 PHE A N 1
ATOM 3245 C CA . PHE A 1 391 ? -18.943 -11.016 8.132 1.00 98.56 391 PHE A CA 1
ATOM 3246 C C . PHE A 1 391 ? -20.145 -11.867 8.522 1.00 98.56 391 PHE A C 1
ATOM 3248 O O . PHE A 1 391 ? -21.292 -11.512 8.256 1.00 98.56 391 PHE A O 1
ATOM 3255 N N . GLN A 1 392 ? -19.864 -12.991 9.176 1.00 98.56 392 GLN A N 1
ATOM 3256 C CA . GLN A 1 392 ? -20.879 -13.826 9.806 1.00 98.56 392 GLN A CA 1
ATOM 3257 C C . GLN A 1 392 ? -21.606 -13.061 10.923 1.00 98.56 392 GLN A C 1
ATOM 3259 O O . GLN A 1 392 ? -21.049 -12.151 11.545 1.00 98.56 392 GLN A O 1
ATOM 3264 N N . ASP A 1 393 ? -22.842 -13.468 11.218 1.00 98.31 393 ASP A N 1
ATOM 3265 C CA . ASP A 1 393 ? -23.579 -12.941 12.367 1.00 98.31 393 ASP A CA 1
ATOM 3266 C C . ASP A 1 393 ? -22.809 -13.216 13.670 1.00 98.31 393 ASP A C 1
ATOM 3268 O O . ASP A 1 393 ? -22.333 -14.327 13.909 1.00 98.31 393 ASP A O 1
ATOM 3272 N N . GLY A 1 394 ? -22.723 -12.213 14.543 1.00 98.00 394 GLY A N 1
ATOM 3273 C CA . GLY A 1 394 ? -22.010 -12.313 15.820 1.00 98.00 394 GLY A CA 1
ATOM 3274 C C . GLY A 1 394 ? -20.600 -11.720 15.807 1.00 98.00 394 GLY A C 1
ATOM 3275 O O . GLY A 1 394 ? -20.014 -11.561 16.877 1.00 98.00 394 GLY A O 1
ATOM 3276 N N . ILE A 1 395 ? -20.065 -11.351 14.639 1.00 98.50 395 ILE A N 1
ATOM 3277 C CA . ILE A 1 395 ? -18.745 -10.722 14.537 1.00 98.50 395 ILE A CA 1
ATOM 3278 C C . ILE A 1 395 ? -18.802 -9.262 14.992 1.00 98.50 395 ILE A C 1
ATOM 3280 O O . ILE A 1 395 ? -19.558 -8.457 14.450 1.00 98.50 395 ILE A O 1
ATOM 3284 N N . ILE A 1 396 ? -17.971 -8.935 15.986 1.00 98.69 396 ILE A N 1
ATOM 3285 C CA . ILE A 1 396 ? -17.818 -7.584 16.533 1.00 98.69 396 ILE A CA 1
ATOM 3286 C C . ILE A 1 396 ? -16.668 -6.870 15.822 1.00 98.69 396 ILE A C 1
ATOM 3288 O O . ILE A 1 396 ? -15.567 -7.401 15.656 1.00 98.69 396 ILE A O 1
ATOM 3292 N N . THR A 1 397 ? -16.924 -5.629 15.437 1.00 98.69 397 THR A N 1
ATOM 3293 C CA . THR A 1 397 ? -15.996 -4.734 14.752 1.00 98.69 397 THR A CA 1
ATOM 3294 C C . THR A 1 397 ? -15.720 -3.479 15.583 1.00 98.69 397 THR A C 1
ATOM 3296 O O . THR A 1 397 ? -16.429 -3.163 16.537 1.00 98.69 397 THR A O 1
ATOM 3299 N N . ALA A 1 398 ? -14.684 -2.718 15.234 1.00 98.69 398 ALA A N 1
ATOM 3300 C CA . ALA A 1 398 ? -14.303 -1.506 15.958 1.00 98.69 398 ALA A CA 1
ATOM 3301 C C . ALA A 1 398 ? -15.387 -0.405 15.935 1.00 98.69 398 ALA A C 1
ATOM 3303 O O . ALA A 1 398 ? -15.401 0.465 16.812 1.00 98.69 398 ALA A O 1
ATOM 3304 N N . ILE A 1 399 ? -16.302 -0.401 14.956 1.00 98.69 399 ILE A N 1
ATOM 3305 C CA . ILE A 1 399 ? -17.427 0.549 14.932 1.00 98.69 399 ILE A CA 1
ATOM 3306 C C . ILE A 1 399 ? -18.505 0.200 15.958 1.00 98.69 399 ILE A C 1
ATOM 3308 O O . ILE A 1 399 ? -19.138 1.111 16.497 1.00 98.69 399 ILE A O 1
ATOM 3312 N N . ASP A 1 400 ? -18.656 -1.085 16.294 1.00 98.88 400 ASP A N 1
ATOM 3313 C CA . ASP A 1 400 ? -19.649 -1.555 17.263 1.00 98.88 400 ASP A CA 1
ATOM 3314 C C . ASP A 1 400 ? -19.392 -0.976 18.659 1.00 98.88 400 ASP A C 1
ATOM 3316 O O . ASP A 1 400 ? -20.308 -0.876 19.468 1.00 98.88 400 ASP A O 1
ATOM 3320 N N . VAL A 1 401 ? -18.177 -0.494 18.935 1.00 98.75 401 VAL A N 1
ATOM 3321 C CA . VAL A 1 401 ? -17.850 0.244 20.164 1.00 98.75 401 VAL A CA 1
ATOM 3322 C C . VAL A 1 401 ? -18.663 1.535 20.267 1.00 98.75 401 VAL A C 1
ATOM 3324 O O . VAL A 1 401 ? -19.282 1.788 21.297 1.00 98.75 401 VAL A O 1
ATOM 3327 N N . ILE A 1 402 ? -18.734 2.331 19.193 1.00 98.69 402 ILE A N 1
ATOM 3328 C CA . ILE A 1 402 ? -19.529 3.571 19.175 1.00 98.69 402 ILE A CA 1
ATOM 3329 C C . ILE A 1 402 ? -21.023 3.260 19.224 1.00 98.69 402 ILE A C 1
ATOM 3331 O O . ILE A 1 402 ? -21.754 3.926 19.961 1.00 98.69 402 ILE A O 1
ATOM 3335 N N . LEU A 1 403 ? -21.464 2.229 18.497 1.00 98.75 403 LEU A N 1
ATOM 3336 C CA . LEU A 1 403 ? -22.857 1.781 18.510 1.00 98.75 403 LEU A CA 1
ATOM 3337 C C . LEU A 1 403 ? -23.283 1.354 19.924 1.00 98.75 403 LEU A C 1
ATOM 3339 O O . LEU A 1 403 ? -24.254 1.882 20.463 1.00 98.75 403 LEU A O 1
ATOM 3343 N N . SER A 1 404 ? -22.486 0.496 20.567 1.00 98.81 404 SER A N 1
ATOM 3344 C CA . SER A 1 404 ? -22.711 -0.001 21.931 1.00 98.81 404 SER A CA 1
ATOM 3345 C C . SER A 1 404 ? -22.733 1.124 22.959 1.00 98.81 404 SER A C 1
ATOM 3347 O O . SER A 1 404 ? -23.572 1.130 23.858 1.00 98.81 404 SER A O 1
ATOM 3349 N N . MET A 1 405 ? -21.822 2.094 22.846 1.00 98.81 405 MET A N 1
ATOM 3350 C CA . MET A 1 405 ? -21.802 3.251 23.742 1.00 98.81 405 MET A CA 1
ATOM 3351 C C . MET A 1 405 ? -23.031 4.145 23.560 1.00 98.81 405 MET A C 1
ATOM 3353 O O . MET A 1 405 ? -23.520 4.711 24.539 1.00 98.81 405 MET A O 1
ATOM 3357 N N . GLY A 1 406 ? -23.549 4.275 22.336 1.00 98.62 406 GLY A N 1
ATOM 3358 C CA . GLY A 1 406 ? -24.801 4.986 22.100 1.00 98.62 406 GLY A CA 1
ATOM 3359 C C . GLY A 1 406 ? -26.021 4.249 22.654 1.00 98.62 406 GLY A C 1
ATOM 3360 O O . GLY A 1 406 ? -26.856 4.887 23.291 1.00 98.62 406 GLY A O 1
ATOM 3361 N N . ASP A 1 407 ? -26.081 2.919 22.529 1.00 98.69 407 ASP A N 1
ATOM 3362 C CA . ASP A 1 407 ? -27.140 2.098 23.143 1.00 98.69 407 ASP A CA 1
ATOM 3363 C C . ASP A 1 407 ? -27.139 2.207 24.676 1.00 98.69 407 ASP A C 1
ATOM 3365 O O . ASP A 1 407 ? -28.190 2.217 25.319 1.00 98.69 407 ASP A O 1
ATOM 3369 N N . GLN A 1 408 ? -25.953 2.355 25.270 1.00 98.62 408 GLN A N 1
ATOM 3370 C CA . GLN A 1 408 ? -25.762 2.597 26.703 1.00 98.62 408 GLN A CA 1
ATOM 3371 C C . GLN A 1 408 ? -26.052 4.051 27.124 1.00 98.62 408 GLN A C 1
ATOM 3373 O O . GLN A 1 408 ? -25.981 4.372 28.310 1.00 98.62 408 GLN A O 1
ATOM 3378 N N . GLY A 1 409 ? -26.355 4.949 26.180 1.00 98.50 409 GLY A N 1
ATOM 3379 C CA . GLY A 1 409 ? -26.598 6.368 26.448 1.00 98.50 409 GLY A CA 1
ATOM 3380 C C . GLY A 1 409 ? -25.353 7.156 26.873 1.00 98.50 409 GLY A C 1
ATOM 3381 O O . GLY A 1 409 ? -25.484 8.238 27.446 1.00 98.50 409 GLY A O 1
ATOM 3382 N N . LEU A 1 410 ? -24.147 6.634 26.617 1.00 98.38 410 LEU A N 1
ATOM 3383 C CA . LEU A 1 410 ? -22.875 7.278 26.975 1.00 98.38 410 LEU A CA 1
ATOM 3384 C C . LEU A 1 410 ? -22.484 8.397 26.000 1.00 98.38 410 LEU A C 1
ATOM 3386 O O . LEU A 1 410 ? -21.742 9.311 26.363 1.00 98.38 410 LEU A O 1
ATOM 3390 N N . LEU A 1 411 ? -22.968 8.326 24.760 1.00 98.31 411 LEU A N 1
ATOM 3391 C CA . LEU A 1 411 ? -22.759 9.332 23.723 1.00 98.31 411 LEU A CA 1
ATOM 3392 C C . LEU A 1 411 ? -23.920 9.342 22.723 1.00 98.31 411 LEU A C 1
ATOM 3394 O O . LEU A 1 411 ? -24.736 8.427 22.674 1.00 98.31 411 LEU A O 1
ATOM 3398 N N . THR A 1 412 ? -23.970 10.385 21.903 1.00 98.56 412 THR A N 1
ATOM 3399 C CA . THR A 1 412 ? -24.769 10.414 20.670 1.00 98.56 412 THR A CA 1
ATOM 3400 C C . THR A 1 412 ? -23.829 10.299 19.480 1.00 98.56 412 THR A C 1
ATOM 3402 O O . THR A 1 412 ? -22.705 10.803 19.541 1.00 98.56 412 THR A O 1
ATOM 3405 N N . TYR A 1 413 ? -24.264 9.645 18.407 1.00 98.56 413 TYR A N 1
ATOM 3406 C CA . TYR A 1 413 ? -23.454 9.481 17.206 1.00 98.56 413 TYR A CA 1
ATOM 3407 C C . TYR A 1 413 ? -24.306 9.514 15.940 1.00 98.56 413 TYR A C 1
ATOM 3409 O O . TYR A 1 413 ? -25.513 9.283 15.979 1.00 98.56 413 TYR A O 1
ATOM 3417 N N . GLU A 1 414 ? -23.648 9.753 14.811 1.00 98.50 414 GLU A N 1
ATOM 3418 C CA . GLU A 1 414 ? -24.215 9.534 13.483 1.00 98.50 414 GLU A CA 1
ATOM 3419 C C . GLU A 1 414 ? -23.221 8.749 12.634 1.00 98.50 414 GLU A C 1
ATOM 3421 O O . GLU A 1 414 ? -22.028 9.065 12.617 1.00 98.50 414 GLU A O 1
ATOM 3426 N N . LEU A 1 415 ? -23.712 7.742 11.912 1.00 98.31 415 LEU A N 1
ATOM 3427 C CA . LEU A 1 415 ? -22.934 7.023 10.909 1.00 98.31 415 LEU A CA 1
ATOM 3428 C C . LEU A 1 415 ? -23.295 7.502 9.509 1.00 98.31 415 LEU A C 1
ATOM 3430 O O . LEU A 1 415 ? -24.443 7.841 9.223 1.00 98.31 415 LEU A O 1
ATOM 3434 N N . LYS A 1 416 ? -22.316 7.473 8.607 1.00 97.19 416 LYS A N 1
ATOM 3435 C CA . LYS A 1 416 ? -22.528 7.773 7.193 1.00 97.19 416 LYS A CA 1
ATOM 3436 C C . LYS A 1 416 ? -21.769 6.794 6.314 1.00 97.19 416 LYS A C 1
ATOM 3438 O O . LYS A 1 416 ? -20.611 6.484 6.580 1.00 97.19 416 LYS A O 1
ATOM 3443 N N . TRP A 1 417 ? -22.435 6.318 5.269 1.00 96.56 417 TRP A N 1
ATOM 3444 C CA . TRP A 1 417 ? -21.821 5.482 4.245 1.00 96.56 417 TRP A CA 1
ATOM 3445 C C . TRP A 1 417 ? -20.991 6.329 3.279 1.00 96.56 417 TRP A C 1
ATOM 3447 O O . TRP A 1 417 ? -21.446 7.384 2.823 1.00 96.56 417 TRP A O 1
ATOM 3457 N N . TYR A 1 418 ? -19.795 5.846 2.952 1.00 93.25 418 TYR A N 1
ATOM 3458 C CA . TYR A 1 418 ? -18.925 6.432 1.941 1.00 93.25 418 TYR A CA 1
ATOM 3459 C C . TYR A 1 418 ? -18.466 5.354 0.956 1.00 93.25 418 TYR A C 1
ATOM 3461 O O . TYR A 1 418 ? -17.753 4.417 1.330 1.00 93.25 418 TYR A O 1
ATOM 3469 N N . ASP A 1 419 ? -18.815 5.533 -0.320 1.00 90.88 419 ASP A N 1
ATOM 3470 C CA . ASP A 1 419 ? -18.298 4.699 -1.412 1.00 90.88 419 ASP A CA 1
ATOM 3471 C C . ASP A 1 419 ? -16.790 4.916 -1.594 1.00 90.88 419 ASP A C 1
ATOM 3473 O O . ASP A 1 419 ? -16.029 3.970 -1.800 1.00 90.88 419 ASP A O 1
ATOM 3477 N N . SER A 1 420 ? -16.341 6.162 -1.431 1.00 86.56 420 SER A N 1
ATOM 3478 C CA . SER A 1 420 ? -14.938 6.555 -1.548 1.00 86.56 420 SER A CA 1
ATOM 3479 C C . SER A 1 420 ? -14.586 7.734 -0.643 1.00 86.56 420 SER A C 1
ATOM 3481 O O . SER A 1 420 ? -15.415 8.626 -0.436 1.00 86.56 420 SER A O 1
ATOM 3483 N N . ILE A 1 421 ? -13.326 7.805 -0.207 1.00 80.44 421 ILE A N 1
ATOM 3484 C CA . ILE A 1 421 ? -12.730 8.983 0.437 1.00 80.44 421 ILE A CA 1
ATOM 3485 C C . ILE A 1 421 ? -11.495 9.408 -0.357 1.00 80.44 421 ILE A C 1
ATOM 3487 O O . ILE A 1 421 ? -10.498 8.693 -0.440 1.00 80.44 421 ILE A O 1
ATOM 3491 N N . GLY A 1 422 ? -11.550 10.601 -0.953 1.00 82.12 422 GLY A N 1
ATOM 3492 C CA . GLY A 1 422 ? -10.517 11.042 -1.888 1.00 82.12 422 GLY A CA 1
ATOM 3493 C C . GLY A 1 422 ? -10.502 10.148 -3.128 1.00 82.12 422 GLY A C 1
ATOM 3494 O O . GLY A 1 422 ? -11.497 10.078 -3.841 1.00 82.12 422 GLY A O 1
ATOM 3495 N N . THR A 1 423 ? -9.379 9.481 -3.383 1.00 75.75 423 THR A N 1
ATOM 3496 C CA . THR A 1 423 ? -9.238 8.488 -4.463 1.00 75.75 423 THR A CA 1
ATOM 3497 C C . THR A 1 423 ? -9.403 7.047 -3.981 1.00 75.75 423 THR A C 1
ATOM 3499 O O . THR A 1 423 ? -9.408 6.141 -4.805 1.00 75.75 423 THR A O 1
ATOM 3502 N N . ALA A 1 424 ? -9.511 6.827 -2.669 1.00 77.38 424 ALA A N 1
ATOM 3503 C CA . ALA A 1 424 ? -9.610 5.497 -2.091 1.00 77.38 424 ALA A CA 1
ATOM 3504 C C . ALA A 1 424 ? -11.056 5.002 -2.153 1.00 77.38 424 ALA A C 1
ATOM 3506 O O . ALA A 1 424 ? -11.955 5.656 -1.620 1.00 77.38 424 ALA A O 1
ATOM 3507 N N . GLU A 1 425 ? -11.276 3.839 -2.761 1.00 83.38 425 GLU A N 1
ATOM 3508 C CA . GLU A 1 425 ? -12.534 3.103 -2.636 1.00 83.38 425 GLU A CA 1
ATOM 3509 C C . GLU A 1 425 ? -12.621 2.554 -1.206 1.00 83.38 425 GLU A C 1
ATOM 3511 O O . GLU A 1 425 ? -11.779 1.765 -0.771 1.00 83.38 425 GLU A O 1
ATOM 3516 N N . THR A 1 426 ? -13.599 3.029 -0.436 1.00 83.94 426 THR A N 1
ATOM 3517 C CA . THR A 1 426 ? -13.757 2.648 0.972 1.00 83.94 426 THR A CA 1
ATOM 3518 C C . THR A 1 426 ? -14.868 1.634 1.154 1.00 83.94 426 THR A C 1
ATOM 3520 O O . THR A 1 426 ? -14.636 0.6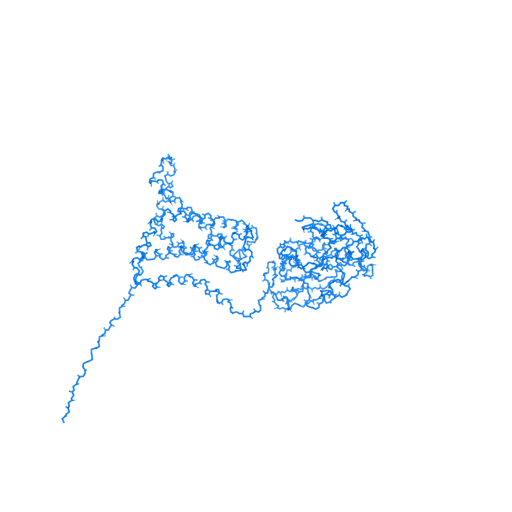55 1.868 1.00 83.94 426 THR A O 1
ATOM 3523 N N . THR A 1 427 ? -16.026 1.888 0.521 1.00 91.19 427 THR A N 1
ATOM 3524 C CA . THR A 1 427 ? -17.288 1.132 0.662 1.00 91.19 427 THR A CA 1
ATOM 3525 C C . THR A 1 427 ? -17.519 0.686 2.107 1.00 91.19 427 THR A C 1
ATOM 3527 O O . THR A 1 427 ? -17.475 -0.506 2.429 1.00 91.19 427 THR A O 1
ATOM 3530 N N . SER A 1 428 ? -17.662 1.679 2.986 1.00 95.62 428 SER A N 1
ATOM 3531 C CA . SER A 1 428 ? -17.695 1.492 4.438 1.00 95.62 428 SER A CA 1
ATOM 3532 C C . SER A 1 428 ? -18.550 2.551 5.130 1.00 95.62 428 SER A C 1
ATOM 3534 O O . SER A 1 428 ? -18.689 3.681 4.645 1.00 95.62 428 SER A O 1
ATOM 3536 N N . TYR A 1 429 ? -19.066 2.201 6.306 1.00 97.44 429 TYR A N 1
ATOM 3537 C CA . TYR A 1 429 ? -19.618 3.149 7.268 1.00 97.44 429 TYR A CA 1
ATOM 3538 C C . TYR A 1 429 ? -18.505 3.855 8.041 1.00 97.44 429 TYR A C 1
ATOM 3540 O O . TYR A 1 429 ? -17.539 3.243 8.489 1.00 97.44 429 TYR A O 1
ATOM 3548 N N . TRP A 1 430 ? -18.675 5.160 8.228 1.00 96.62 430 TRP A N 1
ATOM 3549 C CA . TRP A 1 430 ? -17.781 6.007 9.007 1.00 96.62 430 TRP A CA 1
ATOM 3550 C C . TRP A 1 430 ? -18.555 6.731 10.099 1.00 96.62 430 TRP A C 1
ATOM 3552 O O . TRP A 1 430 ? -19.719 7.098 9.912 1.00 96.62 430 TRP A O 1
ATOM 3562 N N . VAL A 1 431 ? -17.883 6.988 11.221 1.00 97.88 431 VAL A N 1
ATOM 3563 C CA . VAL A 1 431 ? -18.427 7.802 12.311 1.00 97.88 431 VAL A CA 1
ATOM 3564 C C . VAL A 1 431 ? -18.429 9.265 11.874 1.00 97.88 431 VAL A C 1
ATOM 3566 O O . VAL A 1 431 ? -17.404 9.945 11.881 1.00 97.88 431 VAL A O 1
ATOM 3569 N N . HIS A 1 432 ? -19.594 9.740 11.441 1.00 97.31 432 HIS A N 1
ATOM 3570 C CA . HIS A 1 432 ? -19.776 11.084 10.910 1.00 97.31 432 HIS A CA 1
ATOM 3571 C C . HIS A 1 432 ? -19.819 12.129 12.023 1.00 97.31 432 HIS A C 1
ATOM 3573 O O . HIS A 1 432 ? -19.205 13.186 11.884 1.00 97.31 432 HIS A O 1
ATOM 3579 N N . SER A 1 433 ? -20.500 11.825 13.128 1.00 98.12 433 SER A N 1
ATOM 3580 C CA . SER A 1 433 ? -20.661 12.729 14.268 1.00 98.12 433 SER A CA 1
ATOM 3581 C C . SER A 1 433 ? -20.563 11.971 15.587 1.00 98.12 433 SER A C 1
ATOM 3583 O O . SER A 1 433 ? -21.021 10.833 15.674 1.00 98.12 433 SER A O 1
ATOM 3585 N N . ILE A 1 434 ? -19.998 12.615 16.613 1.00 98.38 434 ILE A N 1
ATOM 3586 C CA . ILE A 1 434 ? -20.081 12.192 18.019 1.00 98.38 434 ILE A CA 1
ATOM 3587 C C . ILE A 1 434 ? -20.427 13.425 18.857 1.00 98.38 434 ILE A C 1
ATOM 3589 O O . ILE A 1 434 ? -19.746 14.447 18.761 1.00 98.38 434 ILE A O 1
ATOM 3593 N N . ASN A 1 435 ? -21.474 13.351 19.683 1.00 97.75 435 ASN A N 1
ATOM 3594 C CA . ASN A 1 435 ? -21.922 14.441 20.563 1.00 97.75 435 ASN A CA 1
ATOM 3595 C C . ASN A 1 435 ? -22.106 15.786 19.834 1.00 97.75 435 ASN A C 1
ATOM 3597 O O . ASN A 1 435 ? -21.715 16.847 20.329 1.00 97.75 435 ASN A O 1
ATOM 3601 N N . GLY A 1 436 ? -22.679 15.730 18.626 1.00 96.75 436 GLY A N 1
ATOM 3602 C CA . GLY A 1 436 ? -22.936 16.894 17.772 1.00 96.75 436 GLY A CA 1
ATOM 3603 C C . GLY A 1 436 ? -21.689 17.501 17.117 1.00 96.75 436 GLY A C 1
ATOM 3604 O O . GLY A 1 436 ? -21.764 18.594 16.557 1.00 96.75 436 GLY A O 1
ATOM 3605 N N . LYS A 1 437 ? -20.522 16.849 17.203 1.00 97.00 437 LYS A N 1
ATOM 3606 C CA . LYS A 1 437 ? -19.314 17.248 16.467 1.00 97.00 437 LYS A CA 1
ATOM 3607 C C . LYS A 1 437 ? -19.284 16.540 15.118 1.00 97.00 437 LYS A C 1
ATOM 3609 O O . LYS A 1 437 ? -18.769 15.438 15.009 1.00 97.00 437 LYS A O 1
ATOM 3614 N N . GLU A 1 438 ? -19.845 17.185 14.104 1.00 97.06 438 GLU A N 1
ATOM 3615 C CA . GLU A 1 438 ? -19.986 16.634 12.753 1.00 97.06 438 GLU A CA 1
ATOM 3616 C C . GLU A 1 438 ? -18.728 16.822 11.903 1.00 97.06 438 GLU A C 1
ATOM 3618 O O . GLU A 1 438 ? -18.204 17.933 11.799 1.00 97.06 438 GLU A O 1
ATOM 3623 N N . SER A 1 439 ? -18.286 15.746 11.249 1.00 94.56 439 SER A N 1
ATOM 3624 C CA . SER A 1 439 ? -17.186 15.738 10.279 1.00 94.56 439 SER A CA 1
ATOM 3625 C C . SER A 1 439 ? -17.465 16.699 9.121 1.00 94.56 439 SER A C 1
ATOM 3627 O O . SER A 1 439 ? -18.554 16.706 8.548 1.00 94.56 439 SER A O 1
ATOM 3629 N N . TYR A 1 440 ? -16.459 17.477 8.721 1.00 92.56 440 TYR A N 1
ATOM 3630 C CA . TYR A 1 440 ? -16.581 18.465 7.651 1.00 92.56 440 TYR A CA 1
ATOM 3631 C C . TYR A 1 440 ? -15.309 18.544 6.804 1.00 92.56 440 TYR A C 1
ATOM 3633 O O . TYR A 1 440 ? -14.188 18.554 7.308 1.00 92.56 440 TYR A O 1
ATOM 3641 N N . GLY A 1 441 ? -15.466 18.663 5.484 1.00 89.12 441 GLY A N 1
ATOM 3642 C CA . GLY A 1 441 ? -14.328 18.756 4.566 1.00 89.12 441 GLY A CA 1
ATOM 3643 C C . GLY A 1 441 ? -13.379 17.559 4.698 1.00 89.12 441 GLY A C 1
ATOM 3644 O O . GLY A 1 441 ? -13.786 16.425 4.472 1.00 89.12 441 GLY A O 1
ATOM 3645 N N . ARG A 1 442 ? -12.114 17.823 5.053 1.00 86.31 442 ARG A N 1
ATOM 3646 C CA . ARG A 1 442 ? -11.079 16.802 5.328 1.00 86.31 442 ARG A CA 1
ATOM 3647 C C . ARG A 1 442 ? -10.861 16.567 6.828 1.00 86.31 442 ARG A C 1
ATOM 3649 O O . ARG A 1 442 ? -9.838 16.012 7.217 1.00 86.31 442 ARG A O 1
ATOM 3656 N N . CYS A 1 443 ? -11.791 17.041 7.653 1.00 92.81 443 CYS A N 1
ATOM 3657 C CA . CYS A 1 443 ? -11.789 16.874 9.094 1.00 92.81 443 CYS A CA 1
ATOM 3658 C C . CYS A 1 443 ? -12.857 15.866 9.517 1.00 92.81 443 CYS A C 1
ATOM 3660 O O . CYS A 1 443 ? -14.008 15.975 9.092 1.00 92.81 443 CYS A O 1
ATOM 3662 N N . GLY A 1 444 ? -12.504 14.930 10.387 1.00 95.25 444 GLY A N 1
ATOM 3663 C CA . GLY A 1 444 ? -13.455 13.969 10.932 1.00 95.25 444 GLY A CA 1
ATOM 3664 C C . GLY A 1 444 ? -12.836 13.054 11.976 1.00 95.25 444 GLY A C 1
ATOM 3665 O O . GLY A 1 444 ? -11.671 13.218 12.351 1.00 95.25 444 GLY A O 1
ATOM 3666 N N . PHE A 1 445 ? -13.629 12.096 12.447 1.00 96.75 445 PHE A N 1
ATOM 3667 C CA . PHE A 1 445 ? -13.151 11.073 13.367 1.00 96.75 445 PHE A CA 1
ATOM 3668 C C . PHE A 1 445 ? -12.415 9.971 12.613 1.00 96.75 445 PHE A C 1
ATOM 3670 O O . PHE A 1 445 ? -12.956 9.333 11.711 1.00 96.75 445 PHE A O 1
ATOM 3677 N N . VAL A 1 446 ? -11.182 9.733 13.036 1.00 95.69 446 VAL A N 1
ATOM 3678 C CA . VAL A 1 446 ? -10.450 8.498 12.768 1.00 95.69 446 VAL A CA 1
ATOM 3679 C C . VAL A 1 446 ? -10.349 7.716 14.068 1.00 95.69 446 VAL A C 1
ATOM 3681 O O . VAL A 1 446 ? -10.759 8.199 15.127 1.00 95.69 446 VAL A O 1
ATOM 3684 N N . TYR A 1 447 ? -9.822 6.502 13.998 1.00 97.62 447 TYR A N 1
ATOM 3685 C CA . TYR A 1 447 ? -9.713 5.662 15.174 1.00 97.62 447 TYR A CA 1
ATOM 3686 C C . TYR A 1 447 ? -8.415 4.868 15.191 1.00 97.62 447 TYR A C 1
ATOM 3688 O O . TYR A 1 447 ? -7.697 4.757 14.197 1.00 97.62 447 TYR A O 1
ATOM 3696 N N . GLU A 1 448 ? -8.124 4.325 16.355 1.00 97.31 448 GLU A N 1
ATOM 3697 C CA . GLU A 1 448 ? -7.030 3.411 16.604 1.00 97.31 448 GLU A CA 1
ATOM 3698 C C . GLU A 1 448 ? -7.453 2.474 17.738 1.00 97.31 448 GLU A C 1
ATOM 3700 O O . GLU A 1 448 ? -8.130 2.898 18.671 1.00 97.31 448 GLU A O 1
ATOM 3705 N N . GLU A 1 449 ? -7.088 1.200 17.650 1.00 97.50 449 GLU A N 1
ATOM 3706 C CA . GLU A 1 449 ? -7.369 0.206 18.688 1.00 97.50 449 GLU A CA 1
ATOM 3707 C C . GLU A 1 449 ? -6.231 -0.808 18.762 1.00 97.50 449 GLU A C 1
ATOM 3709 O O . GLU A 1 449 ? -5.543 -1.027 17.755 1.00 97.50 449 GLU A O 1
ATOM 3714 N N . GLY A 1 450 ? -6.032 -1.389 19.941 1.00 97.12 450 GLY A N 1
ATOM 3715 C CA . GLY A 1 450 ? -5.101 -2.491 20.150 1.00 97.12 450 GLY A CA 1
ATOM 3716 C C . GLY A 1 450 ? -4.540 -2.519 21.568 1.00 97.12 450 GLY A C 1
ATOM 3717 O O . GLY A 1 450 ? -5.243 -2.240 22.543 1.00 97.12 450 GLY A O 1
ATOM 3718 N N . ASP A 1 451 ? -3.263 -2.874 21.666 1.00 97.44 451 ASP A N 1
ATOM 3719 C CA . ASP A 1 451 ? -2.487 -2.949 22.908 1.00 97.44 451 ASP A CA 1
ATOM 3720 C C . ASP A 1 451 ? -1.621 -1.698 23.108 1.00 97.44 451 ASP A C 1
ATOM 3722 O O . ASP A 1 451 ? -1.064 -1.168 22.135 1.00 97.44 451 ASP A O 1
ATOM 3726 N N . ASN A 1 452 ? -1.519 -1.205 24.345 1.00 96.38 452 ASN A N 1
ATOM 3727 C CA . ASN A 1 452 ? -0.821 0.042 24.664 1.00 96.38 452 ASN A CA 1
ATOM 3728 C C . ASN A 1 452 ? 0.660 0.049 24.242 1.00 96.38 452 ASN A C 1
ATOM 3730 O O . ASN A 1 452 ? 1.204 1.125 23.971 1.00 96.38 452 ASN A O 1
ATOM 3734 N N . ASP A 1 453 ? 1.299 -1.115 24.099 1.00 96.12 453 ASP A N 1
ATOM 3735 C CA . ASP A 1 453 ? 2.687 -1.229 23.632 1.00 96.12 453 ASP A CA 1
ATOM 3736 C C . ASP A 1 453 ? 2.882 -0.741 22.178 1.00 96.12 453 ASP A C 1
ATOM 3738 O O . ASP A 1 453 ? 3.997 -0.393 21.768 1.00 96.12 453 ASP A O 1
ATOM 3742 N N . PHE A 1 454 ? 1.800 -0.652 21.395 1.00 95.56 454 PHE A N 1
ATOM 3743 C CA . PHE A 1 454 ? 1.820 -0.352 19.956 1.00 95.56 454 PHE A CA 1
ATOM 3744 C C . PHE A 1 454 ? 1.114 0.957 19.553 1.00 95.56 454 PHE A C 1
ATOM 3746 O O . PHE A 1 454 ? 0.922 1.228 18.353 1.00 95.56 454 PHE A O 1
ATOM 3753 N N . ILE A 1 455 ? 0.783 1.801 20.536 1.00 93.06 455 ILE A N 1
ATOM 3754 C CA . ILE A 1 455 ? 0.050 3.054 20.330 1.00 93.06 455 ILE A CA 1
ATOM 3755 C C . ILE A 1 455 ? 0.745 4.008 19.336 1.00 93.06 455 ILE A C 1
ATOM 3757 O O . ILE A 1 455 ? 1.970 4.160 19.306 1.00 93.06 455 ILE A O 1
ATOM 3761 N N . SER A 1 456 ? -0.055 4.662 18.493 1.00 82.81 456 SER A N 1
ATOM 3762 C CA . SER A 1 456 ? 0.303 5.692 17.506 1.00 82.81 456 SER A CA 1
ATOM 3763 C C . SER A 1 456 ? 1.267 5.288 16.387 1.00 82.81 456 SER A C 1
ATOM 3765 O O . SER A 1 456 ? 1.605 6.125 15.548 1.00 82.81 456 SER A O 1
ATOM 3767 N N . LYS A 1 457 ? 1.745 4.040 16.352 1.00 82.00 457 LYS A N 1
ATOM 3768 C CA . LYS A 1 457 ? 2.675 3.573 15.311 1.00 82.00 457 LYS A CA 1
ATOM 3769 C C . LYS A 1 457 ? 2.148 2.384 14.538 1.00 82.00 457 LYS A C 1
ATOM 3771 O O . LYS A 1 457 ? 2.266 2.384 13.318 1.00 82.00 457 LYS A O 1
ATOM 3776 N N . GLN A 1 458 ? 1.631 1.383 15.246 1.00 91.69 458 GLN A N 1
ATOM 3777 C CA . GLN A 1 458 ? 1.324 0.087 14.641 1.00 91.69 458 GLN A CA 1
ATOM 3778 C C . GLN A 1 458 ? -0.140 -0.335 14.816 1.00 91.69 458 GLN A C 1
ATOM 3780 O O . GLN A 1 458 ? -0.644 -1.153 14.049 1.00 91.69 458 GLN A O 1
ATOM 3785 N N . ASN A 1 459 ? -0.850 0.271 15.770 1.00 94.75 459 ASN A N 1
ATOM 3786 C CA . ASN A 1 459 ? -2.288 0.072 15.962 1.00 94.75 459 ASN A CA 1
ATOM 3787 C C . ASN A 1 459 ? -3.153 0.964 15.059 1.00 94.75 459 ASN A C 1
ATOM 3789 O O . ASN A 1 459 ? -4.296 0.614 14.748 1.00 94.75 459 ASN A O 1
ATOM 3793 N N . HIS A 1 460 ? -2.636 2.122 14.634 1.00 94.06 460 HIS A N 1
ATOM 3794 C CA . HIS A 1 460 ? -3.344 3.020 13.724 1.00 94.06 460 HIS A CA 1
ATOM 3795 C C . HIS A 1 460 ? -3.107 2.575 12.285 1.00 94.06 460 HIS A C 1
ATOM 3797 O O . HIS A 1 460 ? -2.001 2.709 11.768 1.00 94.06 460 HIS A O 1
ATOM 3803 N N . ILE A 1 461 ? -4.143 2.010 11.669 1.00 93.00 461 ILE A N 1
ATOM 3804 C CA . ILE A 1 461 ? -4.067 1.422 10.331 1.00 93.00 461 ILE A CA 1
ATOM 3805 C C . ILE A 1 461 ? -5.263 1.875 9.505 1.00 93.00 461 ILE A C 1
ATOM 3807 O O . ILE A 1 461 ? -6.354 2.081 10.042 1.00 93.00 461 ILE A O 1
ATOM 3811 N N . HIS A 1 462 ? -5.093 1.972 8.191 1.00 90.81 462 HIS A N 1
ATOM 3812 C CA . HIS A 1 462 ? -6.148 2.417 7.276 1.00 90.81 462 HIS A CA 1
ATOM 3813 C C . HIS A 1 462 ? -7.155 1.317 6.919 1.00 90.81 462 HIS A C 1
ATOM 3815 O O . HIS A 1 462 ? -7.417 1.031 5.749 1.00 90.81 462 HIS A O 1
ATOM 3821 N N . ILE A 1 463 ? -7.758 0.722 7.941 1.00 93.75 463 ILE A N 1
ATOM 3822 C CA . ILE A 1 463 ? -8.953 -0.109 7.818 1.00 93.75 463 ILE A CA 1
ATOM 3823 C C . ILE A 1 463 ? -10.113 0.705 8.395 1.00 93.75 463 ILE A C 1
ATOM 3825 O O . ILE A 1 463 ? -9.992 1.160 9.526 1.00 93.75 463 ILE A O 1
ATOM 3829 N N . PRO A 1 464 ? -11.228 0.922 7.684 1.00 95.50 464 PRO A N 1
ATOM 3830 C CA . PRO A 1 464 ? -12.427 1.516 8.277 1.00 95.50 464 PRO A CA 1
ATOM 3831 C C . PRO A 1 464 ? -12.924 0.722 9.496 1.00 95.50 464 PRO A C 1
ATOM 3833 O O . PRO A 1 464 ? -12.834 -0.505 9.518 1.00 95.50 464 PRO A O 1
ATOM 3836 N N . SER A 1 465 ? -13.441 1.405 10.520 1.00 97.88 465 SER A N 1
ATOM 3837 C CA . SER A 1 465 ? -13.795 0.745 11.785 1.00 97.88 465 SER A CA 1
ATOM 3838 C C . SER A 1 465 ? -14.924 -0.276 11.652 1.00 97.88 465 SER A C 1
ATOM 3840 O O . SER A 1 465 ? -14.987 -1.204 12.453 1.00 97.88 465 SER A O 1
ATOM 3842 N N . ASP A 1 466 ? -15.773 -0.153 10.629 1.00 98.19 466 ASP A N 1
ATOM 3843 C CA . ASP A 1 466 ? -16.864 -1.093 10.351 1.00 98.19 466 ASP A CA 1
ATOM 3844 C C . ASP A 1 466 ? -16.400 -2.448 9.810 1.00 98.19 466 ASP A C 1
ATOM 3846 O O . ASP A 1 466 ? -17.188 -3.385 9.763 1.00 98.19 466 ASP A O 1
ATOM 3850 N N . ILE A 1 467 ? -15.133 -2.565 9.410 1.00 97.38 467 ILE A N 1
ATOM 3851 C CA . ILE A 1 467 ? -14.555 -3.817 8.911 1.00 97.38 467 ILE A CA 1
ATOM 3852 C C . ILE A 1 467 ? -13.296 -4.254 9.654 1.00 97.38 467 ILE A C 1
ATOM 3854 O O . ILE A 1 467 ? -12.581 -5.150 9.204 1.00 97.38 467 ILE A O 1
ATOM 3858 N N . ARG A 1 468 ? -13.008 -3.625 10.792 1.00 97.75 468 ARG A N 1
ATOM 3859 C CA . ARG A 1 468 ? -11.931 -4.053 11.677 1.00 97.75 468 ARG A CA 1
ATOM 3860 C C . ARG A 1 468 ? -12.501 -4.939 12.769 1.00 97.75 468 ARG A C 1
ATOM 3862 O O . ARG A 1 468 ? -13.062 -4.427 13.730 1.00 97.75 468 ARG A O 1
ATOM 3869 N N . VAL A 1 469 ? -12.373 -6.250 12.596 1.00 98.38 469 VAL A N 1
ATOM 3870 C CA . VAL A 1 469 ? -12.783 -7.262 13.577 1.00 98.38 469 VAL A CA 1
ATOM 3871 C C . VAL A 1 469 ? -11.955 -7.107 14.849 1.00 98.38 469 VAL A C 1
ATOM 3873 O O . VAL A 1 469 ? -10.728 -7.048 14.787 1.00 98.38 469 VAL A O 1
ATOM 3876 N N . ILE A 1 470 ? -12.612 -7.086 16.006 1.00 98.25 470 ILE A N 1
ATOM 3877 C CA . ILE A 1 470 ? -11.943 -6.972 17.307 1.00 98.25 470 ILE A CA 1
ATOM 3878 C C . ILE A 1 470 ? -12.249 -8.185 18.188 1.00 98.25 470 ILE A C 1
ATOM 3880 O O . ILE A 1 470 ? -13.343 -8.738 18.143 1.00 98.25 470 ILE A O 1
ATOM 3884 N N . ASN A 1 471 ? -11.272 -8.590 19.004 1.00 97.62 471 ASN A N 1
ATOM 3885 C CA . ASN A 1 471 ? -11.451 -9.643 20.008 1.00 97.62 471 ASN A CA 1
ATOM 3886 C C . ASN A 1 471 ? -11.765 -9.028 21.378 1.00 97.62 471 ASN A C 1
ATOM 3888 O O . ASN A 1 471 ? -12.883 -9.117 21.852 1.00 97.62 471 ASN A O 1
ATOM 3892 N N . SER A 1 472 ? -10.785 -8.399 22.030 1.00 98.06 472 SER A N 1
ATOM 3893 C CA . SER A 1 472 ? -10.977 -7.639 23.276 1.00 98.06 472 SER A CA 1
ATOM 3894 C C . SER A 1 472 ? -9.746 -6.752 23.502 1.00 98.06 472 SER A C 1
ATOM 3896 O O . SER A 1 472 ? -8.941 -7.040 24.399 1.00 98.06 472 SER A O 1
ATOM 3898 N N . PRO A 1 473 ? -9.526 -5.735 22.644 1.00 98.12 473 PRO A N 1
ATOM 3899 C CA . PRO A 1 473 ? -8.345 -4.881 22.726 1.00 98.12 473 PRO A CA 1
ATOM 3900 C C . PRO A 1 473 ? -8.267 -4.162 24.070 1.00 98.12 473 PRO A C 1
ATOM 3902 O O . PRO A 1 473 ? -9.256 -4.047 24.799 1.00 98.12 473 PRO A O 1
ATOM 3905 N N . GLU A 1 474 ? -7.062 -3.731 24.429 1.00 98.19 474 GLU A N 1
ATOM 3906 C CA . GLU A 1 474 ? -6.834 -3.039 25.695 1.00 98.19 474 GLU A CA 1
ATOM 3907 C C . GLU A 1 474 ? -7.469 -1.648 25.658 1.00 98.19 474 GLU A C 1
ATOM 3909 O O . GLU A 1 474 ? -8.186 -1.268 26.585 1.00 98.19 474 GLU A O 1
ATOM 3914 N N . TYR A 1 475 ? -7.289 -0.935 24.544 1.00 98.56 475 TYR A N 1
ATOM 3915 C CA . TYR A 1 475 ? -7.888 0.373 24.333 1.00 98.56 475 TYR A CA 1
ATOM 3916 C C . TYR A 1 475 ? -8.503 0.527 22.945 1.00 98.56 475 TYR A C 1
ATOM 3918 O O . TYR A 1 475 ? -8.156 -0.161 21.981 1.00 98.56 475 TYR A O 1
ATOM 3926 N N . LEU A 1 476 ? -9.385 1.515 22.847 1.00 98.56 476 LEU A N 1
ATOM 3927 C CA . LEU A 1 476 ? -9.802 2.099 21.586 1.00 98.56 476 LEU A CA 1
ATOM 3928 C C . LEU A 1 476 ? -9.848 3.621 21.723 1.00 98.56 476 LEU A C 1
ATOM 3930 O O . LEU A 1 476 ? -10.359 4.156 22.702 1.00 98.56 476 LEU A O 1
ATOM 3934 N N . VAL A 1 477 ? -9.359 4.341 20.722 1.00 98.44 477 VAL A N 1
ATOM 3935 C CA . VAL A 1 477 ? -9.487 5.795 20.635 1.00 98.44 477 VAL A CA 1
ATOM 3936 C C . VAL A 1 477 ? -10.179 6.189 19.339 1.00 98.44 477 VAL A C 1
ATOM 3938 O O . VAL A 1 477 ? -9.742 5.801 18.262 1.00 98.44 477 VAL A O 1
ATOM 3941 N N . TYR A 1 478 ? -11.230 7.003 19.432 1.00 98.31 478 TYR A N 1
ATOM 3942 C CA . TYR A 1 478 ? -11.707 7.823 18.318 1.00 98.31 478 TYR A CA 1
ATOM 3943 C C . TYR A 1 478 ? -11.176 9.235 18.511 1.00 98.31 478 TYR A C 1
ATOM 3945 O O . TYR A 1 478 ? -11.417 9.856 19.547 1.00 98.31 478 TYR A O 1
ATOM 3953 N N . PHE A 1 479 ? -10.462 9.763 17.525 1.00 97.50 479 PHE A N 1
ATOM 3954 C CA . PHE A 1 479 ? -9.853 11.083 17.613 1.00 97.50 479 PHE A CA 1
ATOM 3955 C C . PHE A 1 479 ? -10.077 11.907 16.354 1.00 97.50 479 PHE A C 1
ATOM 3957 O O . PHE A 1 479 ? -10.156 11.398 15.237 1.00 97.50 479 PHE A O 1
ATOM 3964 N N . TRP A 1 480 ? -10.213 13.211 16.560 1.00 95.75 480 TRP A N 1
ATOM 3965 C CA . TRP A 1 480 ? -10.465 14.164 15.497 1.00 95.75 480 TRP A CA 1
ATOM 3966 C C . TRP A 1 480 ? -9.181 14.546 14.759 1.00 95.75 480 TRP A C 1
ATOM 3968 O O . TRP A 1 480 ? -8.242 15.062 15.367 1.00 95.75 480 TRP A O 1
ATOM 3978 N N . VAL A 1 481 ? -9.164 14.379 13.437 1.00 93.25 481 VAL A N 1
ATOM 3979 C CA . VAL A 1 481 ? -8.037 14.769 12.576 1.00 93.25 481 VAL A CA 1
ATOM 3980 C C . VAL A 1 481 ? -8.536 15.600 11.403 1.00 93.25 481 VAL A C 1
ATOM 3982 O O . VAL A 1 481 ? -9.625 15.362 10.895 1.00 93.25 481 VAL A O 1
ATOM 3985 N N . CYS A 1 482 ? -7.721 16.564 10.968 1.00 88.88 482 CYS A N 1
ATOM 3986 C CA . CYS A 1 482 ? -7.882 17.310 9.721 1.00 88.88 482 CYS A CA 1
ATOM 3987 C C . CYS A 1 482 ? -6.682 17.030 8.809 1.00 88.88 482 CYS A C 1
ATOM 3989 O O . CYS A 1 482 ? -5.551 17.306 9.210 1.00 88.88 482 CYS A O 1
ATOM 3991 N N . VAL A 1 483 ? -6.926 16.498 7.606 1.00 79.25 483 VAL A N 1
ATOM 3992 C CA . VAL A 1 483 ? -5.882 16.092 6.637 1.00 79.25 483 VAL A CA 1
ATOM 3993 C C . VAL A 1 483 ? -5.689 17.112 5.521 1.00 79.25 483 VAL A C 1
ATOM 3995 O O . VAL A 1 483 ? -6.677 17.757 5.094 1.00 79.25 483 VAL A O 1
#